Protein AF-A0A920MMM1-F1 (afdb_monomer_lite)

Foldseek 3Di:
DVVVVVVLVVLLLCLQQVCVCVVVLCLLVVLVCLVLVVPDDPLLVLLSVLLSLLSSLLSLLLCLLCVVLCVVPPVSSHSDDSVVSVVVNVVSLVVSVVSLVVSVVVDPDPLSNVLSVVLSVLSNCQNVPQQQDEPSNLLSCLSNNFQSSQLSSQLVSVVVVDVPNVVSNVVSCLSRVLVSLLSSLVVLLVCLVCVVSCVVVNRDYPCNVQNLVRSLVVQLVVLVVQLVVNVVVQVPPPDNPLLSNLLSQLSSLVSNLCSVPSDPDPQLVVLSSVLSVQSSVLVVPPDRDPVSLVVSVVVSCCSNCVRPPVVCPPCVPSVVVSVVSSVVSSVVSVLVVDDVVVNVVVVVVVVVVVVVVVVVVVVVVCVVVVVVVVVVVD

Sequence (378 aa):
MMITTVKENIDKFVISTRISGLPYICVIFIPLCITYWPILDFSDLVYMFLSVIGYLYGMVINNYYDYEIDSKYRPEKIGFSKKNLGKMSIIFGSLYIIINCYLAIISSSIYYLFGGLSTFFIVSIYTPFLKPKPLIKNVSTVLYMSFIPIHIFVQNQLNKVSDDVDVNFINALIVSLPFSFLVLIREILLDITDINEDLAANIVTLPILLEKIETQTILKKCINFFWVLGLYFRVVSAQLYPCQVALISAISAYGLHRIDCIYEDREFMIGVLWFYLLWNFILYIDYITILHALIGLCAIGKIIFNKNPSINQLNPNIWSVFCRKLVHMCVGCLALSINPMTGSIYCCWCQDYITNIITSSIFRHREKNGNKFNKYLE

Secondary structure (DSSP, 8-state):
-HHHHHHHHHHHHHHHHTGGGHHHHHHHHHHHHHHTGGG--HHHHHHHHHHHHHHHHHHHHHHHHHHHHHHHH-GGG--S-HHHHHHHHHHHHHHHHHHHHHHHHH---HHHHHHHHHHHHHHHHIIIIITTSTTHHHHHHHIIIIIHHHHHHHHHHHHTT---HHHHHHHHHHHHHHHHHHHHHHHHHHHHHSHHHHHHTT---HHHHH-HHHHHHHHHHHHHHHHHHHHHHHHHSSS--HHHHHHHHHHHHHHHHHHHH----HHHHHHHHHHHHHHHHHHTSSS--HHHHHHHHHHHHHHHHHH-HHHHHH-HHHHHHHHHHHHHHHHHHHHHHS-HHHHHHHHHHHHHHHHHHHHHHHHHHHHHHHHHHHTT--

Structure (mmCIF, N/CA/C/O backbone):
data_AF-A0A920MMM1-F1
#
_entry.id   AF-A0A920MMM1-F1
#
loop_
_atom_site.group_PDB
_atom_site.id
_atom_site.type_symbol
_atom_site.label_atom_id
_atom_site.label_alt_id
_atom_site.label_comp_id
_atom_site.label_asym_id
_atom_site.label_entity_id
_atom_site.label_seq_id
_atom_site.pdbx_PDB_ins_code
_atom_site.Cartn_x
_atom_site.Cartn_y
_atom_site.Cartn_z
_atom_site.occupancy
_atom_site.B_iso_or_equiv
_atom_site.auth_seq_id
_atom_site.auth_comp_id
_atom_site.auth_asym_id
_atom_site.auth_atom_id
_atom_site.pdbx_PDB_model_num
ATOM 1 N N . MET A 1 1 ? 16.951 4.098 35.621 1.00 72.94 1 MET A N 1
ATOM 2 C CA . MET A 1 1 ? 15.963 5.146 35.282 1.00 72.94 1 MET A CA 1
ATOM 3 C C . MET A 1 1 ? 16.024 5.533 33.805 1.00 72.94 1 MET A C 1
ATOM 5 O O . MET A 1 1 ? 15.028 5.366 33.127 1.00 72.94 1 MET A O 1
ATOM 9 N N . MET A 1 2 ? 17.176 5.949 33.261 1.00 80.38 2 MET A N 1
ATOM 10 C CA . MET A 1 2 ? 17.289 6.320 31.835 1.00 80.38 2 MET A CA 1
ATOM 11 C C . MET A 1 2 ? 16.937 5.175 30.861 1.00 80.38 2 MET A C 1
ATOM 13 O O . MET A 1 2 ? 16.187 5.387 29.916 1.00 80.38 2 MET A O 1
ATOM 17 N N . ILE A 1 3 ? 17.405 3.947 31.123 1.00 81.31 3 ILE A N 1
ATOM 18 C CA . ILE A 1 3 ? 17.114 2.772 30.276 1.00 81.31 3 ILE A CA 1
ATOM 19 C C . ILE A 1 3 ? 15.614 2.429 30.273 1.00 81.31 3 ILE A C 1
ATOM 21 O O . ILE A 1 3 ? 15.058 2.124 29.221 1.00 81.31 3 ILE A O 1
ATOM 25 N N . THR A 1 4 ? 14.945 2.521 31.427 1.00 85.06 4 THR A N 1
ATOM 26 C CA . THR A 1 4 ? 13.501 2.271 31.538 1.00 85.06 4 THR A CA 1
ATOM 27 C C . THR A 1 4 ? 12.692 3.309 30.761 1.00 85.06 4 THR A C 1
ATOM 29 O O . THR A 1 4 ? 11.840 2.932 29.964 1.00 85.06 4 THR A O 1
ATOM 32 N N . THR A 1 5 ? 13.031 4.596 30.876 1.00 87.06 5 THR A N 1
ATOM 33 C CA . THR A 1 5 ? 12.367 5.669 30.115 1.00 87.06 5 THR A CA 1
ATOM 34 C C . THR A 1 5 ? 12.574 5.540 28.602 1.00 87.06 5 THR A C 1
ATOM 36 O O . THR A 1 5 ? 11.652 5.788 27.826 1.00 87.06 5 THR A O 1
ATOM 39 N N . VAL A 1 6 ? 13.770 5.138 28.155 1.00 88.31 6 VAL A N 1
ATOM 40 C CA . VAL A 1 6 ? 14.043 4.900 26.727 1.00 88.31 6 VAL A CA 1
ATOM 41 C C . VAL A 1 6 ? 13.200 3.740 26.203 1.00 88.31 6 VAL A C 1
ATOM 43 O O . VAL A 1 6 ? 12.559 3.888 25.165 1.00 88.31 6 VAL A O 1
ATOM 46 N N . LYS A 1 7 ? 13.144 2.621 26.935 1.00 91.56 7 LYS A N 1
ATOM 47 C CA . LYS A 1 7 ? 12.339 1.457 26.550 1.00 91.56 7 LYS A CA 1
ATOM 48 C C . LYS A 1 7 ? 10.854 1.808 26.430 1.00 91.56 7 LYS A C 1
ATOM 50 O O . LYS A 1 7 ? 10.254 1.530 25.401 1.00 91.56 7 LYS A O 1
ATOM 55 N N . GLU A 1 8 ? 10.296 2.507 27.415 1.00 90.12 8 GLU A N 1
ATOM 56 C CA . GLU A 1 8 ? 8.898 2.953 27.376 1.00 90.12 8 GLU A CA 1
ATOM 57 C C . GLU A 1 8 ? 8.600 3.852 26.169 1.00 90.12 8 GLU A C 1
ATOM 59 O O . GLU A 1 8 ? 7.557 3.722 25.533 1.00 90.12 8 GLU A O 1
ATOM 64 N N . ASN A 1 9 ? 9.508 4.768 25.825 1.00 89.62 9 ASN A N 1
ATOM 65 C CA . ASN A 1 9 ? 9.330 5.633 24.659 1.00 89.62 9 ASN A CA 1
ATOM 66 C C . ASN A 1 9 ? 9.430 4.860 23.338 1.00 89.62 9 ASN A C 1
ATOM 68 O O . ASN A 1 9 ? 8.696 5.177 22.401 1.00 89.62 9 ASN A O 1
ATOM 72 N N . ILE A 1 10 ? 10.296 3.846 23.267 1.00 90.19 10 ILE A N 1
ATOM 73 C CA . ILE A 1 10 ? 10.380 2.937 22.117 1.00 90.19 10 ILE A CA 1
ATOM 74 C C . ILE A 1 10 ? 9.081 2.144 21.981 1.00 90.19 10 ILE A C 1
ATOM 76 O O . ILE A 1 10 ? 8.524 2.096 20.889 1.00 90.19 10 ILE A O 1
ATOM 80 N N . ASP A 1 11 ? 8.547 1.595 23.070 1.00 90.62 11 ASP A N 1
ATOM 81 C CA . ASP A 1 11 ? 7.301 0.825 23.038 1.00 90.62 11 ASP A CA 1
ATOM 82 C C . ASP A 1 11 ? 6.128 1.702 22.567 1.00 90.62 11 ASP A C 1
ATOM 84 O O . ASP A 1 11 ? 5.385 1.333 21.655 1.00 90.62 11 ASP A O 1
ATOM 88 N N . LYS A 1 12 ? 6.021 2.930 23.091 1.00 91.81 12 LYS A N 1
ATOM 89 C CA . LYS A 1 12 ? 5.029 3.921 22.637 1.00 91.81 12 LYS A CA 1
ATOM 90 C C . LYS A 1 12 ? 5.181 4.271 21.160 1.00 91.81 12 LYS A C 1
ATOM 92 O O . LYS A 1 12 ? 4.177 4.433 20.458 1.00 91.81 12 LYS A O 1
ATOM 97 N N . PHE A 1 13 ? 6.419 4.375 20.679 1.00 91.50 13 PHE A N 1
ATOM 98 C CA . PHE A 1 13 ? 6.716 4.600 19.270 1.00 91.50 13 PHE A CA 1
ATOM 99 C C . PHE A 1 13 ? 6.289 3.415 18.407 1.00 91.50 13 PHE A C 1
ATOM 101 O O . PHE A 1 13 ? 5.588 3.619 17.417 1.00 91.50 13 PHE A O 1
ATOM 108 N N . VAL A 1 14 ? 6.634 2.188 18.795 1.00 89.50 14 VAL A N 1
ATOM 109 C CA . VAL A 1 14 ? 6.258 0.956 18.087 1.00 89.50 14 VAL A CA 1
ATOM 110 C C . VAL A 1 14 ? 4.738 0.821 17.992 1.00 89.50 14 VAL A C 1
ATOM 112 O O . VAL A 1 14 ? 4.224 0.544 16.907 1.00 89.50 14 VAL A O 1
ATOM 115 N N . ILE A 1 15 ? 4.017 1.084 19.087 1.00 89.88 15 ILE A N 1
ATOM 116 C CA . ILE A 1 15 ? 2.547 1.067 19.127 1.00 89.88 15 ILE A CA 1
ATOM 117 C C . ILE A 1 15 ? 1.971 2.134 18.188 1.00 89.88 15 ILE A C 1
ATOM 119 O O . ILE A 1 15 ? 1.157 1.827 17.318 1.00 89.88 15 ILE A O 1
ATOM 123 N N . SER A 1 16 ? 2.427 3.384 18.313 1.00 88.31 16 SER A N 1
ATOM 124 C CA . SER A 1 16 ? 1.837 4.518 17.585 1.00 88.31 16 SER A CA 1
ATOM 125 C C . SER A 1 16 ? 2.153 4.510 16.090 1.00 88.31 16 SER A C 1
ATOM 127 O O . SER A 1 16 ? 1.349 4.970 15.289 1.00 88.31 16 SER A O 1
ATOM 129 N N . THR A 1 17 ? 3.318 3.999 15.696 1.00 87.19 17 THR A N 1
ATOM 130 C CA . THR A 1 17 ? 3.716 3.908 14.282 1.00 87.19 17 THR A CA 1
ATOM 131 C C . THR A 1 17 ? 3.304 2.594 13.633 1.00 87.19 17 THR A C 1
ATOM 133 O O . THR A 1 17 ? 3.372 2.468 12.414 1.00 87.19 17 THR A O 1
ATOM 136 N N . ARG A 1 18 ? 2.903 1.598 14.437 1.00 87.25 18 ARG A N 1
ATOM 137 C CA . ARG A 1 18 ? 2.632 0.222 13.999 1.00 87.25 18 ARG A CA 1
ATOM 138 C C . ARG A 1 18 ? 3.740 -0.295 13.075 1.00 87.25 18 ARG A C 1
ATOM 140 O O . ARG A 1 18 ? 3.468 -0.886 12.030 1.00 87.25 18 ARG A O 1
ATOM 147 N N . ILE A 1 19 ? 5.001 -0.066 13.450 1.00 84.56 19 ILE A N 1
ATOM 148 C CA . ILE A 1 19 ? 6.174 -0.402 12.622 1.00 84.56 19 ILE A CA 1
ATOM 149 C C . ILE A 1 19 ? 6.267 -1.901 12.293 1.00 84.56 19 ILE A C 1
ATOM 151 O O . ILE A 1 19 ? 6.890 -2.285 11.310 1.00 84.56 19 ILE A O 1
ATOM 155 N N . SER A 1 20 ? 5.568 -2.758 13.043 1.00 73.75 20 SER A N 1
ATOM 156 C CA . SER A 1 20 ? 5.398 -4.180 12.724 1.00 73.75 20 SER A CA 1
ATOM 157 C C . SER A 1 20 ? 4.681 -4.449 11.393 1.00 73.75 20 SER A C 1
ATOM 159 O O . SER A 1 20 ? 4.714 -5.579 10.916 1.00 73.75 20 SER A O 1
ATOM 161 N N . GLY A 1 21 ? 4.051 -3.441 10.779 1.00 74.19 21 GLY A N 1
ATOM 162 C CA . GLY A 1 21 ? 3.518 -3.513 9.416 1.00 74.19 21 GLY A CA 1
ATOM 163 C C . GLY A 1 21 ? 4.531 -3.176 8.312 1.00 74.19 21 GLY A C 1
ATOM 164 O O . GLY A 1 21 ? 4.271 -3.457 7.147 1.00 74.19 21 GLY A O 1
ATOM 165 N N . LEU A 1 22 ? 5.709 -2.648 8.650 1.00 76.38 22 LEU A N 1
ATOM 166 C CA . LEU A 1 22 ? 6.763 -2.325 7.683 1.00 76.38 22 LEU A CA 1
ATOM 167 C C . LEU A 1 22 ? 7.257 -3.527 6.850 1.00 76.38 22 LEU A C 1
ATOM 169 O O . LEU A 1 22 ? 7.508 -3.338 5.659 1.00 76.38 22 LEU A O 1
ATOM 173 N N . PRO A 1 23 ? 7.325 -4.769 7.382 1.00 72.44 23 PRO A N 1
ATOM 174 C CA . PRO A 1 23 ? 7.634 -5.943 6.570 1.00 72.44 23 PRO A CA 1
ATOM 175 C C . PRO A 1 23 ? 6.729 -6.103 5.341 1.00 72.44 23 PRO A C 1
ATOM 177 O O . PRO A 1 23 ? 7.197 -6.605 4.327 1.00 72.44 23 PRO A O 1
ATOM 180 N N . TYR A 1 24 ? 5.472 -5.639 5.377 1.00 68.06 24 TYR A N 1
ATOM 181 C CA . TYR A 1 24 ? 4.587 -5.691 4.206 1.00 68.06 24 TYR A CA 1
ATOM 182 C C . TYR A 1 24 ? 5.063 -4.786 3.070 1.00 68.06 24 TYR A C 1
ATOM 184 O O . TYR A 1 24 ? 4.987 -5.177 1.909 1.00 68.06 24 TYR A O 1
ATOM 192 N N . ILE A 1 25 ? 5.611 -3.616 3.398 1.00 73.69 25 ILE A N 1
ATOM 193 C CA . ILE A 1 25 ? 6.201 -2.699 2.417 1.00 73.69 25 ILE A CA 1
ATOM 194 C C . ILE A 1 25 ? 7.458 -3.328 1.825 1.00 73.69 25 ILE A C 1
ATOM 196 O O . ILE A 1 25 ? 7.608 -3.383 0.607 1.00 73.69 25 ILE A O 1
ATOM 200 N N . CYS A 1 26 ? 8.338 -3.860 2.678 1.00 70.00 26 CYS A N 1
ATOM 201 C CA . CYS A 1 26 ? 9.559 -4.529 2.231 1.00 70.00 26 CYS A CA 1
ATOM 202 C C . CYS A 1 26 ? 9.249 -5.697 1.298 1.00 70.00 26 CYS A C 1
ATOM 204 O O . CYS A 1 26 ? 9.882 -5.848 0.264 1.00 70.00 26 CYS A O 1
ATOM 206 N N . VAL A 1 27 ? 8.246 -6.502 1.623 1.00 63.78 27 VAL A N 1
ATOM 207 C CA . VAL A 1 27 ? 7.834 -7.609 0.767 1.00 63.78 27 VAL A CA 1
ATOM 208 C C . VAL A 1 27 ? 7.338 -7.143 -0.601 1.00 63.78 27 VAL A C 1
ATOM 210 O O . VAL A 1 27 ? 7.534 -7.858 -1.578 1.00 63.78 27 VAL A O 1
ATOM 213 N N . ILE A 1 28 ? 6.646 -6.008 -0.681 1.00 70.00 28 ILE A N 1
ATOM 214 C CA . ILE A 1 28 ? 6.168 -5.484 -1.962 1.00 70.00 28 ILE A CA 1
ATOM 215 C C . ILE A 1 28 ? 7.363 -5.037 -2.811 1.00 70.00 28 ILE A C 1
ATOM 217 O O . ILE A 1 28 ? 7.453 -5.396 -3.982 1.00 70.00 28 ILE A O 1
ATOM 221 N N . PHE A 1 29 ? 8.300 -4.292 -2.218 1.00 77.62 29 PHE A N 1
ATOM 222 C CA . PHE A 1 29 ? 9.413 -3.697 -2.957 1.00 77.62 29 PHE A CA 1
ATOM 223 C C . PHE A 1 29 ? 10.579 -4.651 -3.225 1.00 77.62 29 PHE A C 1
ATOM 225 O O . PHE A 1 29 ? 11.129 -4.601 -4.316 1.00 77.62 29 PHE A O 1
ATOM 232 N N . ILE A 1 30 ? 10.965 -5.541 -2.303 1.00 76.31 30 ILE A N 1
ATOM 233 C CA . ILE A 1 30 ? 12.165 -6.386 -2.475 1.00 76.31 30 ILE A CA 1
ATOM 234 C C . ILE A 1 30 ? 12.114 -7.230 -3.763 1.00 76.31 30 ILE A C 1
ATOM 236 O O . ILE A 1 30 ? 13.098 -7.225 -4.498 1.00 76.31 30 ILE A O 1
ATOM 240 N N . PRO A 1 31 ? 11.017 -7.928 -4.102 1.00 69.25 31 PRO A N 1
ATOM 241 C CA . PRO A 1 31 ? 10.937 -8.695 -5.345 1.00 69.25 31 PRO A CA 1
ATOM 242 C C . PRO A 1 31 ? 11.013 -7.814 -6.594 1.00 69.25 31 PRO A C 1
ATOM 244 O O . PRO A 1 31 ? 11.624 -8.211 -7.585 1.00 69.25 31 PRO A O 1
ATOM 247 N N . LEU A 1 32 ? 10.448 -6.602 -6.540 1.00 77.69 32 LEU A N 1
ATOM 248 C CA . LEU A 1 32 ? 10.596 -5.618 -7.612 1.00 77.69 32 LEU A CA 1
ATOM 249 C C . LEU A 1 32 ? 12.059 -5.170 -7.725 1.00 77.69 32 LEU A C 1
ATOM 251 O O . LEU A 1 32 ? 12.595 -5.126 -8.826 1.00 77.69 32 LEU A O 1
ATOM 255 N N . CYS A 1 33 ? 12.740 -4.936 -6.604 1.00 81.00 33 CYS A N 1
ATOM 256 C CA . CYS A 1 33 ? 14.161 -4.600 -6.592 1.00 81.00 33 CYS A CA 1
ATOM 257 C C . CYS A 1 33 ? 15.040 -5.720 -7.141 1.00 81.00 33 CYS A C 1
ATOM 259 O O . CYS A 1 33 ? 16.001 -5.433 -7.836 1.00 81.00 33 CYS A O 1
ATOM 261 N N . ILE A 1 34 ? 14.715 -6.984 -6.861 1.00 72.38 34 ILE A N 1
ATOM 262 C CA . ILE A 1 34 ? 15.411 -8.131 -7.459 1.00 72.38 34 ILE A CA 1
ATOM 263 C C . ILE A 1 34 ? 15.180 -8.144 -8.973 1.00 72.38 34 ILE A C 1
ATOM 265 O O . ILE A 1 34 ? 16.129 -8.276 -9.737 1.00 72.38 34 ILE A O 1
ATOM 269 N N . THR A 1 35 ? 13.931 -7.950 -9.406 1.00 74.00 35 THR A N 1
ATOM 270 C CA . THR A 1 35 ? 13.552 -7.947 -10.830 1.00 74.00 35 THR A CA 1
ATOM 271 C C . THR A 1 35 ? 14.284 -6.858 -11.615 1.00 74.00 35 THR A C 1
ATOM 273 O O . THR A 1 35 ? 14.725 -7.097 -12.734 1.00 74.00 35 THR A O 1
ATOM 276 N N . TYR A 1 36 ? 14.433 -5.672 -11.026 1.00 81.25 36 TYR A N 1
ATOM 277 C CA . TYR A 1 36 ? 15.049 -4.511 -11.670 1.00 81.25 36 TYR A CA 1
ATOM 278 C C . TYR A 1 36 ? 16.486 -4.244 -11.207 1.00 81.25 36 TYR A C 1
ATOM 280 O O . TYR A 1 36 ? 17.040 -3.200 -11.539 1.00 81.25 36 TYR A O 1
ATOM 288 N N . TRP A 1 37 ? 17.112 -5.180 -10.483 1.00 83.69 37 TRP A N 1
ATOM 289 C CA . TRP A 1 37 ? 18.428 -5.001 -9.857 1.00 83.69 37 TRP A CA 1
ATOM 290 C C . TRP A 1 37 ? 19.495 -4.392 -10.781 1.00 83.69 37 TRP A C 1
ATOM 292 O O . TRP A 1 37 ? 20.173 -3.463 -10.342 1.00 83.69 37 TRP A O 1
ATOM 302 N N . PRO A 1 38 ? 19.636 -4.827 -12.054 1.00 85.50 38 PRO A N 1
ATOM 303 C CA . PRO A 1 38 ? 20.677 -4.302 -12.940 1.00 85.50 38 PRO A CA 1
ATOM 304 C C . PRO A 1 38 ? 20.526 -2.819 -13.304 1.00 85.50 38 PRO A C 1
ATOM 306 O O . PRO A 1 38 ? 21.490 -2.219 -13.770 1.00 85.50 38 PRO A O 1
ATOM 309 N N . ILE A 1 39 ? 19.331 -2.243 -13.132 1.00 89.50 39 ILE A N 1
ATOM 310 C CA . ILE A 1 39 ? 18.995 -0.871 -13.548 1.00 89.50 39 ILE A CA 1
ATOM 311 C C . ILE A 1 39 ? 18.584 0.039 -12.380 1.00 89.50 39 ILE A C 1
ATOM 313 O O . ILE A 1 39 ? 18.224 1.202 -12.600 1.00 89.50 39 ILE A O 1
ATOM 317 N N . LEU A 1 40 ? 18.638 -0.473 -11.143 1.00 92.44 40 LEU A N 1
ATOM 318 C CA . LEU A 1 40 ? 18.382 0.334 -9.955 1.00 92.44 40 LEU A CA 1
ATOM 319 C C . LEU A 1 40 ? 19.471 1.390 -9.775 1.00 92.44 40 LEU A C 1
ATOM 321 O O . LEU A 1 40 ? 20.663 1.106 -9.884 1.00 92.44 40 LEU A O 1
ATOM 325 N N . ASP A 1 41 ? 19.054 2.597 -9.414 1.00 94.38 41 ASP A N 1
ATOM 326 C CA . ASP A 1 41 ? 19.945 3.689 -9.042 1.00 94.38 41 ASP A CA 1
ATOM 327 C C . ASP A 1 41 ? 19.655 4.210 -7.625 1.00 94.38 41 ASP A C 1
ATOM 329 O O . ASP A 1 41 ? 18.780 3.734 -6.897 1.00 94.38 41 ASP A O 1
ATOM 333 N N . PHE A 1 42 ? 20.426 5.213 -7.205 1.00 95.44 42 PHE A N 1
ATOM 334 C CA . PHE A 1 42 ? 20.277 5.815 -5.884 1.00 95.44 42 PHE A CA 1
ATOM 335 C C . PHE A 1 42 ? 18.905 6.481 -5.675 1.00 95.44 42 PHE A C 1
ATOM 337 O O . PHE A 1 42 ? 18.383 6.460 -4.559 1.00 95.44 42 PHE A O 1
ATOM 344 N N . SER A 1 43 ? 18.292 7.034 -6.726 1.00 96.00 43 SER A N 1
ATOM 345 C CA . SER A 1 43 ? 16.977 7.673 -6.626 1.00 96.00 43 SER A CA 1
ATOM 346 C C . SER A 1 43 ? 15.877 6.658 -6.299 1.00 96.00 43 SER A C 1
ATOM 348 O O . SER A 1 43 ? 14.990 6.948 -5.495 1.00 96.00 43 SER A O 1
ATOM 350 N N . ASP A 1 44 ? 15.998 5.428 -6.803 1.00 94.50 44 ASP A N 1
ATOM 351 C CA . ASP A 1 44 ? 15.082 4.328 -6.491 1.00 94.50 44 ASP A CA 1
ATOM 352 C C . ASP A 1 44 ? 15.146 3.936 -5.004 1.00 94.50 44 ASP A C 1
ATOM 354 O O . ASP A 1 44 ? 14.116 3.713 -4.359 1.00 94.50 44 ASP A O 1
ATOM 358 N N . LEU A 1 45 ? 16.353 3.916 -4.423 1.00 93.81 45 LEU A N 1
ATOM 359 C CA . LEU A 1 45 ? 16.549 3.665 -2.990 1.00 93.81 45 LEU A CA 1
ATOM 360 C C . LEU A 1 45 ? 15.920 4.768 -2.131 1.00 93.81 45 LEU A C 1
ATOM 362 O O . LEU A 1 45 ? 15.260 4.484 -1.127 1.00 93.81 45 LEU A O 1
ATOM 366 N N . VAL A 1 46 ? 16.088 6.027 -2.543 1.00 96.12 46 VAL A N 1
ATOM 367 C CA . VAL A 1 46 ? 15.482 7.182 -1.869 1.00 96.12 46 VAL A CA 1
ATOM 368 C C . VAL A 1 46 ? 13.953 7.129 -1.962 1.00 96.12 46 VAL A C 1
ATOM 370 O O . VAL A 1 46 ? 13.287 7.405 -0.966 1.00 96.12 46 VAL A O 1
ATOM 373 N N . TYR A 1 47 ? 13.378 6.706 -3.093 1.00 95.50 47 TYR A N 1
ATOM 374 C CA . TYR A 1 47 ? 11.928 6.528 -3.240 1.00 95.50 47 TYR A CA 1
ATOM 375 C C . TYR A 1 47 ? 11.363 5.417 -2.338 1.00 95.50 47 TYR A C 1
ATOM 377 O O . TYR A 1 47 ? 10.305 5.575 -1.717 1.00 95.50 47 TYR A O 1
ATOM 385 N N . MET A 1 48 ? 12.079 4.301 -2.193 1.00 92.44 48 MET A N 1
ATOM 386 C CA . MET A 1 48 ? 11.695 3.257 -1.237 1.00 92.44 48 MET A CA 1
ATOM 387 C C . MET A 1 48 ? 11.750 3.758 0.207 1.00 92.44 48 MET A C 1
ATOM 389 O O . MET A 1 48 ? 10.835 3.501 0.994 1.00 92.44 48 MET A O 1
ATOM 393 N N . PHE A 1 49 ? 12.789 4.518 0.559 1.00 93.94 49 PHE A N 1
ATOM 394 C CA . PHE A 1 49 ? 12.885 5.139 1.876 1.00 93.94 49 PHE A CA 1
ATOM 395 C C . PHE A 1 49 ? 11.757 6.155 2.109 1.00 93.94 49 PHE A C 1
ATOM 397 O O . PHE A 1 49 ? 11.130 6.153 3.169 1.00 93.94 49 PHE A O 1
ATOM 404 N N . LEU A 1 50 ? 11.417 6.956 1.096 1.00 95.38 50 LEU A N 1
ATOM 405 C CA . LEU A 1 50 ? 10.269 7.860 1.121 1.00 95.38 50 LEU A CA 1
ATOM 406 C C . LEU A 1 50 ? 8.961 7.099 1.393 1.00 95.38 50 LEU A C 1
ATOM 408 O O . LEU A 1 50 ? 8.155 7.548 2.206 1.00 95.38 50 LEU A O 1
ATOM 412 N N . SER A 1 51 ? 8.770 5.923 0.787 1.00 93.38 51 SER A N 1
ATOM 413 C CA . SER A 1 51 ? 7.596 5.065 1.020 1.00 93.38 51 SER A CA 1
ATOM 414 C C . SER A 1 51 ? 7.501 4.585 2.476 1.00 93.38 51 SER A C 1
ATOM 416 O O . SER A 1 51 ? 6.415 4.573 3.057 1.00 93.38 51 SER A O 1
ATOM 418 N N . VAL A 1 52 ? 8.637 4.269 3.111 1.00 92.38 52 VAL A N 1
ATOM 419 C CA . VAL A 1 52 ? 8.704 3.943 4.547 1.00 92.38 52 VAL A CA 1
ATOM 420 C C . VAL A 1 52 ? 8.304 5.139 5.413 1.00 92.38 52 VAL A C 1
ATOM 422 O O . VAL A 1 52 ? 7.482 4.994 6.320 1.00 92.38 52 VAL A O 1
ATOM 425 N N . ILE A 1 53 ? 8.839 6.330 5.131 1.00 95.06 53 ILE A N 1
ATOM 426 C CA . ILE A 1 53 ? 8.462 7.551 5.858 1.00 95.06 53 ILE A CA 1
ATOM 427 C C . ILE A 1 53 ? 6.974 7.865 5.661 1.00 95.06 53 ILE A C 1
ATOM 429 O O . ILE A 1 53 ? 6.296 8.225 6.622 1.00 95.06 53 ILE A O 1
ATOM 433 N N . GLY A 1 54 ? 6.446 7.664 4.450 1.00 94.19 54 GLY A N 1
ATOM 434 C CA . GLY A 1 54 ? 5.029 7.844 4.127 1.00 94.19 54 GLY A CA 1
ATOM 435 C C . GLY A 1 54 ? 4.120 6.920 4.930 1.00 94.19 54 GLY A C 1
ATOM 436 O O . GLY A 1 54 ? 3.102 7.369 5.455 1.00 94.19 54 GLY A O 1
ATOM 437 N N . TYR A 1 55 ? 4.517 5.659 5.110 1.00 92.25 55 TYR A N 1
ATOM 438 C CA . TYR A 1 55 ? 3.813 4.733 5.994 1.00 92.25 55 TYR A CA 1
ATOM 439 C C . TYR A 1 55 ? 3.802 5.225 7.443 1.00 92.25 55 TYR A C 1
ATOM 441 O O . TYR A 1 55 ? 2.737 5.310 8.050 1.00 92.25 55 TYR A O 1
ATOM 449 N N . LEU A 1 56 ? 4.964 5.597 7.993 1.00 93.44 56 LEU A N 1
ATOM 450 C CA . LEU A 1 56 ? 5.055 6.092 9.372 1.00 93.44 56 LEU A CA 1
ATOM 451 C C . LEU A 1 56 ? 4.193 7.343 9.575 1.00 93.44 56 LEU A C 1
ATOM 453 O O . LEU A 1 56 ? 3.458 7.428 10.559 1.00 93.44 56 LEU A O 1
ATOM 457 N N . TYR A 1 57 ? 4.242 8.278 8.623 1.00 95.56 57 TYR A N 1
ATOM 458 C CA . TYR A 1 57 ? 3.383 9.455 8.601 1.00 95.56 57 TYR A CA 1
ATOM 459 C C . TYR A 1 57 ? 1.902 9.065 8.609 1.00 95.56 57 TYR A C 1
ATOM 461 O O . TYR A 1 57 ? 1.173 9.508 9.495 1.00 95.56 57 TYR A O 1
ATOM 469 N N . GLY A 1 58 ? 1.481 8.184 7.696 1.00 93.62 58 GLY A N 1
ATOM 470 C CA . GLY A 1 58 ? 0.103 7.705 7.584 1.00 93.62 58 GLY A CA 1
ATOM 471 C C . GLY A 1 58 ? -0.426 7.059 8.864 1.00 93.62 58 GLY A C 1
ATOM 472 O O . GLY A 1 58 ? -1.548 7.339 9.283 1.00 93.62 58 GLY A O 1
ATOM 473 N N . MET A 1 59 ? 0.394 6.256 9.545 1.00 92.31 59 MET A N 1
ATOM 474 C CA . MET A 1 59 ? 0.002 5.640 10.816 1.00 92.31 59 MET A CA 1
ATOM 475 C C . MET A 1 59 ? -0.148 6.673 11.938 1.00 92.31 59 MET A C 1
ATOM 477 O O . MET A 1 59 ? -1.118 6.631 12.697 1.00 92.31 59 MET A O 1
ATOM 481 N N . VAL A 1 60 ? 0.783 7.626 12.028 1.00 94.75 60 VAL A N 1
ATOM 482 C CA . VAL A 1 60 ? 0.767 8.667 13.064 1.00 94.75 60 VAL A CA 1
ATOM 483 C C . VAL A 1 60 ? -0.389 9.646 12.863 1.00 94.75 60 VAL A C 1
ATOM 485 O O . VAL A 1 60 ? -1.087 9.953 13.832 1.00 94.75 60 VAL A O 1
ATOM 488 N N . ILE A 1 61 ? -0.618 10.123 11.635 1.00 95.44 61 ILE A N 1
ATOM 489 C CA . ILE A 1 61 ? -1.711 11.061 11.347 1.00 95.44 61 ILE A CA 1
ATOM 490 C C . ILE A 1 61 ? -3.076 10.398 11.531 1.00 95.44 61 ILE A C 1
ATOM 492 O O . ILE A 1 61 ? -3.980 11.019 12.090 1.00 95.44 61 ILE A O 1
ATOM 496 N N . ASN A 1 62 ? -3.211 9.118 11.170 1.00 93.25 62 ASN A N 1
ATOM 497 C CA . ASN A 1 62 ? -4.442 8.381 11.415 1.00 93.25 62 ASN A CA 1
ATOM 498 C C . ASN A 1 62 ? -4.742 8.286 12.918 1.00 93.25 62 ASN A C 1
ATOM 500 O O . ASN A 1 62 ? -5.830 8.657 13.346 1.00 93.25 62 ASN A O 1
ATOM 504 N N . ASN A 1 63 ? -3.760 7.888 13.734 1.00 93.12 63 ASN A N 1
ATOM 505 C CA . ASN A 1 63 ? -3.922 7.836 15.191 1.00 93.12 63 ASN A CA 1
ATOM 506 C C . ASN A 1 63 ? -4.190 9.220 15.814 1.00 93.12 63 ASN A C 1
ATOM 508 O O . ASN A 1 63 ? -4.846 9.312 16.848 1.00 93.12 63 ASN A O 1
ATOM 512 N N . TYR A 1 64 ? -3.673 10.303 15.225 1.00 95.56 64 TYR A N 1
ATOM 513 C CA . TYR A 1 64 ? -3.944 11.664 15.695 1.00 95.56 64 TYR A CA 1
ATOM 514 C C . TYR A 1 64 ? -5.425 12.041 15.542 1.00 95.56 64 TYR A C 1
ATOM 516 O O . TYR A 1 64 ? -6.020 12.561 16.490 1.00 95.56 64 TYR A O 1
ATOM 524 N N . TYR A 1 65 ? -6.012 11.777 14.372 1.00 93.81 65 TYR A N 1
ATOM 525 C CA . TYR A 1 65 ? -7.422 12.070 14.104 1.00 93.81 65 TYR A CA 1
ATOM 526 C C . TYR A 1 65 ? -8.365 11.090 14.811 1.00 93.81 65 TYR A C 1
ATOM 528 O O . TYR A 1 65 ? -9.383 11.516 15.348 1.00 93.81 65 TYR A O 1
ATOM 536 N N . ASP A 1 66 ? -7.994 9.810 14.888 1.00 91.19 66 ASP A N 1
ATOM 537 C CA . ASP A 1 66 ? -8.794 8.769 15.544 1.00 91.19 66 ASP A CA 1
ATOM 538 C C . ASP A 1 66 ? -8.653 8.760 17.077 1.00 91.19 66 ASP A C 1
ATOM 540 O O . ASP A 1 66 ? -9.336 7.989 17.745 1.00 91.19 66 ASP A O 1
ATOM 544 N N . TYR A 1 67 ? -7.807 9.620 17.658 1.00 93.69 67 TYR A N 1
ATOM 545 C CA . TYR A 1 67 ? -7.419 9.573 19.074 1.00 93.69 67 TYR A CA 1
ATOM 546 C C . TYR A 1 67 ? -8.600 9.453 20.049 1.00 93.69 67 TYR A C 1
ATOM 548 O O . TYR A 1 67 ? -8.548 8.676 20.998 1.00 93.69 67 TYR A O 1
ATOM 556 N N . GLU A 1 68 ? -9.669 10.224 19.846 1.00 90.81 68 GLU A N 1
ATOM 557 C CA . GLU A 1 68 ? -10.826 10.229 20.753 1.00 90.81 68 GLU A CA 1
ATOM 558 C C . GLU A 1 68 ? -11.601 8.908 20.696 1.00 90.81 68 GLU A C 1
ATOM 560 O O . GLU A 1 68 ? -11.992 8.378 21.733 1.00 90.81 68 GLU A O 1
ATOM 565 N N . ILE A 1 69 ? -11.746 8.336 19.501 1.00 86.38 69 ILE A N 1
ATOM 566 C CA . ILE A 1 69 ? -12.436 7.063 19.280 1.00 86.38 69 ILE A CA 1
ATOM 567 C C . ILE A 1 69 ? -11.564 5.910 19.785 1.00 86.38 69 ILE A C 1
ATOM 569 O O . ILE A 1 69 ? -12.017 5.100 20.595 1.00 86.38 69 ILE A O 1
ATOM 573 N N . ASP A 1 70 ? -10.295 5.873 19.378 1.00 89.38 70 ASP A N 1
ATOM 574 C CA . ASP A 1 70 ? -9.359 4.820 19.769 1.00 89.38 70 ASP A CA 1
ATOM 575 C C . ASP A 1 70 ? -9.095 4.843 21.282 1.00 89.38 70 ASP A C 1
ATOM 577 O O . ASP A 1 70 ? -8.995 3.790 21.896 1.00 89.38 70 ASP A O 1
ATOM 581 N N . SER A 1 71 ? -9.077 6.007 21.940 1.00 89.81 71 SER A N 1
ATOM 582 C CA . SER A 1 71 ? -8.898 6.059 23.403 1.00 89.81 71 SER A CA 1
ATOM 583 C C . SER A 1 71 ? -10.070 5.447 24.167 1.00 89.81 71 SER A C 1
ATOM 585 O O . SER A 1 71 ? -9.883 4.948 25.275 1.00 89.81 71 SER A O 1
ATOM 587 N N . LYS A 1 72 ? -11.266 5.457 23.567 1.00 88.19 72 LYS A N 1
ATOM 588 C CA . LYS A 1 72 ? -12.476 4.878 24.145 1.00 88.19 72 LYS A CA 1
ATOM 589 C C . LYS A 1 72 ? -12.590 3.379 23.870 1.00 88.19 72 LYS A C 1
ATOM 591 O O . LYS A 1 72 ? -12.958 2.636 24.775 1.00 88.19 72 LYS A O 1
ATOM 596 N N . TYR A 1 73 ? -12.316 2.944 22.640 1.00 83.75 73 TYR A N 1
ATOM 597 C CA . TYR A 1 73 ? -12.589 1.567 22.208 1.00 83.75 73 TYR A CA 1
ATOM 598 C C . TYR A 1 73 ? -11.342 0.683 22.095 1.00 83.75 73 TYR A C 1
ATOM 600 O O . TYR A 1 73 ? -11.467 -0.535 22.171 1.00 83.75 73 TYR A O 1
ATOM 608 N N . ARG A 1 74 ? -10.156 1.268 21.887 1.00 83.50 74 ARG A N 1
ATOM 609 C CA . ARG A 1 74 ? -8.897 0.564 21.575 1.00 83.50 74 ARG A CA 1
ATOM 610 C C . ARG A 1 74 ? -7.676 1.252 22.218 1.00 83.50 74 ARG A C 1
ATOM 612 O O . ARG A 1 74 ? -6.746 1.657 21.507 1.00 83.50 74 ARG A O 1
ATOM 619 N N . PRO A 1 75 ? -7.664 1.444 23.553 1.00 86.50 75 PRO A N 1
ATOM 620 C CA . PRO A 1 75 ? -6.623 2.213 24.235 1.00 86.50 75 PRO A CA 1
ATOM 621 C C . PRO A 1 75 ? -5.217 1.627 24.035 1.00 86.50 75 PRO A C 1
ATOM 623 O O . PRO A 1 75 ? -4.231 2.361 24.062 1.00 86.50 75 PRO A O 1
ATOM 626 N N . GLU A 1 76 ? -5.108 0.326 23.758 1.00 85.81 76 GLU A N 1
ATOM 627 C CA . GLU A 1 76 ? -3.859 -0.362 23.435 1.00 85.81 76 GLU A CA 1
ATOM 628 C C . GLU A 1 76 ? -3.214 0.103 22.118 1.00 85.81 76 GLU A C 1
ATOM 630 O O . GLU A 1 76 ? -2.018 -0.108 21.915 1.00 85.81 76 GLU A O 1
ATOM 635 N N . LYS A 1 77 ? -3.972 0.757 21.223 1.00 82.12 77 LYS A N 1
ATOM 636 C CA . LYS A 1 77 ? -3.462 1.309 19.954 1.00 82.12 77 LYS A CA 1
ATOM 637 C C . LYS A 1 77 ? -2.831 2.695 20.105 1.00 82.12 77 LYS A C 1
ATOM 639 O O . LYS A 1 77 ? -2.214 3.183 19.155 1.00 82.12 77 LYS A O 1
ATOM 644 N N . ILE A 1 78 ? -2.944 3.322 21.278 1.00 86.25 78 ILE A N 1
ATOM 645 C CA . ILE A 1 78 ? -2.462 4.681 21.534 1.00 86.25 78 ILE A CA 1
ATOM 646 C C . ILE A 1 78 ? -1.208 4.634 22.409 1.00 86.25 78 ILE A C 1
ATOM 648 O O . ILE A 1 78 ? -1.274 4.486 23.625 1.00 86.25 78 ILE A O 1
ATOM 652 N N . GLY A 1 79 ? -0.038 4.823 21.794 1.00 87.62 79 GLY A N 1
ATOM 653 C CA . GLY A 1 79 ? 1.220 4.941 22.541 1.00 87.62 79 GLY A CA 1
ATOM 654 C C . GLY A 1 79 ? 1.504 6.363 23.040 1.00 87.62 79 GLY A C 1
ATOM 655 O O . GLY A 1 79 ? 2.161 6.554 24.062 1.00 87.62 79 GLY A O 1
ATOM 656 N N . PHE A 1 80 ? 1.009 7.388 22.345 1.00 92.88 80 PHE A N 1
ATOM 657 C CA . PHE A 1 80 ? 1.294 8.790 22.653 1.00 92.88 80 PHE A CA 1
ATOM 658 C C . PHE A 1 80 ? 0.028 9.622 22.841 1.00 92.88 80 PHE A C 1
ATOM 660 O O . PHE A 1 80 ? -1.016 9.341 22.264 1.00 92.88 80 PHE A O 1
ATOM 667 N N . SER A 1 81 ? 0.144 10.711 23.605 1.00 94.44 81 SER A N 1
ATOM 668 C CA . SER A 1 81 ? -0.924 11.706 23.725 1.00 94.44 81 SER A CA 1
ATOM 669 C C . SER A 1 81 ? -1.212 12.390 22.382 1.00 94.44 81 SER A C 1
ATOM 671 O O . SER A 1 81 ? -0.309 12.556 21.557 1.00 94.44 81 SER A O 1
ATOM 673 N N . LYS A 1 82 ? -2.442 12.891 22.196 1.00 95.19 82 LYS A N 1
ATOM 674 C CA . LYS A 1 82 ? -2.871 13.624 20.985 1.00 95.19 82 LYS A CA 1
ATOM 675 C C . LYS A 1 82 ? -1.893 14.736 20.581 1.00 95.19 82 LYS A C 1
ATOM 677 O O . LYS A 1 82 ? -1.550 14.878 19.411 1.00 95.19 82 LYS A O 1
ATOM 682 N N . LYS A 1 83 ? -1.365 15.488 21.557 1.00 96.19 83 LYS A N 1
ATOM 683 C CA . LYS A 1 83 ? -0.365 16.548 21.325 1.00 96.19 83 LYS A CA 1
ATOM 684 C C . LYS A 1 83 ? 0.948 16.002 20.754 1.00 96.19 83 LYS A C 1
ATOM 686 O O . LYS A 1 83 ? 1.526 16.618 19.862 1.00 96.19 83 LYS A O 1
ATOM 691 N N . ASN A 1 84 ? 1.428 14.870 21.264 1.00 95.50 84 ASN A N 1
ATOM 692 C CA . ASN A 1 84 ? 2.665 14.251 20.789 1.00 95.50 84 ASN A CA 1
ATOM 693 C C . ASN A 1 84 ? 2.480 13.604 19.411 1.00 95.50 84 ASN A C 1
ATOM 695 O O . ASN A 1 84 ? 3.355 13.766 18.565 1.00 95.50 84 ASN A O 1
ATOM 699 N N . LEU A 1 85 ? 1.331 12.973 19.152 1.00 95.50 85 LEU A N 1
ATOM 700 C CA . LEU A 1 85 ? 0.976 12.472 17.820 1.00 95.50 85 LEU A CA 1
ATOM 701 C C . LEU A 1 85 ? 0.947 13.606 16.786 1.00 95.50 85 LEU A C 1
ATOM 703 O O . LEU A 1 85 ? 1.535 13.468 15.720 1.00 95.50 85 LEU A O 1
ATOM 707 N N . GLY A 1 86 ? 0.372 14.764 17.131 1.00 96.44 86 GLY A N 1
ATOM 708 C CA . GLY A 1 86 ? 0.389 15.946 16.262 1.00 96.44 86 GLY A CA 1
ATOM 709 C C . GLY A 1 86 ? 1.808 16.430 15.940 1.00 96.44 86 GLY A C 1
ATOM 710 O O . GLY A 1 86 ? 2.133 16.672 14.780 1.00 96.44 86 GLY A O 1
ATOM 711 N N . LYS A 1 87 ? 2.697 16.496 16.943 1.00 96.81 87 LYS A N 1
ATOM 712 C CA . LYS A 1 87 ? 4.118 16.828 16.721 1.00 96.81 87 LYS A CA 1
ATOM 713 C C . LYS A 1 87 ? 4.810 15.811 15.814 1.00 96.81 87 LYS A C 1
ATOM 715 O O . LYS A 1 87 ? 5.514 16.207 14.894 1.00 96.81 87 LYS A O 1
ATOM 720 N N . MET A 1 88 ? 4.610 14.516 16.056 1.00 95.69 88 MET A N 1
ATOM 721 C CA . MET A 1 88 ? 5.191 13.459 15.226 1.00 95.69 88 MET A CA 1
ATOM 722 C C . MET A 1 88 ? 4.663 13.510 13.790 1.00 95.69 88 MET A C 1
ATOM 724 O O . MET A 1 88 ? 5.444 13.332 12.863 1.00 95.69 88 MET A O 1
ATOM 728 N N . SER A 1 89 ? 3.376 13.808 13.599 1.00 96.50 89 SER A N 1
ATOM 729 C CA . SER A 1 89 ? 2.770 13.988 12.277 1.00 96.50 89 SER A CA 1
ATOM 730 C C . SER A 1 89 ? 3.447 15.127 11.512 1.00 96.50 89 SER A C 1
ATOM 732 O O . SER A 1 89 ? 3.792 14.960 10.347 1.00 96.50 89 SER A O 1
ATOM 734 N N . ILE A 1 90 ? 3.719 16.257 12.176 1.00 97.31 90 ILE A N 1
ATOM 735 C CA . ILE A 1 90 ? 4.473 17.370 11.580 1.00 97.31 90 ILE A CA 1
ATOM 736 C C . ILE A 1 90 ? 5.905 16.938 11.244 1.00 97.31 90 ILE A C 1
ATOM 738 O O . ILE A 1 90 ? 6.377 17.225 10.153 1.00 97.31 90 ILE A O 1
ATOM 742 N N . ILE A 1 91 ? 6.598 16.233 12.145 1.00 97.31 91 ILE A N 1
ATOM 743 C CA . ILE A 1 91 ? 7.980 15.782 11.909 1.00 97.31 91 ILE A CA 1
ATOM 744 C C . ILE A 1 91 ? 8.050 14.839 10.702 1.00 97.31 91 ILE A C 1
ATOM 746 O O . ILE A 1 91 ? 8.834 15.085 9.788 1.00 97.31 91 ILE A O 1
ATOM 750 N N . PHE A 1 92 ? 7.233 13.783 10.674 1.00 97.12 92 PHE A N 1
ATOM 751 C CA . PHE A 1 92 ? 7.239 12.815 9.578 1.00 97.12 92 PHE A CA 1
ATOM 752 C C . PHE A 1 92 ? 6.707 13.407 8.273 1.00 97.12 92 PHE A C 1
ATOM 754 O O . PHE A 1 92 ? 7.262 13.110 7.221 1.00 97.12 92 PHE A O 1
ATOM 761 N N . GLY A 1 93 ? 5.695 14.275 8.330 1.00 97.81 93 GLY A N 1
ATOM 762 C CA . GLY A 1 93 ? 5.183 14.973 7.153 1.00 97.81 93 GLY A CA 1
ATOM 763 C C . GLY A 1 93 ? 6.222 15.918 6.548 1.00 97.81 93 GLY A C 1
ATOM 764 O O . GLY A 1 93 ? 6.483 15.859 5.350 1.00 97.81 93 GLY A O 1
ATOM 765 N N . SER A 1 94 ? 6.896 16.723 7.373 1.00 98.00 94 SER A N 1
ATOM 766 C CA . SER A 1 94 ? 7.995 17.585 6.921 1.00 98.00 94 SER A CA 1
ATOM 767 C C . SER A 1 94 ? 9.158 16.771 6.362 1.00 98.00 94 SER A C 1
ATOM 769 O O . SER A 1 94 ? 9.676 17.103 5.300 1.00 98.00 94 SER A O 1
ATOM 771 N N . LEU A 1 95 ? 9.548 15.680 7.032 1.00 98.00 95 LEU A N 1
ATOM 772 C CA . LEU A 1 95 ? 10.595 14.783 6.545 1.00 98.00 95 LEU A CA 1
ATOM 773 C C . LEU A 1 95 ? 10.221 14.164 5.191 1.00 98.00 95 LEU A C 1
ATOM 775 O O . LEU A 1 95 ? 11.061 14.114 4.298 1.00 98.00 95 LEU A O 1
ATOM 779 N N . TYR A 1 96 ? 8.964 13.748 5.019 1.00 98.12 96 TYR A N 1
ATOM 780 C CA . TYR A 1 96 ? 8.453 13.226 3.754 1.00 98.12 96 TYR A CA 1
ATOM 781 C C . TYR A 1 96 ? 8.590 14.255 2.629 1.00 98.12 96 TYR A C 1
ATOM 783 O O . TYR A 1 96 ? 9.143 13.943 1.579 1.00 98.12 96 TYR A O 1
ATOM 791 N N . ILE A 1 97 ? 8.141 15.495 2.854 1.00 98.19 97 ILE A N 1
ATOM 792 C CA . ILE A 1 97 ? 8.245 16.573 1.861 1.00 98.19 97 ILE A CA 1
ATOM 793 C C . ILE A 1 97 ? 9.707 16.893 1.539 1.00 98.19 97 ILE A C 1
ATOM 795 O O . ILE A 1 97 ? 10.050 17.010 0.367 1.00 98.19 97 ILE A O 1
ATOM 799 N N . ILE A 1 98 ? 10.587 16.972 2.543 1.00 98.00 98 ILE A N 1
ATOM 800 C CA . ILE A 1 98 ? 12.022 17.219 2.331 1.00 98.00 98 ILE A CA 1
ATOM 801 C C . ILE A 1 98 ? 12.641 16.117 1.464 1.00 98.00 98 ILE A C 1
ATOM 803 O O . ILE A 1 98 ? 13.337 16.425 0.499 1.00 98.00 98 ILE A O 1
ATOM 807 N N . ILE A 1 99 ? 12.373 14.844 1.772 1.00 97.94 99 ILE A N 1
ATOM 808 C CA . ILE A 1 99 ? 12.893 13.711 0.993 1.00 97.94 99 ILE A CA 1
ATOM 809 C C . ILE A 1 99 ? 12.295 13.701 -0.416 1.00 97.94 99 ILE A C 1
ATOM 811 O O . ILE A 1 99 ? 13.008 13.399 -1.364 1.00 97.94 99 ILE A O 1
ATOM 815 N N . ASN A 1 100 ? 11.021 14.055 -0.581 1.00 97.50 100 ASN A N 1
ATOM 816 C CA . ASN A 1 100 ? 10.386 14.143 -1.893 1.00 97.50 100 ASN A CA 1
ATOM 817 C C . ASN A 1 100 ? 11.013 15.254 -2.756 1.00 97.50 100 ASN A C 1
ATOM 819 O O . ASN A 1 100 ? 11.389 15.005 -3.898 1.00 97.50 100 ASN A O 1
ATOM 823 N N . CYS A 1 101 ? 11.225 16.445 -2.188 1.00 96.69 101 CYS A N 1
ATOM 824 C CA . CYS A 1 101 ? 11.941 17.529 -2.860 1.00 96.69 101 CYS A CA 1
ATOM 825 C C . CYS A 1 101 ? 13.378 17.124 -3.209 1.00 96.69 101 CYS A C 1
ATOM 827 O O . CYS A 1 101 ? 13.842 17.398 -4.311 1.00 96.69 101 CYS A O 1
ATOM 829 N N . TYR A 1 102 ? 14.075 16.442 -2.296 1.00 97.12 102 TYR A N 1
ATOM 830 C CA . TYR A 1 102 ? 15.405 15.902 -2.568 1.00 97.12 102 TYR A CA 1
ATOM 831 C C . TYR A 1 102 ? 15.376 14.887 -3.716 1.00 97.12 102 TYR A C 1
ATOM 833 O O . TYR A 1 102 ? 16.195 14.974 -4.628 1.00 97.12 102 TYR A O 1
ATOM 841 N N . LEU A 1 103 ? 14.395 13.981 -3.719 1.00 96.38 103 LEU A N 1
ATOM 842 C CA . LEU A 1 103 ? 14.196 12.997 -4.777 1.00 96.38 103 LEU A CA 1
ATOM 843 C C . LEU A 1 103 ? 13.959 13.661 -6.140 1.00 96.38 103 LEU A C 1
ATOM 845 O O . LEU A 1 103 ? 14.518 13.209 -7.131 1.00 96.38 103 LEU A O 1
ATOM 849 N N . ALA A 1 104 ? 13.200 14.756 -6.185 1.00 94.62 104 ALA A N 1
ATOM 850 C CA . ALA A 1 104 ? 12.965 15.531 -7.403 1.00 94.62 104 ALA A CA 1
ATOM 851 C C . ALA A 1 104 ? 14.217 16.255 -7.931 1.00 94.62 104 ALA A C 1
ATOM 853 O O . ALA A 1 104 ? 14.275 16.587 -9.109 1.00 94.62 104 ALA A O 1
ATOM 854 N N . ILE A 1 105 ? 15.215 16.510 -7.076 1.00 95.69 105 ILE A N 1
ATOM 855 C CA . ILE A 1 105 ? 16.504 17.085 -7.490 1.00 95.69 105 ILE A CA 1
ATOM 856 C C . ILE A 1 105 ? 17.414 15.999 -8.073 1.00 95.69 105 ILE A C 1
ATOM 858 O O . ILE A 1 105 ? 18.090 16.238 -9.070 1.00 95.69 105 ILE A O 1
ATOM 862 N N . ILE A 1 106 ? 17.460 14.819 -7.445 1.00 96.31 106 ILE A N 1
ATOM 863 C CA . ILE A 1 106 ? 18.369 13.737 -7.858 1.00 96.31 106 ILE A CA 1
ATOM 864 C C . ILE A 1 106 ? 17.802 12.853 -8.974 1.00 96.31 106 ILE A C 1
ATOM 866 O O . ILE A 1 106 ? 18.563 12.146 -9.629 1.00 96.31 106 ILE A O 1
ATOM 870 N N . SER A 1 107 ? 16.484 12.856 -9.172 1.00 92.81 107 SER A N 1
ATOM 871 C CA . SER A 1 107 ? 15.805 12.076 -10.202 1.00 92.81 107 SER A CA 1
ATOM 872 C C . SER A 1 107 ? 15.286 12.989 -11.303 1.00 92.81 107 SER A C 1
ATOM 874 O O . SER A 1 107 ? 14.598 13.967 -11.034 1.00 92.81 107 SER A O 1
ATOM 876 N N . SER A 1 108 ? 15.536 12.624 -12.559 1.00 85.62 108 SER A N 1
ATOM 877 C CA . SER A 1 108 ? 14.890 13.249 -13.721 1.00 85.62 108 SER A CA 1
ATOM 878 C C . SER A 1 108 ? 13.432 12.802 -13.905 1.00 85.62 108 SER A C 1
ATOM 880 O O . SER A 1 108 ? 12.729 13.311 -14.779 1.00 85.62 108 SER A O 1
ATOM 882 N N . SER A 1 109 ? 12.958 11.851 -13.094 1.00 88.94 109 SER A N 1
ATOM 883 C CA . SER A 1 109 ? 11.631 11.262 -13.218 1.00 88.94 109 SER A CA 1
ATOM 884 C C . SER A 1 109 ? 10.558 12.125 -12.568 1.00 88.94 109 SER A C 1
ATOM 886 O O . SER A 1 109 ? 10.394 12.164 -11.346 1.00 88.94 109 SER A O 1
ATOM 888 N N . ILE A 1 110 ? 9.745 12.761 -13.410 1.00 89.38 110 ILE A N 1
ATOM 889 C CA . ILE A 1 110 ? 8.586 13.540 -12.965 1.00 89.38 110 ILE A CA 1
ATOM 890 C C . ILE A 1 110 ? 7.558 12.682 -12.196 1.00 89.38 110 ILE A C 1
ATOM 892 O O . ILE A 1 110 ? 6.820 13.188 -11.346 1.00 89.38 110 ILE A O 1
ATOM 896 N N . TYR A 1 111 ? 7.552 11.367 -12.442 1.00 89.62 111 TYR A N 1
ATOM 897 C CA . TYR A 1 111 ? 6.675 10.405 -11.779 1.00 89.62 111 TYR A CA 1
ATOM 898 C C . TYR A 1 111 ? 6.977 10.279 -10.283 1.00 89.62 111 TYR A C 1
ATOM 900 O O . TYR A 1 111 ? 6.045 10.183 -9.488 1.00 89.62 111 TYR A O 1
ATOM 908 N N . TYR A 1 112 ? 8.245 10.338 -9.863 1.00 94.12 112 TYR A N 1
ATOM 909 C CA . TYR A 1 112 ? 8.592 10.267 -8.441 1.00 94.12 112 TYR A CA 1
ATOM 910 C C . TYR A 1 112 ? 8.090 11.473 -7.647 1.00 94.12 112 TYR A C 1
ATOM 912 O O . TYR A 1 112 ? 7.498 11.292 -6.576 1.00 94.12 112 TYR A O 1
ATOM 920 N N . LEU A 1 113 ? 8.237 12.679 -8.201 1.00 93.56 113 LEU A N 1
ATOM 921 C CA . LEU A 1 113 ? 7.721 13.906 -7.595 1.00 93.56 113 LEU A CA 1
ATOM 922 C C . LEU A 1 113 ? 6.195 13.843 -7.447 1.00 93.56 113 LEU A C 1
ATOM 924 O O . LEU A 1 113 ? 5.670 13.887 -6.330 1.00 93.56 113 LEU A O 1
ATOM 928 N N . PHE A 1 114 ? 5.470 13.685 -8.561 1.00 93.88 114 PHE A N 1
ATOM 929 C CA . PHE A 1 114 ? 4.006 13.680 -8.527 1.00 93.88 114 PHE A CA 1
ATOM 930 C C . PHE A 1 114 ? 3.436 12.490 -7.767 1.00 93.88 114 PHE A C 1
ATOM 932 O O . PHE A 1 114 ? 2.421 12.628 -7.086 1.00 93.88 114 PHE A O 1
ATOM 939 N N . GLY A 1 115 ? 4.101 11.342 -7.827 1.00 94.06 115 GLY A N 1
ATOM 940 C CA . GLY A 1 115 ? 3.732 10.153 -7.085 1.00 94.06 115 GLY A CA 1
ATOM 941 C C . GLY A 1 115 ? 3.768 10.332 -5.590 1.00 94.06 115 GLY A C 1
ATOM 942 O O . GLY A 1 115 ? 2.792 10.038 -4.893 1.00 94.06 115 GLY A O 1
ATOM 943 N N . GLY A 1 116 ? 4.895 10.830 -5.088 1.00 95.31 116 GLY A N 1
ATOM 944 C CA . GLY A 1 116 ? 5.021 11.056 -3.663 1.00 95.31 116 GLY A CA 1
ATOM 945 C C . GLY A 1 116 ? 4.132 12.211 -3.187 1.00 95.31 116 GLY A C 1
ATOM 946 O O . GLY A 1 116 ? 3.500 12.081 -2.144 1.00 95.31 116 GLY A O 1
ATOM 947 N N . LEU A 1 117 ? 3.967 13.286 -3.970 1.00 96.44 117 LEU A N 1
ATOM 948 C CA . LEU A 1 117 ? 3.014 14.350 -3.625 1.00 96.44 117 LEU A CA 1
ATOM 949 C C . LEU A 1 117 ? 1.575 13.828 -3.575 1.00 96.44 117 LEU A C 1
ATOM 951 O O . LEU A 1 117 ? 0.875 14.065 -2.594 1.00 96.44 117 LEU A O 1
ATOM 955 N N . SER A 1 118 ? 1.143 13.067 -4.582 1.00 95.88 118 SER A N 1
ATOM 956 C CA . SER A 1 118 ? -0.198 12.471 -4.617 1.00 95.88 118 SER A CA 1
ATOM 957 C C . SER A 1 118 ? -0.430 11.553 -3.418 1.00 95.88 118 SER A C 1
ATOM 959 O O . SER A 1 118 ? -1.456 11.658 -2.750 1.00 95.88 118 SER A O 1
ATOM 961 N N . THR A 1 119 ? 0.548 10.703 -3.093 1.00 95.19 119 THR A N 1
ATOM 962 C CA . THR A 1 119 ? 0.501 9.824 -1.913 1.00 95.19 119 THR A CA 1
ATOM 963 C C . THR A 1 119 ? 0.362 10.643 -0.629 1.00 95.19 119 THR A C 1
ATOM 965 O O . THR A 1 119 ? -0.528 10.374 0.176 1.00 95.19 119 THR A O 1
ATOM 968 N N . PHE A 1 120 ? 1.191 11.676 -0.455 1.00 96.62 120 PHE A N 1
ATOM 969 C CA . PHE A 1 120 ? 1.145 12.563 0.706 1.00 96.62 120 PHE A CA 1
ATOM 970 C C . PHE A 1 120 ? -0.210 13.255 0.854 1.00 96.62 120 PHE A C 1
ATOM 972 O O . PHE A 1 120 ? -0.793 13.236 1.940 1.00 96.62 120 PHE A O 1
ATOM 979 N N . PHE A 1 121 ? -0.739 13.829 -0.228 1.00 96.44 121 PHE A N 1
ATOM 980 C CA . PHE A 1 121 ? -2.043 14.482 -0.211 1.00 96.44 121 PHE A CA 1
ATOM 981 C C . PHE A 1 121 ? -3.157 13.508 0.153 1.00 96.44 121 PHE A C 1
ATOM 983 O O . PHE A 1 121 ? -3.918 13.807 1.071 1.00 96.44 121 PHE A O 1
ATOM 990 N N . ILE A 1 122 ? -3.226 12.339 -0.497 1.00 96.19 122 ILE A N 1
ATOM 991 C CA . ILE A 1 122 ? -4.256 11.330 -0.211 1.00 96.19 122 ILE A CA 1
ATOM 992 C C . ILE A 1 122 ? -4.185 10.901 1.259 1.00 96.19 122 ILE A C 1
ATOM 994 O O . ILE A 1 122 ? -5.215 10.903 1.927 1.00 96.19 122 ILE A O 1
ATOM 998 N N . VAL A 1 123 ? -2.995 10.597 1.790 1.00 94.81 123 VAL A N 1
ATOM 999 C CA . VAL A 1 123 ? -2.816 10.223 3.207 1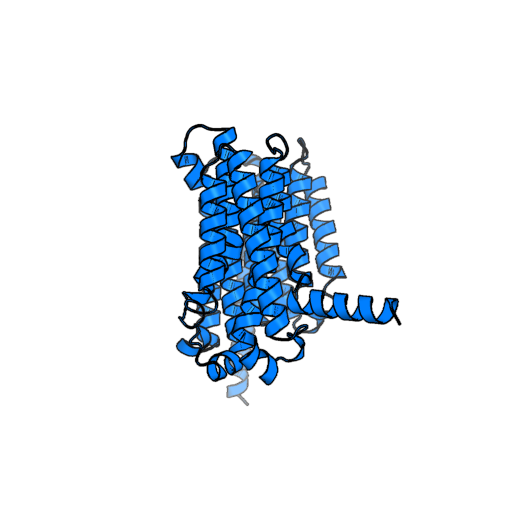.00 94.81 123 VAL A CA 1
ATOM 1000 C C . VAL A 1 123 ? -3.269 11.342 4.147 1.00 94.81 123 VAL A C 1
ATOM 1002 O O . VAL A 1 123 ? -3.922 11.078 5.154 1.00 94.81 123 VAL A O 1
ATOM 1005 N N . SER A 1 124 ? -2.959 12.594 3.808 1.00 95.62 124 SER A N 1
ATOM 1006 C CA . SER A 1 124 ? -3.275 13.757 4.644 1.00 95.62 124 SER A CA 1
ATOM 1007 C C . SER A 1 124 ? -4.779 14.027 4.726 1.00 95.62 124 SER A C 1
ATOM 1009 O O . SER A 1 124 ? -5.289 14.402 5.781 1.00 95.62 124 SER A O 1
ATOM 1011 N N . ILE A 1 125 ? -5.502 13.832 3.618 1.00 95.56 125 ILE A N 1
ATOM 1012 C CA . ILE A 1 125 ? -6.958 14.037 3.556 1.00 95.56 125 ILE A CA 1
ATOM 1013 C C . ILE A 1 125 ? -7.752 12.775 3.920 1.00 95.56 125 ILE A C 1
ATOM 1015 O O . ILE A 1 125 ? -8.962 12.863 4.138 1.00 95.56 125 ILE A O 1
ATOM 1019 N N . TYR A 1 126 ? -7.096 11.610 3.982 1.00 94.06 126 TYR A N 1
ATOM 1020 C CA . TYR A 1 126 ? -7.7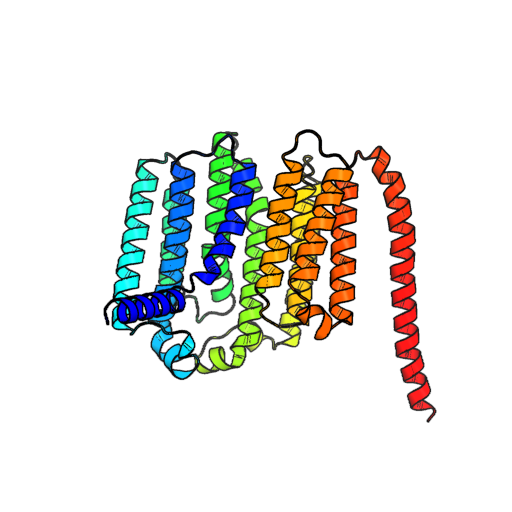43 10.311 4.148 1.00 94.06 126 TYR A CA 1
ATOM 1021 C C . TYR A 1 126 ? -8.612 10.258 5.405 1.00 94.06 126 TYR A C 1
ATOM 1023 O O . TYR A 1 126 ? -9.833 10.163 5.293 1.00 94.06 126 TYR A O 1
ATOM 1031 N N . THR A 1 127 ? -8.011 10.352 6.593 1.00 87.62 127 THR A N 1
ATOM 1032 C CA . THR A 1 127 ? -8.741 10.220 7.859 1.00 87.62 127 THR A CA 1
ATOM 1033 C C . THR A 1 127 ? -9.805 11.308 8.057 1.00 87.62 127 THR A C 1
ATOM 1035 O O . THR A 1 127 ? -10.930 10.947 8.399 1.00 87.62 127 THR A O 1
ATOM 1038 N N . PRO A 1 128 ? -9.537 12.608 7.804 1.00 89.88 128 PRO A N 1
ATOM 1039 C CA . PRO A 1 128 ? -10.546 13.643 8.034 1.00 89.88 128 PRO A CA 1
ATOM 1040 C C . PRO A 1 128 ? -11.701 13.656 7.017 1.00 89.88 128 PRO A C 1
ATOM 1042 O O . PRO A 1 128 ? -12.800 14.065 7.383 1.00 89.88 128 PRO A O 1
ATOM 1045 N N . PHE A 1 129 ? -11.494 13.234 5.759 1.00 91.69 129 PHE A N 1
ATOM 1046 C CA . PHE A 1 129 ? -12.494 13.446 4.694 1.00 91.69 129 PHE A CA 1
ATOM 1047 C C . PHE A 1 129 ? -12.921 12.193 3.929 1.00 91.69 129 PHE A C 1
ATOM 1049 O O . PHE A 1 129 ? -14.074 12.101 3.499 1.00 91.69 129 PHE A O 1
ATOM 1056 N N . LEU A 1 130 ? -12.005 11.252 3.695 1.00 92.50 130 LEU A N 1
ATOM 1057 C CA . LEU A 1 130 ? -12.261 10.089 2.836 1.00 92.50 130 LEU A CA 1
ATOM 1058 C C . LEU A 1 130 ? -12.728 8.875 3.641 1.00 92.50 130 LEU A C 1
ATOM 1060 O O . LEU A 1 130 ? -13.583 8.129 3.171 1.00 92.50 130 LEU A O 1
ATOM 1064 N N . LYS A 1 131 ? -12.214 8.715 4.865 1.00 89.38 131 LYS A N 1
ATOM 1065 C CA . LYS A 1 131 ? -12.526 7.607 5.772 1.00 89.38 131 LYS A CA 1
ATOM 1066 C C . LYS A 1 131 ? -14.024 7.457 6.088 1.00 89.38 131 LYS A C 1
ATOM 1068 O O . LYS A 1 131 ? -14.475 6.316 6.100 1.00 89.38 131 LYS A O 1
ATOM 1073 N N . PRO A 1 132 ? -14.820 8.529 6.283 1.00 88.31 132 PRO A N 1
ATOM 1074 C CA . PRO A 1 132 ? -16.254 8.384 6.558 1.00 88.31 132 PRO A CA 1
ATOM 1075 C C . PRO A 1 132 ? -17.078 7.857 5.373 1.00 88.31 132 PRO A C 1
ATOM 1077 O O . PRO A 1 132 ? -18.234 7.480 5.553 1.00 88.31 132 PRO A O 1
ATOM 1080 N N . LYS A 1 133 ? -16.523 7.877 4.152 1.00 89.12 133 LYS A N 1
ATOM 1081 C CA . LYS A 1 133 ? -17.258 7.540 2.933 1.00 89.12 133 LYS A CA 1
ATOM 1082 C C . LYS A 1 133 ? -17.059 6.058 2.564 1.00 89.12 133 LYS A C 1
ATOM 1084 O O . LYS A 1 133 ? -15.908 5.626 2.412 1.00 89.12 133 LYS A O 1
ATOM 1089 N N . PRO A 1 134 ? -18.145 5.293 2.334 1.00 84.88 134 PRO A N 1
ATOM 1090 C CA . PRO A 1 134 ? -18.062 3.875 1.990 1.00 84.88 134 PRO A CA 1
ATOM 1091 C C . PRO A 1 134 ? -17.329 3.684 0.667 1.00 84.88 134 PRO A C 1
ATOM 1093 O O . PRO A 1 134 ? -17.478 4.500 -0.244 1.00 84.88 134 PRO A O 1
ATOM 1096 N N . LEU A 1 135 ? -16.553 2.600 0.560 1.00 85.44 135 LEU A N 1
ATOM 1097 C CA . LEU A 1 135 ? -15.669 2.251 -0.566 1.00 85.44 135 LEU A CA 1
ATOM 1098 C C . LEU A 1 135 ? -14.535 3.251 -0.830 1.00 85.44 135 LEU A C 1
ATOM 1100 O O . LEU A 1 135 ? -13.415 2.825 -1.098 1.00 85.44 135 LEU A O 1
ATOM 1104 N N . ILE A 1 136 ? -14.780 4.558 -0.719 1.00 91.56 136 ILE A N 1
ATOM 1105 C CA . ILE A 1 136 ? -13.775 5.611 -0.879 1.00 91.56 136 ILE A CA 1
ATOM 1106 C C . ILE A 1 136 ? -12.679 5.442 0.168 1.00 91.56 136 ILE A C 1
ATOM 1108 O O . ILE A 1 136 ? -11.512 5.556 -0.196 1.00 91.56 136 ILE A O 1
ATOM 1112 N N . LYS A 1 137 ? -13.019 5.096 1.419 1.00 90.25 137 LYS A N 1
ATOM 1113 C CA . LYS A 1 137 ? -12.054 4.681 2.450 1.00 90.25 137 LYS A CA 1
ATOM 1114 C C . LYS A 1 137 ? -11.102 3.612 1.904 1.00 90.25 137 LYS A C 1
ATOM 1116 O O . LYS A 1 137 ? -9.902 3.849 1.811 1.00 90.25 137 LYS A O 1
ATOM 1121 N N . ASN A 1 138 ? -11.638 2.469 1.472 1.00 91.81 138 ASN A N 1
ATOM 1122 C CA . ASN A 1 138 ? -10.826 1.328 1.047 1.00 91.81 138 ASN A CA 1
ATOM 1123 C C . ASN A 1 138 ? -10.027 1.626 -0.232 1.00 91.81 138 ASN A C 1
ATOM 1125 O O . ASN A 1 138 ? -8.845 1.304 -0.300 1.00 91.81 138 ASN A O 1
ATOM 1129 N N . VAL A 1 139 ? -10.640 2.277 -1.227 1.00 93.31 139 VAL A N 1
ATOM 1130 C CA . VAL A 1 139 ? -9.970 2.675 -2.477 1.00 93.31 139 VAL A CA 1
ATOM 1131 C C . VAL A 1 139 ? -8.834 3.648 -2.189 1.00 93.31 139 VAL A C 1
ATOM 1133 O O . VAL A 1 139 ? -7.744 3.493 -2.728 1.00 93.31 139 VAL A O 1
ATOM 1136 N N . SER A 1 140 ? -9.051 4.616 -1.300 1.00 94.12 140 SER A N 1
ATOM 1137 C CA . SER A 1 140 ? -8.028 5.590 -0.925 1.00 94.12 140 SER A CA 1
ATOM 1138 C C . SER A 1 140 ? -6.861 4.903 -0.222 1.00 94.12 140 SER A C 1
ATOM 1140 O O . SER A 1 140 ? -5.720 5.113 -0.628 1.00 94.12 140 SER A O 1
ATOM 1142 N N . THR A 1 141 ? -7.133 4.007 0.738 1.00 91.62 141 THR A N 1
ATOM 1143 C CA . THR A 1 141 ? -6.102 3.172 1.377 1.00 91.62 141 THR A CA 1
ATOM 1144 C C . THR A 1 141 ? -5.292 2.388 0.354 1.00 91.62 141 THR A C 1
ATOM 1146 O O . THR A 1 141 ? -4.065 2.392 0.398 1.00 91.62 141 THR A O 1
ATOM 1149 N N . VAL A 1 142 ? -5.955 1.763 -0.615 1.00 91.75 142 VAL A N 1
ATOM 1150 C CA . VAL A 1 142 ? -5.298 1.012 -1.690 1.00 91.75 142 VAL A CA 1
ATOM 1151 C C . VAL A 1 142 ? -4.402 1.902 -2.544 1.00 91.75 142 VAL A C 1
ATOM 1153 O O . VAL A 1 142 ? -3.269 1.506 -2.843 1.00 91.75 142 VAL A O 1
ATOM 1156 N N . LEU A 1 143 ? -4.890 3.093 -2.906 1.00 94.06 143 LEU A N 1
ATOM 1157 C CA . LEU A 1 143 ? -4.167 4.046 -3.741 1.00 94.06 143 LEU A CA 1
ATOM 1158 C C . LEU A 1 143 ? -2.830 4.431 -3.112 1.00 94.06 143 LEU A C 1
ATOM 1160 O O . LEU A 1 143 ? -1.792 4.251 -3.748 1.00 94.06 143 LEU A O 1
ATOM 1164 N N . TYR A 1 144 ? -2.843 4.904 -1.863 1.00 92.44 144 TYR A N 1
ATOM 1165 C CA . TYR A 1 144 ? -1.625 5.402 -1.223 1.00 92.44 144 TYR A CA 1
ATOM 1166 C C . TYR A 1 144 ? -0.738 4.292 -0.637 1.00 92.44 144 TYR A C 1
ATOM 1168 O O . TYR A 1 144 ? 0.474 4.471 -0.576 1.00 92.44 144 TYR A O 1
ATOM 1176 N N . MET A 1 145 ? -1.297 3.149 -0.212 1.00 87.56 145 MET A N 1
ATOM 1177 C CA . MET A 1 145 ? -0.496 2.062 0.382 1.00 87.56 145 MET A CA 1
ATOM 1178 C C . MET A 1 145 ? 0.196 1.179 -0.652 1.00 87.56 145 MET A C 1
ATOM 1180 O O . MET A 1 145 ? 1.205 0.555 -0.333 1.00 87.56 145 MET A O 1
ATOM 1184 N N . SER A 1 146 ? -0.373 1.041 -1.853 1.00 88.94 146 SER A N 1
ATOM 1185 C CA . SER A 1 146 ? 0.097 0.030 -2.807 1.00 88.94 146 SER A CA 1
ATOM 1186 C C . SER A 1 146 ? 0.093 0.491 -4.253 1.00 88.94 146 SER A C 1
ATOM 1188 O O . SER A 1 146 ? 1.123 0.376 -4.906 1.00 88.94 146 SER A O 1
ATOM 1190 N N . PHE A 1 147 ? -1.016 1.033 -4.761 1.00 92.44 147 PHE A N 1
ATOM 1191 C CA . PHE A 1 147 ? -1.141 1.299 -6.191 1.00 92.44 147 PHE A CA 1
ATOM 1192 C C . PHE A 1 147 ? -0.119 2.328 -6.662 1.00 92.44 147 PHE A C 1
ATOM 1194 O O . PHE A 1 147 ? 0.693 2.016 -7.526 1.00 92.44 147 PHE A O 1
ATOM 1201 N N . ILE A 1 148 ? -0.131 3.524 -6.066 1.00 94.50 148 ILE A N 1
ATOM 1202 C CA . ILE A 1 148 ? 0.752 4.624 -6.461 1.00 94.50 148 ILE A CA 1
ATOM 1203 C C . ILE A 1 148 ? 2.226 4.242 -6.239 1.00 94.50 148 ILE A C 1
ATOM 1205 O O . ILE A 1 148 ? 2.984 4.342 -7.205 1.00 94.50 148 ILE A O 1
ATOM 1209 N N . PRO A 1 149 ? 2.643 3.734 -5.055 1.00 92.12 149 PRO A N 1
ATOM 1210 C CA . PRO A 1 149 ? 4.038 3.357 -4.828 1.00 92.12 149 PRO A CA 1
ATOM 1211 C C . PRO A 1 149 ? 4.568 2.297 -5.802 1.00 92.12 149 PRO A C 1
ATOM 1213 O O . PRO A 1 149 ? 5.674 2.433 -6.318 1.00 92.12 149 PRO A O 1
ATOM 1216 N N . ILE A 1 150 ? 3.780 1.253 -6.089 1.00 90.44 150 ILE A N 1
ATOM 1217 C CA . ILE A 1 150 ? 4.201 0.173 -6.994 1.00 90.44 150 ILE A CA 1
ATOM 1218 C C . ILE A 1 150 ? 4.203 0.654 -8.441 1.00 90.44 150 ILE A C 1
ATOM 1220 O O . ILE A 1 150 ? 5.178 0.443 -9.157 1.00 90.44 150 ILE A O 1
ATOM 1224 N N . HIS A 1 151 ? 3.114 1.288 -8.878 1.00 93.00 151 HIS A N 1
ATOM 1225 C CA . HIS A 1 151 ? 2.944 1.710 -10.264 1.00 93.00 151 HIS A CA 1
ATOM 1226 C C . HIS A 1 151 ? 4.060 2.662 -10.689 1.00 93.00 151 HIS A C 1
ATOM 1228 O O . HIS A 1 151 ? 4.677 2.461 -11.729 1.00 93.00 151 HIS A O 1
ATOM 1234 N N . ILE A 1 152 ? 4.373 3.645 -9.848 1.00 94.81 152 ILE A N 1
ATOM 1235 C CA . ILE A 1 152 ? 5.377 4.661 -10.159 1.00 94.81 152 ILE A CA 1
ATOM 1236 C C . ILE A 1 152 ? 6.785 4.088 -10.133 1.00 94.81 152 ILE A C 1
ATOM 1238 O O . ILE A 1 152 ? 7.575 4.397 -11.022 1.00 94.81 152 ILE A O 1
ATOM 1242 N N . PHE A 1 153 ? 7.088 3.218 -9.167 1.00 92.88 153 PHE A N 1
ATOM 1243 C CA . PHE A 1 153 ? 8.362 2.512 -9.147 1.00 92.88 153 PHE A CA 1
ATOM 1244 C C . PHE A 1 153 ? 8.565 1.701 -10.430 1.00 92.88 153 PHE A C 1
ATOM 1246 O O . PHE A 1 153 ? 9.578 1.859 -11.106 1.00 92.88 153 PHE A O 1
ATOM 1253 N N . VAL A 1 154 ? 7.583 0.875 -10.799 1.00 90.75 154 VAL A N 1
ATOM 1254 C CA . VAL A 1 154 ? 7.659 0.005 -11.981 1.00 90.75 154 VAL A CA 1
ATOM 1255 C C . VAL A 1 154 ? 7.722 0.822 -13.267 1.00 90.75 154 VAL A C 1
ATOM 1257 O O . VAL A 1 154 ? 8.572 0.554 -14.110 1.00 90.75 154 VAL A O 1
ATOM 1260 N N . GLN A 1 155 ? 6.870 1.837 -13.417 1.00 91.94 155 GLN A N 1
ATOM 1261 C CA . GLN A 1 155 ? 6.874 2.688 -14.603 1.00 91.94 155 GLN A CA 1
ATOM 1262 C C . GLN A 1 155 ? 8.206 3.423 -14.762 1.00 91.94 155 GLN A C 1
ATOM 1264 O O . GLN A 1 155 ? 8.721 3.504 -15.874 1.00 91.94 155 GLN A O 1
ATOM 1269 N N . ASN A 1 156 ? 8.804 3.895 -13.663 1.00 93.06 156 ASN A N 1
ATOM 1270 C CA . ASN A 1 156 ? 10.130 4.499 -13.703 1.00 93.06 156 ASN A CA 1
ATOM 1271 C C . ASN A 1 156 ? 11.189 3.522 -14.228 1.00 93.06 156 ASN A C 1
ATOM 1273 O O . ASN A 1 156 ? 11.970 3.892 -15.098 1.00 93.06 156 ASN A O 1
ATOM 1277 N N . GLN A 1 157 ? 11.188 2.273 -13.751 1.00 90.31 157 GLN A N 1
ATOM 1278 C CA . GLN A 1 157 ? 12.138 1.263 -14.226 1.00 90.31 157 GLN A CA 1
ATOM 1279 C C . GLN A 1 157 ? 11.940 0.929 -15.706 1.00 90.31 157 GLN A C 1
ATOM 1281 O O . GLN A 1 157 ? 12.909 0.814 -16.449 1.00 90.31 157 GLN A O 1
ATOM 1286 N N . LEU A 1 158 ? 10.690 0.807 -16.154 1.00 89.69 158 LEU A N 1
ATOM 1287 C CA . LEU A 1 158 ? 10.386 0.517 -17.554 1.00 89.69 158 LEU A CA 1
ATOM 1288 C C . LEU A 1 158 ? 10.814 1.662 -18.483 1.00 89.69 158 LEU A C 1
ATOM 1290 O O . LEU A 1 158 ? 11.418 1.402 -19.520 1.00 89.69 158 LEU A O 1
ATOM 1294 N N . ASN A 1 159 ? 10.624 2.916 -18.063 1.00 91.50 159 ASN A N 1
ATOM 1295 C CA . ASN A 1 159 ? 11.067 4.097 -18.812 1.00 91.50 159 ASN A CA 1
ATOM 1296 C C . ASN A 1 159 ? 12.596 4.219 -18.931 1.00 91.50 159 ASN A C 1
ATOM 1298 O O . ASN A 1 159 ? 13.077 4.946 -19.791 1.00 91.50 159 ASN A O 1
ATOM 1302 N N . LYS A 1 160 ? 13.379 3.528 -18.089 1.00 90.06 160 LYS A N 1
ATOM 1303 C CA . LYS A 1 160 ? 14.844 3.454 -18.250 1.00 90.06 160 LYS A CA 1
ATOM 1304 C C . LYS A 1 160 ? 15.270 2.506 -19.374 1.00 90.06 160 LYS A C 1
ATOM 1306 O O . LYS A 1 160 ? 16.402 2.590 -19.838 1.00 90.06 160 LYS A O 1
ATOM 1311 N N . VAL A 1 161 ? 14.402 1.566 -19.753 1.00 87.94 161 VAL A N 1
ATOM 1312 C CA . VAL A 1 161 ? 14.716 0.469 -20.686 1.00 87.94 161 VAL A CA 1
ATOM 1313 C C . VAL A 1 161 ? 14.005 0.642 -22.028 1.00 87.94 161 VAL A C 1
ATOM 1315 O O . VAL A 1 161 ? 14.506 0.177 -23.049 1.00 87.94 161 VAL A O 1
ATOM 1318 N N . SER A 1 162 ? 12.844 1.295 -22.040 1.00 89.25 162 SER A N 1
ATOM 1319 C CA . SER A 1 162 ? 12.027 1.501 -23.231 1.00 89.25 162 SER A CA 1
ATOM 1320 C C . SER A 1 162 ? 11.469 2.919 -23.274 1.00 89.25 162 SER A C 1
ATOM 1322 O O . SER A 1 162 ? 10.955 3.407 -22.269 1.00 89.25 162 SER A O 1
ATOM 1324 N N . ASP A 1 163 ? 11.502 3.534 -24.456 1.00 91.25 163 ASP A N 1
ATOM 1325 C CA . ASP A 1 163 ? 10.902 4.849 -24.716 1.00 91.25 163 ASP A CA 1
ATOM 1326 C C . ASP A 1 163 ? 9.387 4.776 -25.002 1.00 91.25 163 ASP A C 1
ATOM 1328 O O . ASP A 1 163 ? 8.733 5.810 -25.151 1.00 91.25 163 ASP A O 1
ATOM 1332 N N . ASP A 1 164 ? 8.802 3.573 -25.085 1.00 92.06 164 ASP A N 1
ATOM 1333 C CA . ASP A 1 164 ? 7.368 3.393 -25.340 1.00 92.06 164 ASP A CA 1
ATOM 1334 C C . ASP A 1 164 ? 6.553 3.642 -24.062 1.00 92.06 164 ASP A C 1
ATOM 1336 O O . ASP A 1 164 ? 6.287 2.748 -23.252 1.00 92.06 164 ASP A O 1
ATOM 1340 N N . VAL A 1 165 ? 6.174 4.906 -23.874 1.00 88.75 165 VAL A N 1
ATOM 1341 C CA . VAL A 1 165 ? 5.471 5.387 -22.680 1.00 88.75 165 VAL A CA 1
ATOM 1342 C C . VAL A 1 165 ? 4.139 4.661 -22.459 1.00 88.75 165 VAL A C 1
ATOM 1344 O O . VAL A 1 165 ? 3.809 4.343 -21.312 1.00 88.75 165 VAL A O 1
ATOM 1347 N N . ASP A 1 166 ? 3.392 4.368 -23.525 1.00 89.38 166 ASP A N 1
ATOM 1348 C CA . ASP A 1 166 ? 2.070 3.741 -23.428 1.00 89.38 166 ASP A CA 1
ATOM 1349 C C . ASP A 1 166 ? 2.193 2.274 -23.008 1.00 89.38 166 ASP A C 1
ATOM 1351 O O . ASP A 1 166 ? 1.505 1.816 -22.086 1.00 89.38 166 ASP A O 1
ATOM 1355 N N . VAL A 1 167 ? 3.128 1.541 -23.619 1.00 87.62 167 VAL A N 1
ATOM 1356 C CA . VAL A 1 167 ? 3.416 0.153 -23.240 1.00 87.62 167 VAL A CA 1
ATOM 1357 C C . VAL A 1 167 ? 3.952 0.081 -21.811 1.00 87.62 167 VAL A C 1
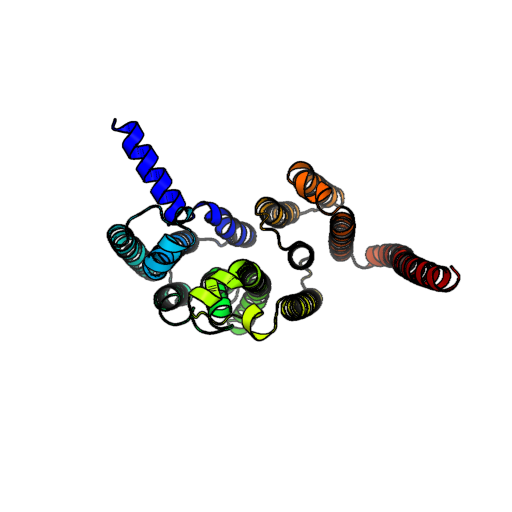ATOM 1359 O O . VAL A 1 167 ? 3.521 -0.778 -21.034 1.00 87.62 167 VAL A O 1
ATOM 1362 N N . ASN A 1 168 ? 4.832 1.002 -21.415 1.00 88.75 168 ASN A N 1
ATOM 1363 C CA . ASN A 1 168 ? 5.371 1.059 -20.057 1.00 88.75 168 ASN A CA 1
ATOM 1364 C C . ASN A 1 168 ? 4.285 1.333 -19.013 1.00 88.75 168 ASN A C 1
ATOM 1366 O O . ASN A 1 168 ? 4.256 0.679 -17.967 1.00 88.75 168 ASN A O 1
ATOM 1370 N N . PHE A 1 169 ? 3.363 2.255 -19.300 1.00 89.19 169 PHE A N 1
ATOM 1371 C CA . PHE A 1 169 ? 2.227 2.547 -18.430 1.00 89.19 169 PHE A CA 1
ATOM 1372 C C . PHE A 1 169 ? 1.323 1.320 -18.253 1.00 89.19 169 PHE A C 1
ATOM 1374 O O . PHE A 1 169 ? 0.997 0.945 -17.122 1.00 89.19 169 PHE A O 1
ATOM 1381 N N . ILE A 1 170 ? 0.968 0.644 -19.352 1.00 86.88 170 ILE A N 1
ATOM 1382 C CA . ILE A 1 170 ? 0.157 -0.581 -19.314 1.00 86.88 170 ILE A CA 1
ATOM 1383 C C . ILE A 1 170 ? 0.871 -1.669 -18.506 1.00 86.88 170 ILE A C 1
ATOM 1385 O O . ILE A 1 170 ? 0.275 -2.265 -17.608 1.00 86.88 170 ILE A O 1
ATOM 1389 N N . ASN A 1 171 ? 2.158 -1.901 -18.753 1.00 82.19 171 ASN A N 1
ATOM 1390 C CA . ASN A 1 171 ? 2.939 -2.894 -18.018 1.00 82.19 171 ASN A CA 1
ATOM 1391 C C . ASN A 1 171 ? 3.004 -2.582 -16.517 1.00 82.19 171 ASN A C 1
ATOM 1393 O O . ASN A 1 171 ? 2.842 -3.485 -15.689 1.00 82.19 171 ASN A O 1
ATOM 1397 N N . ALA A 1 172 ? 3.159 -1.309 -16.150 1.00 87.81 172 ALA A N 1
ATOM 1398 C CA . ALA A 1 172 ? 3.113 -0.876 -14.761 1.00 87.81 172 ALA A CA 1
ATOM 1399 C C . ALA A 1 172 ? 1.736 -1.112 -14.116 1.00 87.81 172 ALA A C 1
ATOM 1401 O O . ALA A 1 172 ? 1.680 -1.529 -12.959 1.00 87.81 172 ALA A O 1
ATOM 1402 N N . LEU A 1 173 ? 0.627 -0.914 -14.843 1.00 86.81 173 LEU A N 1
ATOM 1403 C CA . LEU A 1 173 ? -0.722 -1.262 -14.367 1.00 86.81 173 LEU A CA 1
ATOM 1404 C C . LEU A 1 173 ? -0.885 -2.767 -14.133 1.00 86.81 173 LEU A C 1
ATOM 1406 O O . LEU A 1 173 ? -1.427 -3.177 -13.105 1.00 86.81 173 LEU A O 1
ATOM 1410 N N . ILE A 1 174 ? -0.399 -3.600 -15.057 1.00 79.88 174 ILE A N 1
ATOM 1411 C CA . ILE A 1 174 ? -0.485 -5.064 -14.937 1.00 79.88 174 ILE A CA 1
ATOM 1412 C C . ILE A 1 174 ? 0.287 -5.548 -13.695 1.00 79.88 174 ILE A C 1
ATOM 1414 O O . ILE A 1 174 ? -0.091 -6.547 -13.077 1.00 79.88 174 ILE A O 1
ATOM 1418 N N . VAL A 1 175 ? 1.360 -4.853 -13.299 1.00 78.81 175 VAL A N 1
ATOM 1419 C CA . VAL A 1 175 ? 2.094 -5.161 -12.063 1.00 78.81 175 VAL A CA 1
ATOM 1420 C C . VAL A 1 175 ? 1.387 -4.615 -10.821 1.00 78.81 175 VAL A C 1
ATOM 1422 O O . VAL A 1 175 ? 1.270 -5.353 -9.848 1.00 78.81 175 VAL A O 1
ATOM 1425 N N . SER A 1 176 ? 0.902 -3.370 -10.817 1.00 84.88 176 SER A N 1
ATOM 1426 C CA . SER A 1 176 ? 0.356 -2.739 -9.604 1.00 84.88 176 SER A CA 1
ATOM 1427 C C . SER A 1 176 ? -1.039 -3.240 -9.213 1.00 84.88 176 SER A C 1
ATOM 1429 O O . SER A 1 176 ? -1.296 -3.467 -8.028 1.00 84.88 176 SER A O 1
ATOM 1431 N N . LEU A 1 177 ? -1.932 -3.474 -10.183 1.00 83.38 177 LEU A N 1
ATOM 1432 C CA . LEU A 1 177 ? -3.338 -3.817 -9.928 1.00 83.38 177 LEU A CA 1
ATOM 1433 C C . LEU A 1 177 ? -3.537 -5.075 -9.062 1.00 83.38 177 LEU A C 1
ATOM 1435 O O . LEU A 1 177 ? -4.345 -5.008 -8.131 1.00 83.38 177 LEU A O 1
ATOM 1439 N N . PRO A 1 178 ? -2.826 -6.202 -9.285 1.00 74.62 178 PRO A N 1
ATOM 1440 C CA . PRO A 1 178 ? -2.984 -7.386 -8.446 1.00 74.62 178 PRO A CA 1
ATOM 1441 C C . PRO A 1 178 ? -2.666 -7.122 -6.973 1.00 74.62 178 PRO A C 1
ATOM 1443 O O . PRO A 1 178 ? -3.443 -7.522 -6.112 1.00 74.62 178 PRO A O 1
ATOM 1446 N N . PHE A 1 179 ? -1.572 -6.415 -6.663 1.00 76.38 179 PHE A N 1
ATOM 1447 C CA . PHE A 1 179 ? -1.223 -6.082 -5.276 1.00 76.38 179 PHE A CA 1
ATOM 1448 C C . PHE A 1 179 ? -2.249 -5.134 -4.653 1.00 76.38 179 PHE A C 1
ATOM 1450 O O . PHE A 1 179 ? -2.686 -5.345 -3.521 1.00 76.38 179 PHE A O 1
ATOM 1457 N N . SER A 1 180 ? -2.686 -4.128 -5.411 1.00 86.00 180 SER A N 1
ATOM 1458 C CA . SER A 1 180 ? -3.706 -3.174 -4.976 1.00 86.00 180 SER A CA 1
ATOM 1459 C C . SER A 1 180 ? -5.034 -3.834 -4.645 1.00 86.00 180 SER A C 1
ATOM 1461 O O . SER A 1 180 ? -5.654 -3.527 -3.626 1.00 86.00 180 SER A O 1
ATOM 1463 N N . PHE A 1 181 ? -5.443 -4.809 -5.448 1.00 81.19 181 PHE A N 1
ATOM 1464 C CA . PHE A 1 181 ? -6.670 -5.544 -5.203 1.00 81.19 181 PHE A CA 1
ATOM 1465 C C . PHE A 1 181 ? -6.632 -6.359 -3.894 1.00 81.19 181 PHE A C 1
ATOM 1467 O O . PHE A 1 181 ? -7.649 -6.528 -3.224 1.00 81.19 181 PHE A O 1
ATOM 1474 N N . LEU A 1 182 ? -5.457 -6.799 -3.449 1.00 75.38 182 LEU A N 1
ATOM 1475 C CA . LEU A 1 182 ? -5.321 -7.500 -2.167 1.00 75.38 182 LEU A CA 1
ATOM 1476 C C . LEU A 1 182 ? -5.395 -6.595 -0.976 1.00 75.38 182 LEU A C 1
ATOM 1478 O O . LEU A 1 182 ? -6.003 -6.964 0.028 1.00 75.38 182 LEU A O 1
ATOM 1482 N N . VAL A 1 183 ? -4.779 -5.423 -1.090 1.00 82.38 183 VAL A N 1
ATOM 1483 C CA . VAL A 1 183 ? -4.945 -4.394 -0.078 1.00 82.38 183 VAL A CA 1
ATOM 1484 C C . VAL A 1 183 ? -6.430 -4.055 0.025 1.00 82.38 183 VAL A C 1
ATOM 1486 O O . VAL A 1 183 ? -6.942 -3.994 1.136 1.00 82.38 183 VAL A O 1
ATOM 1489 N N . LEU A 1 184 ? -7.158 -3.991 -1.098 1.00 86.88 184 LEU A N 1
ATOM 1490 C CA . LEU A 1 184 ? -8.600 -3.737 -1.097 1.00 86.88 184 LEU A CA 1
ATOM 1491 C C . LEU A 1 184 ? -9.374 -4.817 -0.332 1.00 86.88 184 LEU A C 1
ATOM 1493 O O . LEU A 1 184 ? -10.158 -4.496 0.557 1.00 86.88 184 LEU A O 1
ATOM 1497 N N . ILE A 1 185 ? -9.131 -6.095 -0.640 1.00 82.69 185 ILE A N 1
ATOM 1498 C CA . ILE A 1 185 ? -9.763 -7.216 0.073 1.00 82.69 185 ILE A CA 1
ATOM 1499 C C . ILE A 1 185 ? -9.440 -7.157 1.561 1.00 82.69 185 ILE A C 1
ATOM 1501 O O . ILE A 1 185 ? -10.334 -7.316 2.388 1.00 82.69 185 ILE A O 1
ATOM 1505 N N . ARG A 1 186 ? -8.168 -6.939 1.908 1.00 81.31 186 ARG A N 1
ATOM 1506 C CA . ARG A 1 186 ? -7.723 -6.865 3.298 1.00 81.31 186 ARG A CA 1
ATOM 1507 C C . ARG A 1 186 ? -8.444 -5.746 4.044 1.00 81.31 186 ARG A C 1
ATOM 1509 O O . ARG A 1 186 ? -8.894 -5.985 5.157 1.00 81.31 186 ARG A O 1
ATOM 1516 N N . GLU A 1 187 ? -8.572 -4.567 3.446 1.00 86.94 187 GLU A N 1
ATOM 1517 C CA . GLU A 1 187 ? -9.260 -3.434 4.068 1.00 86.94 187 GLU A CA 1
ATOM 1518 C C . GLU A 1 187 ? -10.757 -3.713 4.261 1.00 86.94 187 GLU A C 1
ATOM 1520 O O . GLU A 1 187 ? -11.281 -3.452 5.336 1.00 86.94 187 GLU A O 1
ATOM 1525 N N . ILE A 1 188 ? -11.438 -4.339 3.294 1.00 88.56 188 ILE A N 1
ATOM 1526 C CA . ILE A 1 188 ? -12.856 -4.712 3.465 1.00 88.56 188 ILE A CA 1
ATOM 1527 C C . ILE A 1 188 ? -13.017 -5.813 4.532 1.00 88.56 188 ILE A C 1
ATOM 1529 O O . ILE A 1 188 ? -13.990 -5.826 5.282 1.00 88.56 188 ILE A O 1
ATOM 1533 N N . LEU A 1 189 ? -12.061 -6.741 4.646 1.00 83.44 189 LEU A N 1
ATOM 1534 C CA . LEU A 1 189 ? -12.058 -7.746 5.716 1.00 83.44 189 LEU A CA 1
ATOM 1535 C C . LEU A 1 189 ? -11.838 -7.130 7.106 1.00 83.44 189 LEU A C 1
ATOM 1537 O O . LEU A 1 189 ? -12.400 -7.629 8.083 1.00 83.44 189 LEU A O 1
ATOM 1541 N N . LEU A 1 190 ? -11.031 -6.070 7.203 1.00 84.00 190 LEU A N 1
ATOM 1542 C CA . LEU A 1 190 ? -10.890 -5.303 8.441 1.00 84.00 190 LEU A CA 1
ATOM 1543 C C . LEU A 1 190 ? -12.208 -4.613 8.794 1.00 84.00 190 LEU A C 1
ATOM 1545 O O . LEU A 1 190 ? -12.651 -4.744 9.928 1.00 84.00 190 LEU A O 1
ATOM 1549 N N . ASP A 1 191 ? -12.895 -4.018 7.818 1.00 88.50 191 ASP A N 1
ATOM 1550 C CA . ASP A 1 191 ? -14.219 -3.423 8.040 1.00 88.50 191 ASP A CA 1
ATOM 1551 C C . ASP A 1 191 ? -15.252 -4.458 8.536 1.00 88.50 191 ASP A C 1
ATOM 1553 O O . ASP A 1 191 ? -16.119 -4.127 9.335 1.00 88.50 191 ASP A O 1
ATOM 1557 N N . ILE A 1 192 ? -15.167 -5.730 8.110 1.00 87.19 192 ILE A N 1
ATOM 1558 C CA . ILE A 1 192 ? -16.039 -6.809 8.632 1.00 87.19 192 ILE A CA 1
ATOM 1559 C C . ILE A 1 192 ? -15.765 -7.082 10.116 1.00 87.19 192 ILE A C 1
ATOM 1561 O O . ILE A 1 192 ? -16.669 -7.478 10.855 1.00 87.19 192 ILE A O 1
ATOM 1565 N N . THR A 1 193 ? -14.511 -6.937 10.537 1.00 82.75 193 THR A N 1
ATOM 1566 C CA . THR A 1 193 ? -14.102 -7.155 11.930 1.00 82.75 193 THR A CA 1
ATOM 1567 C C . THR A 1 193 ? -14.499 -5.965 12.801 1.00 82.75 193 THR A C 1
ATOM 1569 O O . THR A 1 193 ? -14.885 -6.161 13.949 1.00 82.75 193 THR A O 1
ATOM 1572 N N . ASP A 1 194 ? -14.483 -4.766 12.215 1.00 85.81 194 ASP A N 1
ATOM 1573 C CA . ASP A 1 194 ? -14.630 -3.483 12.903 1.00 85.81 194 ASP A CA 1
ATOM 1574 C C . ASP A 1 194 ? -16.056 -2.893 12.798 1.00 85.81 194 ASP A C 1
ATOM 1576 O O . ASP A 1 194 ? -16.256 -1.706 13.046 1.00 85.81 194 ASP A O 1
ATOM 1580 N N . ILE A 1 195 ? -17.071 -3.702 12.445 1.00 87.19 195 ILE A N 1
ATOM 1581 C CA . ILE A 1 195 ? -18.460 -3.235 12.218 1.00 87.19 195 ILE A CA 1
ATOM 1582 C C . ILE A 1 195 ? -18.995 -2.426 13.406 1.00 87.19 195 ILE A C 1
ATOM 1584 O O . ILE A 1 195 ? -19.602 -1.372 13.219 1.00 87.19 195 ILE A O 1
ATOM 1588 N N . ASN A 1 196 ? -18.791 -2.914 14.632 1.00 83.62 196 ASN A N 1
ATOM 1589 C CA . ASN A 1 196 ? -19.334 -2.271 15.829 1.00 83.62 196 ASN A CA 1
ATOM 1590 C C . ASN A 1 196 ? -18.634 -0.937 16.119 1.00 83.62 196 ASN A C 1
ATOM 1592 O O . ASN A 1 196 ? -19.288 0.035 16.500 1.00 83.62 196 ASN A O 1
ATOM 1596 N N . GLU A 1 197 ? -17.314 -0.879 15.935 1.00 83.38 197 GLU A N 1
ATOM 1597 C CA . GLU A 1 197 ? -16.536 0.345 16.109 1.00 83.38 197 GLU A CA 1
ATOM 1598 C C . GLU A 1 197 ? -16.850 1.384 15.028 1.00 83.38 197 GLU A C 1
ATOM 1600 O O . GLU A 1 197 ? -17.029 2.560 15.351 1.00 83.38 197 GLU A O 1
ATOM 1605 N N . ASP A 1 198 ? -16.973 0.960 13.768 1.00 87.62 198 ASP A N 1
ATOM 1606 C CA . ASP A 1 198 ? -17.309 1.841 12.649 1.00 87.62 198 ASP A CA 1
ATOM 1607 C C . ASP A 1 198 ? -18.714 2.446 12.826 1.00 87.62 198 ASP A C 1
ATOM 1609 O O . ASP A 1 198 ? -18.887 3.656 12.654 1.00 87.62 198 ASP A O 1
ATOM 1613 N N . LEU A 1 199 ? -19.697 1.658 13.286 1.00 86.88 199 LEU A N 1
ATOM 1614 C CA . LEU A 1 199 ? -21.028 2.164 13.650 1.00 86.88 199 LEU A CA 1
ATOM 1615 C C . LEU A 1 199 ? -20.959 3.214 14.766 1.00 86.88 199 LEU A C 1
ATOM 1617 O O . LEU A 1 199 ? -21.584 4.269 14.663 1.00 86.88 199 LEU A O 1
ATOM 1621 N N . ALA A 1 200 ? -20.170 2.964 15.814 1.00 84.38 200 ALA A N 1
ATOM 1622 C CA . ALA A 1 200 ? -20.000 3.906 16.918 1.00 84.38 200 ALA A CA 1
ATOM 1623 C C . ALA A 1 200 ? -19.283 5.207 16.507 1.00 84.38 200 ALA A C 1
ATOM 1625 O O . ALA A 1 200 ? -19.435 6.233 17.174 1.00 84.38 200 ALA A O 1
ATOM 1626 N N . ALA A 1 201 ? -18.507 5.162 15.423 1.00 83.19 201 ALA A N 1
ATOM 1627 C CA . ALA A 1 201 ? -17.795 6.291 14.836 1.00 83.19 201 ALA A CA 1
ATOM 1628 C C . ALA A 1 201 ? -18.584 7.017 13.728 1.00 83.19 201 ALA A C 1
ATOM 1630 O O . ALA A 1 201 ? -18.058 7.961 13.138 1.00 83.19 201 ALA A O 1
ATOM 1631 N N . ASN A 1 202 ? -19.827 6.606 13.436 1.00 87.25 202 ASN A N 1
ATOM 1632 C CA . ASN A 1 202 ? -20.616 7.077 12.288 1.00 87.25 202 ASN A CA 1
ATOM 1633 C C . ASN A 1 202 ? -19.889 6.903 10.938 1.00 87.25 202 ASN A C 1
ATOM 1635 O O . ASN A 1 202 ? -20.024 7.727 10.031 1.00 87.25 202 ASN A O 1
ATOM 1639 N N . ILE A 1 203 ? -19.102 5.835 10.806 1.00 87.06 203 ILE A N 1
ATOM 1640 C CA . ILE A 1 203 ? -18.413 5.467 9.571 1.00 87.06 203 ILE A CA 1
ATOM 1641 C C . ILE A 1 203 ? -19.266 4.429 8.851 1.00 87.06 203 ILE A C 1
ATOM 1643 O O . ILE A 1 203 ? -19.573 3.370 9.392 1.00 87.06 203 ILE A O 1
ATOM 1647 N N . VAL A 1 204 ? -19.636 4.719 7.605 1.00 88.25 204 VAL A N 1
ATOM 1648 C CA . VAL A 1 204 ? -20.405 3.784 6.781 1.00 88.25 204 VAL A CA 1
ATOM 1649 C C . VAL A 1 204 ? -19.435 2.958 5.940 1.00 88.25 204 VAL A C 1
ATOM 1651 O O . VAL A 1 204 ? -18.760 3.495 5.062 1.00 88.25 204 VAL A O 1
ATOM 1654 N N . THR A 1 205 ? -19.369 1.651 6.192 1.00 89.94 205 THR A N 1
ATOM 1655 C CA . THR A 1 205 ? -18.538 0.696 5.439 1.00 89.94 205 THR A CA 1
ATOM 1656 C C . THR A 1 205 ? -19.385 -0.291 4.638 1.00 89.94 205 THR A C 1
ATOM 1658 O O . THR A 1 205 ? -20.595 -0.411 4.832 1.00 89.94 205 THR A O 1
ATOM 1661 N N . LEU A 1 206 ? -18.759 -1.007 3.697 1.00 89.25 206 LEU A N 1
ATOM 1662 C CA . LEU A 1 206 ? -19.458 -1.993 2.863 1.00 89.25 206 LEU A CA 1
ATOM 1663 C C . LEU A 1 206 ? -20.172 -3.087 3.691 1.00 89.25 206 LEU A C 1
ATOM 1665 O O . LEU A 1 206 ? -21.335 -3.362 3.396 1.00 89.25 206 LEU A O 1
ATOM 1669 N N . PRO A 1 207 ? -19.558 -3.653 4.753 1.00 88.88 207 PRO A N 1
ATOM 1670 C CA . PRO A 1 207 ? -20.222 -4.628 5.621 1.00 88.88 207 PRO A CA 1
ATOM 1671 C C . PRO A 1 207 ? -21.417 -4.072 6.396 1.00 88.88 207 PRO A C 1
ATOM 1673 O O . PRO A 1 207 ? -22.318 -4.835 6.727 1.00 88.88 207 PRO A O 1
ATOM 1676 N N . ILE A 1 208 ? -21.442 -2.764 6.674 1.00 89.19 208 ILE A N 1
ATOM 1677 C CA . ILE A 1 208 ? -22.591 -2.092 7.298 1.00 89.19 208 ILE A CA 1
ATOM 1678 C C . ILE A 1 208 ? -23.739 -1.941 6.289 1.00 89.19 208 ILE A C 1
ATOM 1680 O O . ILE A 1 208 ? -24.898 -2.091 6.655 1.00 89.19 208 ILE A O 1
ATOM 1684 N N . LEU A 1 209 ? -23.426 -1.666 5.017 1.00 91.00 209 LEU A N 1
ATOM 1685 C CA . LEU A 1 209 ? -24.429 -1.465 3.964 1.00 91.00 209 LEU A CA 1
ATOM 1686 C C . LEU A 1 209 ? -25.061 -2.761 3.453 1.00 91.00 209 LEU A C 1
ATOM 1688 O O . LEU A 1 209 ? -26.246 -2.771 3.132 1.00 91.00 209 LEU A O 1
ATOM 1692 N N . LEU A 1 210 ? -24.259 -3.815 3.293 1.00 89.06 210 LEU A N 1
ATOM 1693 C CA . LEU A 1 210 ? -24.676 -5.054 2.631 1.00 89.06 210 LEU A CA 1
ATOM 1694 C C . LEU A 1 21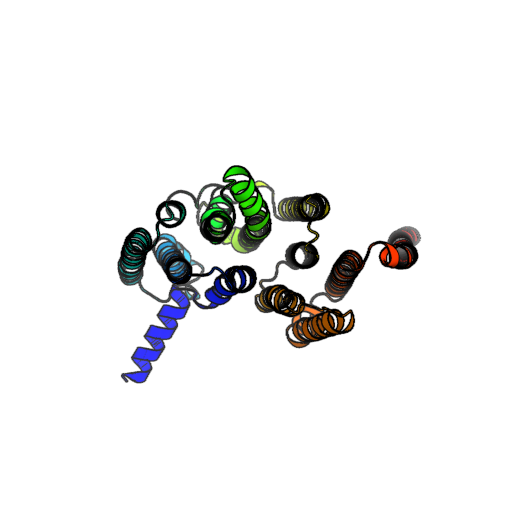0 ? -24.825 -6.235 3.584 1.00 89.06 210 LEU A C 1
ATOM 1696 O O . LEU A 1 210 ? -25.226 -7.292 3.129 1.00 89.06 210 LEU A O 1
ATOM 1700 N N . GLU A 1 211 ? -24.497 -6.067 4.864 1.00 87.44 211 GLU A N 1
ATOM 1701 C CA . GLU A 1 211 ? -24.284 -7.154 5.819 1.00 87.44 211 GLU A CA 1
ATOM 1702 C C . GLU A 1 211 ? -23.039 -8.009 5.506 1.00 87.44 211 GLU A C 1
ATOM 1704 O O . GLU A 1 211 ? -22.371 -7.930 4.463 1.00 87.44 211 GLU A O 1
ATOM 1709 N N . LYS A 1 212 ? -22.648 -8.810 6.499 1.00 87.75 212 LYS A N 1
ATOM 1710 C CA . LYS A 1 212 ? -21.383 -9.548 6.506 1.00 87.75 212 LYS A CA 1
ATOM 1711 C C . LYS A 1 212 ? -21.329 -10.637 5.431 1.00 87.75 212 LYS A C 1
ATOM 1713 O O . LYS A 1 212 ? -20.309 -10.765 4.752 1.00 87.75 212 LYS A O 1
ATOM 1718 N N . ILE A 1 213 ? -22.388 -11.434 5.288 1.00 87.25 213 ILE A N 1
ATOM 1719 C CA . ILE A 1 213 ? -22.395 -12.647 4.450 1.00 87.25 213 ILE A CA 1
ATOM 1720 C C . ILE A 1 213 ? -22.352 -12.276 2.962 1.00 87.25 213 ILE A C 1
ATOM 1722 O O . ILE A 1 213 ? -21.612 -12.866 2.165 1.00 87.25 213 ILE A O 1
ATOM 1726 N N . GLU A 1 214 ? -23.102 -11.254 2.588 1.00 90.31 214 GLU A N 1
ATOM 1727 C CA . GLU A 1 214 ? -23.188 -10.688 1.252 1.00 90.31 214 GLU A CA 1
ATOM 1728 C C . GLU A 1 214 ? -21.849 -10.053 0.882 1.00 90.31 214 GLU A C 1
ATOM 1730 O O . GLU A 1 214 ? -21.313 -10.337 -0.192 1.00 90.31 214 GLU A O 1
ATOM 1735 N N . THR A 1 215 ? -21.246 -9.286 1.800 1.00 89.44 215 THR A N 1
ATOM 1736 C CA . THR A 1 215 ? -19.914 -8.702 1.592 1.00 89.44 215 THR A CA 1
ATOM 1737 C C . THR A 1 215 ? -18.861 -9.786 1.359 1.00 89.44 215 THR A C 1
ATOM 1739 O O . THR A 1 215 ? -18.101 -9.715 0.391 1.00 89.44 215 THR A O 1
ATOM 1742 N N . GLN A 1 216 ? -18.845 -10.846 2.177 1.00 87.06 216 GLN A N 1
ATOM 1743 C CA . GLN A 1 216 ? -17.955 -11.996 1.970 1.00 87.06 216 GLN A CA 1
ATOM 1744 C C . GLN A 1 216 ? -18.187 -12.664 0.606 1.00 87.06 216 GLN A C 1
ATOM 1746 O O . GLN A 1 216 ? -17.234 -13.055 -0.073 1.00 87.06 216 GLN A O 1
ATOM 1751 N N . THR A 1 217 ? -19.444 -12.794 0.183 1.00 88.06 217 THR A N 1
ATOM 1752 C CA . THR A 1 217 ? -19.810 -13.404 -1.101 1.00 88.06 217 THR A CA 1
ATOM 1753 C C . THR A 1 217 ? -19.327 -12.567 -2.284 1.00 88.06 217 THR A C 1
ATOM 1755 O O . THR A 1 217 ? -18.769 -13.117 -3.238 1.00 88.06 217 THR A O 1
ATOM 1758 N N . ILE A 1 218 ? -19.486 -11.244 -2.219 1.00 89.12 218 ILE A N 1
ATOM 1759 C CA . ILE A 1 218 ? -18.982 -10.313 -3.234 1.00 89.12 218 ILE A CA 1
ATOM 1760 C C . ILE A 1 218 ? -17.458 -10.385 -3.298 1.00 89.12 218 ILE A C 1
ATOM 1762 O O . ILE A 1 218 ? -16.909 -10.579 -4.380 1.00 89.12 218 ILE A O 1
ATOM 1766 N N . LEU A 1 219 ? -16.770 -10.341 -2.153 1.00 87.56 219 LEU A N 1
ATOM 1767 C CA . LEU A 1 219 ? -15.311 -10.453 -2.107 1.00 87.56 219 LEU A CA 1
ATOM 1768 C C . LEU A 1 219 ? -14.800 -11.753 -2.744 1.00 87.56 219 LEU A C 1
ATOM 1770 O O . LEU A 1 219 ? -13.846 -11.715 -3.520 1.00 87.56 219 LEU A O 1
ATOM 1774 N N . LYS A 1 220 ? -15.451 -12.896 -2.482 1.00 85.62 220 LYS A N 1
ATOM 1775 C CA . LYS A 1 220 ? -15.099 -14.182 -3.116 1.00 85.62 220 LYS A CA 1
ATOM 1776 C C . LYS A 1 220 ? -15.231 -14.124 -4.635 1.00 85.62 220 LYS A C 1
ATOM 1778 O O . LYS A 1 220 ? -14.353 -14.618 -5.343 1.00 85.62 220 LYS A O 1
ATOM 1783 N N . LYS A 1 221 ? -16.317 -13.528 -5.141 1.00 86.81 221 LYS A N 1
ATOM 1784 C CA . LYS A 1 221 ? -16.530 -13.344 -6.584 1.00 86.81 221 LYS A CA 1
ATOM 1785 C C . LYS A 1 221 ? -15.457 -12.442 -7.185 1.00 86.81 221 LYS A C 1
ATOM 1787 O O . LYS A 1 221 ? -14.891 -12.806 -8.212 1.00 86.81 221 LYS A O 1
ATOM 1792 N N . CYS A 1 222 ? -15.126 -11.335 -6.522 1.00 84.75 222 CYS A N 1
ATOM 1793 C CA . CYS A 1 222 ? -14.067 -10.442 -6.969 1.00 84.75 222 CYS A CA 1
ATOM 1794 C C . CYS A 1 222 ? -12.714 -11.171 -7.002 1.00 84.75 222 CYS A C 1
ATOM 1796 O O . CYS A 1 222 ? -12.061 -11.146 -8.035 1.00 84.75 222 CYS A O 1
ATOM 1798 N N . ILE A 1 223 ? -12.323 -11.914 -5.958 1.00 82.88 223 ILE A N 1
ATOM 1799 C CA . ILE A 1 223 ? -11.069 -12.697 -5.978 1.00 82.88 223 ILE A CA 1
ATOM 1800 C C . ILE A 1 223 ? -11.006 -13.652 -7.161 1.00 82.88 223 ILE A C 1
ATOM 1802 O O . ILE A 1 223 ? -10.004 -13.671 -7.870 1.00 82.88 223 ILE A O 1
ATOM 1806 N N . ASN A 1 224 ? -12.068 -14.418 -7.403 1.00 79.88 224 ASN A N 1
ATOM 1807 C CA . ASN A 1 224 ? -12.088 -15.342 -8.533 1.00 79.88 224 ASN A CA 1
ATOM 1808 C C . ASN A 1 224 ? -11.978 -14.601 -9.872 1.00 79.88 224 ASN A C 1
ATOM 1810 O O . ASN A 1 224 ? -11.241 -15.042 -10.749 1.00 79.88 224 ASN A O 1
ATOM 1814 N N . PHE A 1 225 ? -12.671 -13.468 -10.019 1.00 82.25 225 PHE A N 1
ATOM 1815 C CA . PHE A 1 225 ? -12.589 -12.633 -11.215 1.00 82.25 225 PHE A CA 1
ATOM 1816 C C . PHE A 1 225 ? -11.167 -12.106 -11.448 1.00 82.25 225 PHE A C 1
ATOM 1818 O O . PHE A 1 225 ? -10.624 -12.278 -12.535 1.00 82.25 225 PHE A O 1
ATOM 1825 N N . PHE A 1 226 ? -10.531 -11.535 -10.422 1.00 76.50 226 PHE A N 1
ATOM 1826 C CA . PHE A 1 226 ? -9.166 -11.014 -10.520 1.00 76.50 226 PHE A CA 1
ATOM 1827 C C . PHE A 1 226 ? -8.127 -12.108 -10.746 1.00 76.50 226 PHE A C 1
ATOM 1829 O O . PHE A 1 226 ? -7.162 -11.885 -11.471 1.00 76.50 226 PHE A O 1
ATOM 1836 N N . TRP A 1 227 ? -8.332 -13.295 -10.177 1.00 77.06 227 TRP A N 1
ATOM 1837 C CA . TRP A 1 227 ? -7.489 -14.449 -10.453 1.00 77.06 227 TRP A CA 1
ATOM 1838 C C . TRP A 1 227 ? -7.546 -14.825 -11.938 1.00 77.06 227 TRP A C 1
ATOM 1840 O O . TRP A 1 227 ? -6.509 -14.863 -12.593 1.00 77.06 227 TRP A O 1
ATOM 1850 N N . VAL A 1 228 ? -8.748 -15.011 -12.498 1.00 74.94 228 VAL A N 1
ATOM 1851 C CA . VAL A 1 228 ? -8.934 -15.338 -13.925 1.00 74.94 228 VAL A CA 1
ATOM 1852 C C . VAL A 1 228 ? -8.372 -14.238 -14.827 1.00 74.94 228 VAL A C 1
ATOM 1854 O O . VAL A 1 228 ? -7.662 -14.531 -15.788 1.00 74.94 228 VAL A O 1
ATOM 1857 N N . LEU A 1 229 ? -8.639 -12.973 -14.500 1.00 73.31 229 LEU A N 1
ATOM 1858 C CA . LEU A 1 229 ? -8.152 -11.827 -15.262 1.00 73.31 229 LEU A CA 1
ATOM 1859 C C . LEU A 1 229 ? -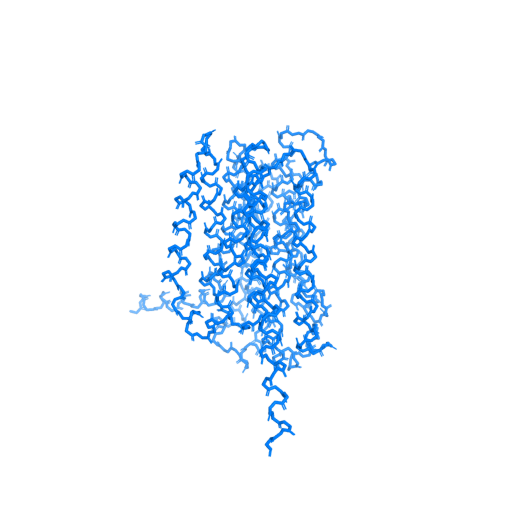6.618 -11.723 -15.226 1.00 73.31 229 LEU A C 1
ATOM 1861 O O . LEU A 1 229 ? -5.983 -11.493 -16.253 1.00 73.31 229 LEU A O 1
ATOM 1865 N N . GLY A 1 230 ? -6.014 -11.942 -14.055 1.00 69.62 230 GLY A N 1
ATOM 1866 C CA . GLY A 1 230 ? -4.564 -11.954 -13.880 1.00 69.62 230 GLY A CA 1
ATOM 1867 C C . GLY A 1 230 ? -3.883 -13.082 -14.656 1.00 69.62 230 GLY A C 1
ATOM 1868 O O . GLY A 1 230 ? -2.820 -12.865 -15.237 1.00 69.62 230 GLY A O 1
ATOM 1869 N N . LEU A 1 231 ? -4.514 -14.260 -14.730 1.00 68.94 231 LEU A N 1
ATOM 1870 C CA . LEU A 1 231 ? -4.060 -15.353 -15.593 1.00 68.94 231 LEU A CA 1
ATOM 1871 C C . LEU A 1 231 ? -4.151 -14.968 -17.075 1.00 68.94 231 LEU A C 1
ATOM 1873 O O . LEU A 1 231 ? -3.182 -15.153 -17.806 1.00 68.94 231 LEU A O 1
ATOM 1877 N N . TYR A 1 232 ? -5.275 -14.391 -17.510 1.00 67.44 232 TYR A N 1
ATOM 1878 C CA . TYR A 1 232 ? -5.487 -13.986 -18.902 1.00 67.44 232 TYR A CA 1
ATOM 1879 C C . TYR A 1 232 ? -4.415 -13.002 -19.392 1.00 67.44 232 TYR A C 1
ATOM 1881 O O . TYR A 1 232 ? -3.742 -13.274 -20.386 1.00 67.44 232 TYR A O 1
ATOM 1889 N N . PHE A 1 233 ? -4.183 -11.903 -18.665 1.00 63.22 233 PHE A N 1
ATOM 1890 C CA . PHE A 1 233 ? -3.203 -10.891 -19.081 1.00 63.22 233 PHE A CA 1
ATOM 1891 C C . PHE A 1 233 ? -1.774 -11.435 -19.182 1.00 63.22 233 PHE A C 1
ATOM 1893 O O . PHE A 1 233 ? -1.019 -11.007 -20.051 1.00 63.22 233 PHE A O 1
ATOM 1900 N N . ARG A 1 234 ? -1.401 -12.390 -18.323 1.00 62.25 234 ARG A N 1
ATOM 1901 C CA . ARG A 1 234 ? -0.041 -12.950 -18.279 1.00 62.25 234 ARG A CA 1
ATOM 1902 C C . ARG A 1 234 ? 0.183 -14.120 -19.234 1.00 62.25 234 ARG A C 1
ATOM 1904 O O . ARG A 1 234 ? 1.328 -14.420 -19.549 1.00 62.25 234 ARG A O 1
ATOM 1911 N N . VAL A 1 235 ? -0.881 -14.773 -19.697 1.00 53.38 235 VAL A N 1
ATOM 1912 C CA . VAL A 1 235 ? -0.797 -15.808 -20.739 1.00 53.38 235 VAL A CA 1
ATOM 1913 C C . VAL A 1 235 ? -0.738 -15.177 -22.134 1.00 53.38 235 VAL A C 1
ATOM 1915 O O . VAL A 1 235 ? -0.052 -15.696 -23.008 1.00 53.38 235 VAL A O 1
ATOM 1918 N N . VAL A 1 236 ? -1.416 -14.044 -22.347 1.00 42.38 236 VAL A N 1
ATOM 1919 C CA . VAL A 1 236 ? -1.540 -13.421 -23.676 1.00 42.38 236 VAL A CA 1
ATOM 1920 C C . VAL A 1 236 ? -0.322 -12.568 -24.063 1.00 42.38 236 VAL A C 1
ATOM 1922 O O . VAL A 1 236 ? -0.006 -12.484 -25.246 1.00 42.38 236 VAL A O 1
ATOM 1925 N N . SER A 1 237 ? 0.414 -11.975 -23.114 1.00 47.72 237 SER A N 1
ATOM 1926 C CA . SER A 1 237 ? 1.498 -11.015 -23.410 1.00 47.72 237 SER A CA 1
ATOM 1927 C C . SER A 1 237 ? 2.816 -11.621 -23.939 1.00 47.72 237 SER A C 1
ATOM 1929 O O . SER A 1 237 ? 3.854 -10.977 -23.836 1.00 47.72 237 SER A O 1
ATOM 1931 N N . ALA A 1 238 ? 2.806 -12.845 -24.486 1.00 38.50 238 ALA A N 1
ATOM 1932 C CA . ALA A 1 238 ? 3.934 -13.573 -25.106 1.00 38.50 238 ALA A CA 1
ATOM 1933 C C . ALA A 1 238 ? 5.200 -13.822 -24.246 1.00 38.50 238 ALA A C 1
ATOM 1935 O O . ALA A 1 238 ? 6.036 -14.645 -24.612 1.00 38.50 238 ALA A O 1
ATOM 1936 N N . GLN A 1 239 ? 5.327 -13.194 -23.078 1.00 47.72 239 GLN A N 1
ATOM 1937 C CA . GLN A 1 239 ? 6.318 -13.496 -22.048 1.00 47.72 239 GLN A CA 1
ATOM 1938 C C . GLN A 1 239 ? 5.588 -14.105 -20.857 1.00 47.72 239 GLN A C 1
ATOM 1940 O O . GLN A 1 239 ? 5.011 -13.406 -20.021 1.00 47.72 239 GLN A O 1
ATOM 1945 N N . LEU A 1 240 ? 5.581 -15.437 -20.803 1.00 46.09 240 LEU A N 1
ATOM 1946 C CA . LEU A 1 240 ? 5.095 -16.137 -19.630 1.00 46.09 240 LEU A CA 1
ATOM 1947 C C . LEU A 1 240 ? 6.046 -15.803 -18.478 1.00 46.09 240 LEU A C 1
ATOM 1949 O O . LEU A 1 240 ? 7.219 -16.170 -18.505 1.00 46.09 240 LEU A O 1
ATOM 1953 N N . TYR A 1 241 ? 5.523 -15.156 -17.443 1.00 54.44 241 TYR A N 1
ATOM 1954 C CA . TYR A 1 241 ? 6.173 -15.087 -16.139 1.00 54.44 241 TYR A CA 1
ATOM 1955 C C . TYR A 1 241 ? 5.439 -16.054 -15.200 1.00 54.44 241 TYR A C 1
ATOM 1957 O O . TYR A 1 241 ? 4.578 -15.615 -14.429 1.00 54.44 241 TYR A O 1
ATOM 1965 N N . PRO A 1 242 ? 5.746 -17.370 -15.227 1.00 53.72 242 PRO A N 1
ATOM 1966 C CA . PRO A 1 242 ? 5.141 -18.371 -14.339 1.00 53.72 242 PRO A CA 1
ATOM 1967 C C . PRO A 1 242 ? 5.167 -17.947 -12.870 1.00 53.72 242 PRO A C 1
ATOM 1969 O O . PRO A 1 242 ? 4.274 -18.258 -12.089 1.00 53.72 242 PRO A O 1
ATOM 1972 N N . CYS A 1 243 ? 6.188 -17.168 -12.524 1.00 54.22 243 CYS A N 1
ATOM 1973 C CA . CYS A 1 243 ? 6.366 -16.454 -11.276 1.00 54.22 243 CYS A CA 1
ATOM 1974 C C . CYS A 1 243 ? 5.160 -15.624 -10.827 1.00 54.22 243 CYS A C 1
ATOM 1976 O O . CYS A 1 243 ? 4.665 -15.760 -9.709 1.00 54.22 243 CYS A O 1
ATOM 1978 N N . GLN A 1 244 ? 4.676 -14.768 -11.720 1.00 59.06 244 GLN A N 1
ATOM 1979 C CA . GLN A 1 244 ? 3.604 -13.822 -11.446 1.00 59.06 244 GLN A CA 1
ATOM 1980 C C . GLN A 1 244 ? 2.250 -14.532 -11.448 1.00 59.06 244 GLN A C 1
ATOM 1982 O O . GLN A 1 244 ? 1.394 -14.223 -10.626 1.00 59.06 244 GLN A O 1
ATOM 1987 N N . VAL A 1 245 ? 2.086 -15.546 -12.301 1.00 64.56 245 VAL A N 1
ATOM 1988 C CA . VAL A 1 245 ? 0.917 -16.439 -12.307 1.00 64.56 245 VAL A CA 1
ATOM 1989 C C . VAL A 1 245 ? 0.820 -17.200 -10.978 1.00 64.56 245 VAL A C 1
ATOM 1991 O O . VAL A 1 245 ? -0.249 -17.213 -10.360 1.00 64.56 245 VAL A O 1
ATOM 1994 N N . ALA A 1 246 ? 1.933 -17.759 -10.487 1.00 62.66 246 ALA A N 1
ATOM 1995 C CA . ALA A 1 246 ? 2.003 -18.458 -9.200 1.00 62.66 246 ALA A CA 1
ATOM 1996 C C . ALA A 1 246 ? 1.709 -17.522 -8.040 1.00 62.66 246 ALA A C 1
ATOM 1998 O O . ALA A 1 246 ? 0.962 -17.879 -7.131 1.00 62.66 246 ALA A O 1
ATOM 1999 N N . LEU A 1 247 ? 2.251 -16.307 -8.106 1.00 66.31 247 LEU A N 1
ATOM 2000 C CA . LEU A 1 247 ? 1.998 -15.278 -7.120 1.00 66.31 247 LEU A CA 1
ATOM 2001 C C . LEU A 1 247 ? 0.511 -14.940 -7.041 1.00 66.31 247 LEU A C 1
ATOM 2003 O O . LEU A 1 247 ? -0.074 -15.118 -5.979 1.00 66.31 247 LEU A O 1
ATOM 2007 N N . ILE A 1 248 ? -0.095 -14.495 -8.149 1.00 68.75 248 ILE A N 1
ATOM 2008 C CA . ILE A 1 248 ? -1.515 -14.105 -8.230 1.00 68.75 248 ILE A CA 1
ATOM 2009 C C . ILE A 1 248 ? -2.403 -15.235 -7.708 1.00 68.75 248 ILE A C 1
ATOM 2011 O O . ILE A 1 248 ? -3.375 -15.010 -6.988 1.00 68.75 248 ILE A O 1
ATOM 2015 N N . SER A 1 249 ? -2.027 -16.465 -8.030 1.00 71.69 249 SER A N 1
ATOM 2016 C CA . SER A 1 249 ? -2.700 -17.679 -7.605 1.00 71.69 249 SER A CA 1
ATOM 2017 C C . SER A 1 249 ? -2.585 -17.932 -6.090 1.00 71.69 249 SER A C 1
ATOM 2019 O O . SER A 1 249 ? -3.605 -18.041 -5.405 1.00 71.69 249 SER A O 1
ATOM 2021 N N . ALA A 1 250 ? -1.375 -17.943 -5.524 1.00 69.00 250 ALA A N 1
ATOM 2022 C CA . ALA A 1 250 ? -1.148 -18.116 -4.084 1.00 69.00 250 ALA A CA 1
ATOM 2023 C C . ALA A 1 250 ? -1.840 -17.021 -3.258 1.00 69.00 250 ALA A C 1
ATOM 2025 O O . ALA A 1 250 ? -2.486 -17.280 -2.241 1.00 69.00 250 ALA A O 1
ATOM 2026 N N . ILE A 1 251 ? -1.761 -15.797 -3.758 1.00 69.69 251 ILE A N 1
ATOM 2027 C CA . ILE A 1 251 ? -2.419 -14.616 -3.229 1.00 69.69 251 ILE A CA 1
ATOM 2028 C C . ILE A 1 251 ? -3.952 -14.764 -3.225 1.00 69.69 251 ILE A C 1
ATOM 2030 O O . ILE A 1 251 ? -4.608 -14.483 -2.221 1.00 69.69 251 ILE A O 1
ATOM 2034 N N . SER A 1 252 ? -4.535 -15.238 -4.328 1.00 73.44 252 SER A N 1
ATOM 2035 C CA . SER A 1 252 ? -5.984 -15.439 -4.444 1.00 73.44 252 SER A CA 1
ATOM 2036 C C . SER A 1 252 ? -6.459 -16.550 -3.507 1.00 73.44 252 SER A C 1
ATOM 2038 O O . SER A 1 252 ? -7.491 -16.422 -2.846 1.00 73.44 252 SER A O 1
ATOM 2040 N N . ALA A 1 253 ? -5.668 -17.619 -3.373 1.00 71.94 253 ALA A N 1
ATOM 2041 C CA . ALA A 1 253 ? -5.913 -18.686 -2.407 1.00 71.94 253 ALA A CA 1
ATOM 2042 C C . ALA A 1 253 ? -5.922 -18.157 -0.963 1.00 71.94 253 ALA A C 1
ATOM 2044 O O . ALA A 1 253 ? -6.824 -18.494 -0.193 1.00 71.94 253 ALA A O 1
ATOM 2045 N N . TYR A 1 254 ? -4.951 -17.305 -0.617 1.00 73.44 254 TYR A N 1
ATOM 2046 C CA . TYR A 1 254 ? -4.872 -16.638 0.682 1.00 73.44 254 TYR A CA 1
ATOM 2047 C C . TYR A 1 254 ? -6.104 -15.768 0.940 1.00 73.44 254 TYR A C 1
ATOM 2049 O O . TYR A 1 254 ? -6.738 -15.900 1.987 1.00 73.44 254 TYR A O 1
ATOM 2057 N N . GLY A 1 255 ? -6.488 -14.925 -0.024 1.00 71.31 255 GLY A N 1
ATOM 2058 C CA . GLY A 1 255 ? -7.660 -14.060 0.097 1.00 71.31 255 GLY A CA 1
ATOM 2059 C C . GLY A 1 255 ? -8.947 -14.853 0.346 1.00 71.31 255 GLY A C 1
ATOM 2060 O O . GLY A 1 255 ? -9.707 -14.521 1.253 1.00 71.31 255 GLY A O 1
ATOM 2061 N N . LEU A 1 256 ? -9.166 -15.949 -0.391 1.00 74.81 256 LEU A N 1
ATOM 2062 C CA . LEU A 1 256 ? -10.330 -16.820 -0.186 1.00 74.81 256 LEU A CA 1
ATOM 2063 C C . LEU A 1 256 ? -10.327 -17.461 1.206 1.00 74.81 256 LEU A C 1
ATOM 2065 O O . LEU A 1 256 ? -11.342 -17.416 1.898 1.00 74.81 256 LEU A O 1
ATOM 2069 N N . HIS A 1 257 ? -9.182 -18.001 1.636 1.00 72.88 257 HIS A N 1
ATOM 2070 C CA . HIS A 1 257 ? -9.026 -18.572 2.976 1.00 72.88 257 HIS A CA 1
ATOM 2071 C C . HIS A 1 257 ? -9.335 -17.539 4.071 1.00 72.88 257 HIS A C 1
ATOM 2073 O O . HIS A 1 257 ? -10.019 -17.830 5.050 1.00 72.88 257 HIS A O 1
ATOM 2079 N N . ARG A 1 258 ? -8.865 -16.301 3.893 1.00 71.44 258 ARG A N 1
ATOM 2080 C CA . ARG A 1 258 ? -9.102 -15.200 4.830 1.00 71.44 258 ARG A CA 1
ATOM 2081 C C . ARG A 1 258 ? -10.567 -14.811 4.950 1.00 71.44 258 ARG A C 1
ATOM 2083 O O . ARG A 1 258 ? -11.002 -14.515 6.061 1.00 71.44 258 ARG A O 1
ATOM 2090 N N . ILE A 1 259 ? -11.311 -14.822 3.846 1.00 74.44 259 ILE A N 1
ATOM 2091 C CA . ILE A 1 259 ? -12.749 -14.542 3.875 1.00 74.44 259 ILE A CA 1
ATOM 2092 C C . ILE A 1 259 ? -13.489 -15.605 4.690 1.00 74.44 259 ILE A C 1
ATOM 2094 O O . ILE A 1 259 ? -14.399 -15.252 5.435 1.00 74.44 259 ILE A O 1
ATOM 2098 N N . ASP A 1 260 ? -13.102 -16.877 4.572 1.00 70.88 260 ASP A N 1
ATOM 2099 C CA . ASP A 1 260 ? -13.780 -17.982 5.259 1.00 70.88 260 ASP A CA 1
ATOM 2100 C C . ASP A 1 260 ? -13.461 -18.051 6.760 1.00 70.88 260 ASP A C 1
ATOM 2102 O O . ASP A 1 260 ? -14.338 -18.389 7.553 1.00 70.88 260 ASP A O 1
ATOM 2106 N N . CYS A 1 261 ? -12.234 -17.709 7.163 1.00 65.81 261 CYS A N 1
ATOM 2107 C CA . CYS A 1 261 ? -11.793 -17.847 8.554 1.00 65.81 261 CYS A CA 1
ATOM 2108 C C . CYS A 1 261 ? -11.907 -16.564 9.398 1.00 65.81 261 CYS A C 1
ATOM 2110 O O . CYS A 1 261 ? -11.828 -16.676 10.615 1.00 65.81 261 CYS A O 1
ATOM 2112 N N . ILE A 1 262 ? -12.050 -15.375 8.784 1.00 61.59 262 ILE A N 1
ATOM 2113 C CA . ILE A 1 262 ? -12.058 -14.035 9.428 1.00 61.59 262 ILE A CA 1
ATOM 2114 C C . ILE A 1 262 ? -11.170 -13.975 10.685 1.00 61.59 262 ILE A C 1
ATOM 2116 O O . ILE A 1 262 ? -11.617 -13.655 11.783 1.00 61.59 262 ILE A O 1
ATOM 2120 N N . TYR A 1 263 ? -9.896 -14.318 10.529 1.00 57.88 263 TYR A N 1
ATOM 2121 C CA . TYR A 1 263 ? -8.922 -14.249 11.613 1.00 57.88 263 TYR A CA 1
ATOM 2122 C C . TYR A 1 263 ? -7.663 -13.545 11.124 1.00 57.88 263 TYR A C 1
ATOM 2124 O O . TYR A 1 263 ? -7.159 -13.894 10.054 1.00 57.88 263 TYR A O 1
ATOM 2132 N N . GLU A 1 264 ? -7.167 -12.548 11.872 1.00 54.41 264 GLU A N 1
ATOM 2133 C CA . GLU A 1 264 ? -5.965 -11.787 11.515 1.00 54.41 264 GLU A CA 1
ATOM 2134 C C . GLU A 1 264 ? -4.674 -12.570 11.788 1.00 54.41 264 GLU A C 1
ATOM 2136 O O . GLU A 1 264 ? -3.938 -12.262 12.715 1.00 54.41 264 GLU A O 1
ATOM 2141 N N . ASP A 1 265 ? -4.355 -13.546 10.934 1.00 60.66 265 ASP A N 1
ATOM 2142 C CA . ASP A 1 265 ? -3.034 -14.180 10.960 1.00 60.66 265 ASP A CA 1
ATOM 2143 C C . ASP A 1 265 ? -2.042 -13.463 10.028 1.00 60.66 265 ASP A C 1
ATOM 2145 O O . ASP A 1 265 ? -2.102 -13.574 8.793 1.00 60.66 265 ASP A O 1
ATOM 2149 N N . ARG A 1 266 ? -1.151 -12.675 10.640 1.00 59.16 266 ARG A N 1
ATOM 2150 C CA . ARG A 1 266 ? -0.065 -11.953 9.962 1.00 59.16 266 ARG A CA 1
ATOM 2151 C C . ARG A 1 266 ? 1.050 -12.890 9.504 1.00 59.16 266 ARG A C 1
ATOM 2153 O O . ARG A 1 266 ? 1.668 -12.627 8.474 1.00 59.16 266 ARG A O 1
ATOM 2160 N N . GLU A 1 267 ? 1.289 -13.985 10.221 1.00 58.00 267 GLU A N 1
ATOM 2161 C CA . GLU A 1 267 ? 2.374 -14.920 9.921 1.00 58.00 267 GLU A CA 1
ATOM 2162 C C . GLU A 1 267 ? 2.107 -15.680 8.625 1.00 58.00 267 GLU A C 1
ATOM 2164 O O . GLU A 1 267 ? 3.006 -15.865 7.804 1.00 58.00 267 GLU A O 1
ATOM 2169 N N . PHE A 1 268 ? 0.849 -16.041 8.386 1.00 58.47 268 PHE A N 1
ATOM 2170 C CA . PHE A 1 268 ? 0.437 -16.683 7.144 1.00 58.47 268 PHE A CA 1
ATOM 2171 C C . PHE A 1 268 ? 0.578 -15.769 5.918 1.00 58.47 268 PHE A C 1
ATOM 2173 O O . PHE A 1 268 ? 1.061 -16.216 4.875 1.00 58.47 268 PHE A O 1
ATOM 2180 N N . MET A 1 269 ? 0.232 -14.479 6.044 1.00 61.06 269 MET A N 1
ATOM 2181 C CA . MET A 1 269 ? 0.469 -13.501 4.974 1.00 61.06 269 MET A CA 1
ATOM 2182 C C . MET A 1 269 ? 1.963 -13.390 4.692 1.00 61.06 269 MET A C 1
ATOM 2184 O O . MET A 1 269 ? 2.384 -13.542 3.552 1.00 61.06 269 MET A O 1
ATOM 2188 N N . ILE A 1 270 ? 2.773 -13.230 5.740 1.00 60.41 270 ILE A N 1
ATOM 2189 C CA . ILE A 1 270 ? 4.234 -13.221 5.640 1.00 60.41 270 ILE A CA 1
ATOM 2190 C C . ILE A 1 270 ? 4.746 -14.497 4.945 1.00 60.41 270 ILE A C 1
ATOM 2192 O O . ILE A 1 270 ? 5.634 -14.402 4.109 1.00 60.41 270 ILE A O 1
ATOM 2196 N N . GLY A 1 271 ? 4.159 -15.672 5.190 1.00 62.12 271 GLY A N 1
ATOM 2197 C CA . GLY A 1 271 ? 4.496 -16.921 4.492 1.00 62.12 271 GLY A CA 1
ATOM 2198 C C . GLY A 1 271 ? 4.231 -16.899 2.979 1.00 62.12 271 GLY A C 1
ATOM 2199 O O . GLY A 1 271 ? 5.107 -17.272 2.200 1.00 62.12 271 GLY A O 1
ATOM 2200 N N . VAL A 1 272 ? 3.061 -16.418 2.543 1.00 61.53 272 VAL A N 1
ATOM 2201 C CA . VAL A 1 272 ? 2.718 -16.232 1.109 1.00 61.53 272 VAL A CA 1
ATOM 2202 C C . VAL A 1 272 ? 3.640 -15.208 0.440 1.00 61.53 272 VAL A C 1
ATOM 2204 O O . VAL A 1 272 ? 3.982 -15.300 -0.737 1.00 61.53 272 VAL A O 1
ATOM 2207 N N . LEU A 1 273 ? 4.074 -14.227 1.212 1.00 62.19 273 LEU A N 1
ATOM 2208 C CA . LEU A 1 273 ? 4.965 -13.168 0.778 1.00 62.19 273 LEU A CA 1
ATOM 2209 C C . LEU A 1 273 ? 6.431 -13.638 0.681 1.00 62.19 273 LEU A C 1
ATOM 2211 O O . LEU A 1 273 ? 7.113 -13.337 -0.297 1.00 62.19 273 LEU A O 1
ATOM 2215 N N . TRP A 1 274 ? 6.900 -14.463 1.622 1.00 62.38 274 TRP A N 1
ATOM 2216 C CA . TRP A 1 274 ? 8.179 -15.174 1.509 1.00 62.38 274 TRP A CA 1
ATOM 2217 C C . TRP A 1 274 ? 8.182 -16.156 0.343 1.00 62.38 274 TRP A C 1
ATOM 2219 O O . TRP A 1 274 ? 9.212 -16.295 -0.311 1.00 62.38 274 TRP A O 1
ATOM 2229 N N . PHE A 1 275 ? 7.045 -16.800 0.053 1.00 63.94 275 PHE A N 1
ATOM 2230 C CA . PHE A 1 275 ? 6.882 -17.612 -1.153 1.00 63.94 275 PHE A CA 1
ATOM 2231 C C . PHE A 1 275 ? 7.204 -16.803 -2.401 1.00 63.94 275 PHE A C 1
ATOM 2233 O O . PHE A 1 275 ? 8.047 -17.225 -3.184 1.00 63.94 275 PHE A O 1
ATOM 2240 N N . TYR A 1 276 ? 6.604 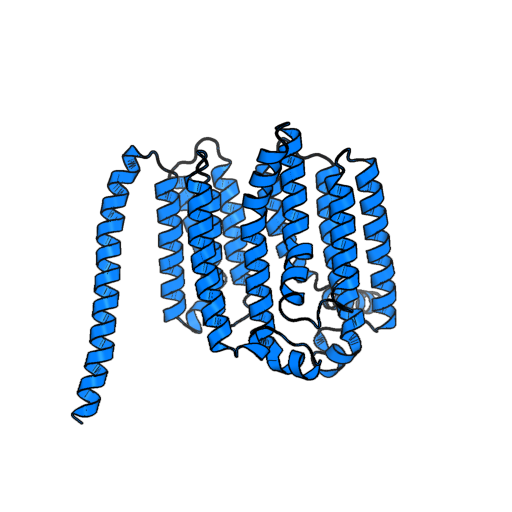-15.622 -2.551 1.00 61.12 276 TYR A N 1
ATOM 2241 C CA . TYR A 1 276 ? 6.891 -14.749 -3.684 1.00 61.12 276 TYR A CA 1
ATOM 2242 C C . TYR A 1 276 ? 8.381 -14.409 -3.787 1.00 61.12 276 TYR A C 1
ATOM 2244 O O . TYR A 1 276 ? 8.977 -14.543 -4.853 1.00 61.12 276 TYR A O 1
ATOM 2252 N N . LEU A 1 277 ? 8.999 -14.014 -2.673 1.00 60.88 277 LEU A N 1
ATOM 2253 C CA . LEU A 1 277 ? 10.402 -13.614 -2.639 1.00 60.88 277 LEU A CA 1
ATOM 2254 C C . LEU A 1 277 ? 11.355 -14.768 -2.995 1.00 60.88 277 LEU A C 1
ATOM 2256 O O . LEU A 1 277 ? 12.208 -14.612 -3.867 1.00 60.88 277 LEU A O 1
ATOM 2260 N N . LEU A 1 278 ? 11.175 -15.938 -2.374 1.00 63.03 278 LEU A N 1
ATOM 2261 C CA . LEU A 1 278 ? 11.957 -17.145 -2.664 1.00 63.03 278 LEU A CA 1
ATOM 2262 C C . LEU A 1 278 ? 11.761 -17.609 -4.108 1.00 63.03 278 LEU A C 1
ATOM 2264 O O . LEU A 1 278 ? 12.717 -18.019 -4.759 1.00 63.03 278 LEU A O 1
ATOM 2268 N N . TRP A 1 279 ? 10.533 -17.526 -4.618 1.00 62.50 279 TRP A N 1
ATOM 2269 C CA . TRP A 1 279 ? 10.206 -17.951 -5.973 1.00 62.50 279 TRP A CA 1
ATOM 2270 C C . TRP A 1 279 ? 10.865 -17.055 -7.033 1.00 62.50 279 TRP A C 1
ATOM 2272 O O . TRP A 1 279 ? 11.408 -17.582 -7.997 1.00 62.50 279 TRP A O 1
ATOM 2282 N N . ASN A 1 280 ? 10.921 -15.730 -6.833 1.00 57.47 280 ASN A N 1
ATOM 2283 C CA . ASN A 1 280 ? 11.689 -14.839 -7.721 1.00 57.47 280 ASN A CA 1
ATOM 2284 C C . ASN A 1 280 ? 13.190 -15.132 -7.669 1.00 57.47 280 ASN A C 1
ATOM 2286 O O . ASN A 1 280 ? 13.838 -15.144 -8.708 1.00 57.47 280 ASN A O 1
ATOM 2290 N N . PHE A 1 281 ? 13.739 -15.408 -6.481 1.00 61.41 281 PHE A N 1
ATOM 2291 C CA . PHE A 1 281 ? 15.158 -15.741 -6.341 1.00 61.41 281 PHE A CA 1
ATOM 2292 C C . PHE A 1 281 ? 15.517 -17.030 -7.088 1.00 61.41 281 PHE A C 1
ATOM 2294 O O . PHE A 1 281 ? 16.519 -17.090 -7.793 1.00 61.41 281 PHE A O 1
ATOM 2301 N N . ILE A 1 282 ? 14.662 -18.050 -6.979 1.00 57.84 282 ILE A N 1
ATOM 2302 C CA . ILE A 1 282 ? 14.825 -19.320 -7.693 1.00 57.84 282 ILE A CA 1
ATOM 2303 C C . ILE A 1 282 ? 14.779 -19.115 -9.203 1.00 57.84 282 ILE A C 1
ATOM 2305 O O . ILE A 1 282 ? 15.503 -19.805 -9.916 1.00 57.84 282 ILE A O 1
ATOM 2309 N N . LEU A 1 283 ? 13.955 -18.181 -9.689 1.00 51.75 283 LEU A N 1
ATOM 2310 C CA . LEU A 1 283 ? 13.817 -17.954 -11.122 1.00 51.75 283 LEU A CA 1
ATOM 2311 C C . LEU A 1 283 ? 14.820 -16.967 -11.726 1.00 51.75 283 LEU A C 1
ATOM 2313 O O . LEU A 1 283 ? 14.919 -16.889 -12.945 1.00 51.75 283 LEU A O 1
ATOM 2317 N N . TYR A 1 284 ? 15.578 -16.248 -10.901 1.00 53.28 284 TYR A N 1
ATOM 2318 C CA . TYR A 1 284 ? 16.699 -15.426 -11.363 1.00 53.28 284 TYR A CA 1
ATOM 2319 C C . TYR A 1 284 ? 17.944 -16.272 -11.699 1.00 53.28 284 TYR A C 1
ATOM 2321 O O . TYR A 1 284 ? 18.958 -15.757 -12.155 1.00 53.28 284 TYR A O 1
ATOM 2329 N N . ILE A 1 285 ? 17.890 -17.584 -11.457 1.00 56.75 285 ILE A N 1
ATOM 2330 C CA . ILE A 1 285 ? 18.929 -18.524 -11.869 1.00 56.75 285 ILE A CA 1
ATOM 2331 C C . ILE A 1 285 ? 18.727 -18.806 -13.361 1.00 56.75 285 ILE A C 1
ATOM 2333 O O . ILE A 1 285 ? 17.710 -19.382 -13.730 1.00 56.75 285 ILE A O 1
ATOM 2337 N N . ASP A 1 286 ? 19.704 -18.466 -14.207 1.00 45.28 286 ASP A N 1
ATOM 2338 C CA . ASP A 1 286 ? 19.627 -18.591 -15.679 1.00 45.28 286 ASP A CA 1
ATOM 2339 C C . ASP A 1 286 ? 19.247 -20.002 -16.190 1.00 45.28 286 ASP A C 1
ATOM 2341 O O . ASP A 1 286 ? 18.788 -20.164 -17.319 1.00 45.28 286 ASP A O 1
ATOM 2345 N N . TYR A 1 287 ? 19.396 -21.034 -15.350 1.00 53.53 287 TYR A N 1
ATOM 2346 C CA . TYR A 1 287 ? 19.054 -22.428 -15.645 1.00 53.53 287 TYR A CA 1
ATOM 2347 C C . TYR A 1 287 ? 18.251 -23.064 -14.509 1.00 53.53 287 TYR A C 1
ATOM 2349 O O . TYR A 1 287 ? 18.749 -23.861 -13.708 1.00 53.53 287 TYR A O 1
ATOM 2357 N N . ILE A 1 288 ? 16.971 -22.723 -14.441 1.00 54.16 288 ILE A N 1
ATOM 2358 C CA . ILE A 1 288 ? 16.057 -23.287 -13.451 1.00 54.16 288 ILE A CA 1
ATOM 2359 C C . ILE A 1 288 ? 15.702 -24.704 -13.870 1.00 54.16 288 ILE A C 1
ATOM 2361 O O . ILE A 1 288 ? 14.930 -24.943 -14.798 1.00 54.16 288 ILE A O 1
ATOM 2365 N N . THR A 1 289 ? 16.245 -25.671 -13.150 1.00 57.53 289 THR A N 1
ATOM 2366 C CA . THR A 1 289 ? 15.790 -27.054 -13.284 1.00 57.53 289 THR A CA 1
ATOM 2367 C C . THR A 1 289 ? 14.536 -27.284 -12.439 1.00 57.53 289 THR A C 1
ATOM 2369 O O . THR A 1 289 ? 14.302 -26.604 -11.437 1.00 57.53 289 THR A O 1
ATOM 2372 N N . ILE A 1 290 ? 13.752 -28.308 -12.789 1.00 54.78 290 ILE A N 1
ATOM 2373 C CA . ILE A 1 290 ? 12.597 -28.780 -12.000 1.00 54.78 290 ILE A CA 1
ATOM 2374 C C . ILE A 1 290 ? 12.972 -28.982 -10.520 1.00 54.78 290 ILE A C 1
ATOM 2376 O O . ILE A 1 290 ? 12.171 -28.707 -9.629 1.00 54.78 290 ILE A O 1
ATOM 2380 N N . LEU A 1 291 ? 14.212 -29.401 -10.250 1.00 59.75 291 LEU A N 1
ATOM 2381 C CA . LEU A 1 291 ? 14.737 -29.577 -8.899 1.00 59.75 291 LEU A CA 1
ATOM 2382 C C . LEU A 1 291 ? 14.740 -28.267 -8.095 1.00 59.75 291 LEU A C 1
ATOM 2384 O O . LEU A 1 291 ? 14.342 -28.279 -6.935 1.00 59.75 291 LEU A O 1
ATOM 2388 N N . HIS A 1 292 ? 15.125 -27.139 -8.694 1.00 59.62 292 HIS A N 1
ATOM 2389 C CA . HIS A 1 292 ? 15.138 -25.842 -8.009 1.00 59.62 292 HIS A CA 1
ATOM 2390 C C . HIS A 1 292 ? 13.724 -25.386 -7.643 1.00 59.62 292 HIS A C 1
ATOM 2392 O O . HIS A 1 292 ? 13.480 -24.943 -6.521 1.00 59.62 292 HIS A O 1
ATOM 2398 N N . ALA A 1 293 ? 12.771 -25.570 -8.556 1.00 56.59 293 ALA A N 1
ATOM 2399 C CA . ALA A 1 293 ? 11.373 -25.261 -8.294 1.00 56.59 293 ALA A CA 1
ATOM 2400 C C . ALA A 1 293 ? 10.772 -26.171 -7.206 1.00 56.59 293 ALA A C 1
ATOM 2402 O O . ALA A 1 293 ? 10.048 -25.682 -6.338 1.00 56.59 293 ALA A O 1
ATOM 2403 N N . LEU A 1 294 ? 11.120 -27.466 -7.193 1.00 60.16 294 LEU A N 1
ATOM 2404 C CA . LEU A 1 294 ? 10.734 -28.404 -6.131 1.00 60.16 294 LEU A CA 1
ATOM 2405 C C . LEU A 1 294 ? 11.357 -28.036 -4.780 1.00 60.16 294 LEU A C 1
ATOM 2407 O O . LEU A 1 294 ? 10.660 -28.071 -3.771 1.00 60.16 294 LEU A O 1
ATOM 2411 N N . ILE A 1 295 ? 12.633 -27.639 -4.744 1.00 63.50 295 ILE A N 1
ATOM 2412 C CA . ILE A 1 295 ? 13.296 -27.157 -3.522 1.00 63.50 295 ILE A CA 1
ATOM 2413 C C . ILE A 1 295 ? 12.588 -25.909 -2.993 1.00 63.50 295 ILE A C 1
ATOM 2415 O O . ILE A 1 295 ? 12.297 -25.844 -1.799 1.00 63.50 295 ILE A O 1
ATOM 2419 N N . GLY A 1 296 ? 12.242 -24.963 -3.872 1.00 62.62 296 GLY A N 1
ATOM 2420 C CA . GLY A 1 296 ? 11.424 -23.803 -3.527 1.00 62.62 296 GLY A CA 1
ATOM 2421 C C . GLY A 1 296 ? 10.101 -24.204 -2.902 1.00 62.62 296 GLY A C 1
ATOM 2422 O O . GLY A 1 296 ? 9.819 -23.842 -1.764 1.00 62.62 296 GLY A O 1
ATOM 2423 N N . LEU A 1 297 ? 9.319 -25.015 -3.614 1.00 61.25 297 LEU A N 1
ATOM 2424 C CA . LEU A 1 297 ? 8.036 -25.545 -3.153 1.00 61.25 297 LEU A CA 1
ATOM 2425 C C . LEU A 1 297 ? 8.136 -26.251 -1.796 1.00 61.25 297 LEU A C 1
ATOM 2427 O O . LEU A 1 297 ? 7.301 -26.017 -0.926 1.00 61.25 297 LEU A O 1
ATOM 2431 N N . CYS A 1 298 ? 9.163 -27.075 -1.587 1.00 63.75 298 CYS A N 1
ATOM 2432 C CA . CYS A 1 298 ? 9.399 -27.782 -0.331 1.00 63.75 298 CYS A CA 1
ATOM 2433 C C . CYS A 1 298 ? 9.807 -26.833 0.804 1.00 63.75 298 CYS A C 1
ATOM 2435 O O . CYS A 1 298 ? 9.303 -26.970 1.919 1.00 63.75 298 CYS A O 1
ATOM 2437 N N . ALA A 1 299 ? 10.678 -25.855 0.544 1.00 61.88 299 ALA A N 1
ATOM 2438 C CA . ALA A 1 299 ? 11.070 -24.841 1.522 1.00 61.88 299 ALA A CA 1
ATOM 2439 C C . ALA A 1 299 ? 9.873 -23.970 1.928 1.00 61.88 299 ALA A C 1
ATOM 2441 O O . ALA A 1 299 ? 9.647 -23.720 3.110 1.00 61.88 299 ALA A O 1
ATOM 2442 N N . ILE A 1 300 ? 9.059 -23.586 0.949 1.00 58.59 300 ILE A N 1
ATOM 2443 C CA . ILE A 1 300 ? 7.813 -22.840 1.122 1.00 58.59 300 ILE A CA 1
ATOM 2444 C C . ILE A 1 300 ? 6.813 -23.652 1.931 1.00 58.59 300 ILE A C 1
ATOM 2446 O O . ILE A 1 300 ? 6.278 -23.151 2.918 1.00 58.59 300 ILE A O 1
ATOM 2450 N N . GLY A 1 301 ? 6.575 -24.904 1.533 1.00 63.91 301 GLY A N 1
ATOM 2451 C CA . GLY A 1 301 ? 5.711 -25.822 2.258 1.00 63.91 301 GLY A CA 1
ATOM 2452 C C . GLY A 1 301 ? 6.160 -25.898 3.709 1.00 63.91 301 GLY A C 1
ATOM 2453 O O . GLY A 1 301 ? 5.372 -25.643 4.610 1.00 63.91 301 GLY A O 1
ATOM 2454 N N . LYS A 1 302 ? 7.455 -26.114 3.946 1.00 65.06 302 LYS A N 1
ATOM 2455 C CA . LYS A 1 302 ? 8.030 -26.157 5.292 1.00 65.06 302 LYS A CA 1
ATOM 2456 C C . LYS A 1 302 ? 7.813 -24.860 6.079 1.00 65.06 302 LYS A C 1
ATOM 2458 O O . LYS A 1 302 ? 7.478 -24.946 7.254 1.00 65.06 302 LYS A O 1
ATOM 2463 N N . ILE A 1 303 ? 7.958 -23.677 5.474 1.00 59.12 303 ILE A N 1
ATOM 2464 C CA . ILE A 1 303 ? 7.688 -22.390 6.145 1.00 59.12 303 ILE A CA 1
ATOM 2465 C C . ILE A 1 303 ? 6.206 -22.280 6.516 1.00 59.12 303 ILE A C 1
ATOM 2467 O O . ILE A 1 303 ? 5.891 -21.987 7.668 1.00 59.12 303 ILE A O 1
ATOM 2471 N N . ILE A 1 304 ? 5.304 -22.558 5.572 1.00 59.03 304 ILE A N 1
ATOM 2472 C CA . ILE A 1 304 ? 3.854 -22.491 5.786 1.00 59.03 304 ILE A CA 1
ATOM 2473 C C . ILE A 1 304 ? 3.423 -23.488 6.874 1.00 59.03 304 ILE A C 1
ATOM 2475 O O . ILE A 1 304 ? 2.681 -23.108 7.780 1.00 59.03 304 ILE A O 1
ATOM 2479 N N . PHE A 1 305 ? 3.918 -24.729 6.817 1.00 62.66 305 PHE A N 1
ATOM 2480 C CA . PHE A 1 305 ? 3.573 -25.807 7.748 1.00 62.66 305 PHE A CA 1
ATOM 2481 C C . PHE A 1 305 ? 4.194 -25.625 9.140 1.00 62.66 305 PHE A C 1
ATOM 2483 O O . PHE A 1 305 ? 3.527 -25.918 10.128 1.00 62.66 305 PHE A O 1
ATOM 2490 N N . ASN A 1 306 ? 5.424 -25.110 9.249 1.00 61.94 306 ASN A N 1
ATOM 2491 C CA . ASN A 1 306 ? 6.083 -24.929 10.548 1.00 61.94 306 ASN A CA 1
ATOM 2492 C C . ASN A 1 306 ? 5.619 -23.674 11.295 1.00 61.94 306 ASN A C 1
ATOM 2494 O O . ASN A 1 306 ? 5.672 -23.655 12.521 1.00 61.94 306 ASN A O 1
ATOM 2498 N N . LYS A 1 307 ? 5.204 -22.620 10.582 1.00 55.44 307 LYS A N 1
ATOM 2499 C CA . LYS A 1 307 ? 4.776 -21.354 11.201 1.00 55.44 307 LYS A CA 1
ATOM 2500 C C . LYS A 1 307 ? 3.297 -21.325 11.584 1.00 55.44 307 LYS A C 1
ATOM 2502 O O . LYS A 1 307 ? 2.938 -20.541 12.444 1.00 55.44 307 LYS A O 1
ATOM 2507 N N . ASN A 1 308 ? 2.450 -22.187 11.011 1.00 55.97 308 ASN A N 1
ATOM 2508 C CA . ASN A 1 308 ? 0.997 -22.143 11.241 1.00 55.97 308 ASN A CA 1
ATOM 2509 C C . ASN A 1 308 ? 0.387 -23.433 11.836 1.00 55.97 308 ASN A C 1
ATOM 2511 O O . ASN A 1 308 ? -0.617 -23.928 11.312 1.00 55.97 308 ASN A O 1
ATOM 2515 N N . PRO A 1 309 ? 0.920 -24.003 12.936 1.00 51.28 309 PRO A N 1
ATOM 2516 C CA . PRO A 1 309 ? 0.271 -25.139 13.594 1.00 51.28 309 PRO A CA 1
ATOM 2517 C C . PRO A 1 309 ? -1.126 -24.780 14.142 1.00 51.28 309 PRO A C 1
ATOM 2519 O O . PRO A 1 309 ? -2.007 -25.637 14.171 1.00 51.28 309 PRO A O 1
ATOM 2522 N N . SER A 1 310 ? -1.358 -23.511 14.499 1.00 47.22 310 SER A N 1
ATOM 2523 C CA . SER A 1 310 ? -2.642 -22.978 14.984 1.00 47.22 310 SER A CA 1
ATOM 2524 C C . SER A 1 310 ? -3.748 -22.988 13.918 1.00 47.22 310 SER A C 1
ATOM 2526 O O . SER A 1 310 ? -4.885 -23.355 14.217 1.00 47.22 310 SER A O 1
ATOM 2528 N N . ILE A 1 311 ? -3.430 -22.657 12.659 1.00 51.12 311 ILE A N 1
ATOM 2529 C CA . ILE A 1 311 ? -4.405 -22.653 11.550 1.00 51.12 311 ILE A CA 1
ATOM 2530 C C . ILE A 1 311 ? -4.919 -24.072 11.267 1.00 51.12 311 ILE A C 1
ATOM 2532 O O . ILE A 1 311 ? -6.114 -24.268 11.041 1.00 51.12 311 ILE A O 1
ATOM 2536 N N . ASN A 1 312 ? -4.034 -25.073 11.335 1.00 52.97 312 ASN A N 1
ATOM 2537 C CA . ASN A 1 312 ? -4.395 -26.479 11.136 1.00 52.97 312 ASN A CA 1
ATOM 2538 C C . ASN A 1 312 ? -5.386 -26.986 12.207 1.00 52.97 312 ASN A C 1
ATOM 2540 O O . ASN A 1 312 ? -6.235 -27.827 11.920 1.00 52.97 312 ASN A O 1
ATOM 2544 N N . GLN A 1 313 ? -5.311 -26.451 13.431 1.00 53.38 313 GLN A N 1
ATOM 2545 C CA . GLN A 1 313 ? -6.160 -26.870 14.551 1.00 53.38 313 GLN A CA 1
ATOM 2546 C C . GLN A 1 313 ? -7.543 -26.206 14.550 1.00 53.38 313 GLN A C 1
ATOM 2548 O O . GLN A 1 313 ? -8.522 -26.848 14.922 1.00 53.38 313 GLN A O 1
ATOM 2553 N N . LEU A 1 314 ? -7.648 -24.945 14.117 1.00 54.28 314 LEU A N 1
ATOM 2554 C CA . LEU A 1 314 ? -8.902 -24.186 14.191 1.00 54.28 314 LEU A CA 1
ATOM 2555 C C . LEU A 1 314 ? -9.909 -24.559 13.093 1.00 54.28 314 LEU A C 1
ATOM 2557 O O . LEU A 1 314 ? -11.115 -24.452 13.316 1.00 54.28 314 LEU A O 1
ATOM 2561 N N . ASN A 1 315 ? -9.454 -24.982 11.904 1.00 60.16 315 ASN A N 1
ATOM 2562 C CA . ASN A 1 315 ? -10.367 -25.372 10.824 1.00 60.16 315 ASN A CA 1
ATOM 2563 C C . ASN A 1 315 ? -9.720 -26.326 9.786 1.00 60.16 315 ASN A C 1
ATOM 2565 O O . ASN A 1 315 ? -9.418 -25.922 8.655 1.00 60.16 315 ASN A O 1
ATOM 2569 N N . PRO A 1 316 ? -9.525 -27.618 10.122 1.00 62.62 316 PRO A N 1
ATOM 2570 C CA . PRO A 1 316 ? -8.745 -28.564 9.309 1.00 62.62 316 PRO A CA 1
ATOM 2571 C C . PRO A 1 316 ? -9.330 -28.788 7.905 1.00 62.62 316 PRO A C 1
ATOM 2573 O O . PRO A 1 316 ? -8.604 -28.994 6.930 1.00 62.62 316 PRO A O 1
ATOM 2576 N N . ASN A 1 317 ? -10.655 -28.682 7.766 1.00 55.19 317 ASN A N 1
ATOM 2577 C CA . ASN A 1 317 ? -11.327 -28.802 6.475 1.00 55.19 317 ASN A CA 1
ATOM 2578 C C . ASN A 1 317 ? -10.952 -27.660 5.525 1.00 55.19 317 ASN A C 1
ATOM 2580 O O . ASN A 1 317 ? -10.643 -27.921 4.359 1.00 55.19 317 ASN A O 1
ATOM 2584 N N . ILE A 1 318 ? -10.946 -26.420 6.020 1.00 56.41 318 ILE A N 1
ATOM 2585 C CA . ILE A 1 318 ? -10.605 -25.226 5.236 1.00 56.41 318 ILE A CA 1
ATOM 2586 C C . ILE A 1 318 ? -9.115 -25.244 4.887 1.00 56.41 318 ILE A C 1
ATOM 2588 O O . ILE A 1 318 ? -8.752 -25.021 3.730 1.00 56.41 318 ILE A O 1
ATOM 2592 N N . TRP A 1 319 ? -8.265 -25.629 5.842 1.00 60.00 319 TRP A N 1
ATOM 2593 C CA . TRP A 1 319 ? -6.834 -25.811 5.613 1.00 60.00 319 TRP A CA 1
ATOM 2594 C C . TRP A 1 319 ? -6.547 -26.837 4.508 1.00 60.00 319 TRP A C 1
ATOM 2596 O O . TRP A 1 319 ? -5.792 -26.556 3.579 1.00 60.00 319 TRP A O 1
ATOM 2606 N N . SER A 1 320 ? -7.239 -27.985 4.510 1.00 58.81 320 SER A N 1
ATOM 2607 C CA . SER A 1 320 ? -7.095 -28.992 3.446 1.00 58.81 320 SER A CA 1
ATOM 2608 C C . SER A 1 320 ? -7.464 -28.455 2.058 1.00 58.81 320 SER A C 1
ATOM 2610 O O . SER A 1 320 ? -6.900 -28.880 1.048 1.00 58.81 320 SER A O 1
ATOM 2612 N N . VAL A 1 321 ? -8.450 -27.554 1.975 1.00 59.00 321 VAL A N 1
ATOM 2613 C CA . VAL A 1 321 ? -8.876 -26.935 0.714 1.00 59.00 321 VAL A CA 1
ATOM 2614 C C . VAL A 1 321 ? -7.834 -25.916 0.268 1.00 59.00 321 VAL A C 1
ATOM 2616 O O . VAL A 1 321 ? -7.485 -25.905 -0.910 1.00 59.00 321 VAL A O 1
ATOM 2619 N N . PHE A 1 322 ? -7.296 -25.118 1.194 1.00 61.22 322 PHE A N 1
ATOM 2620 C CA . PHE A 1 322 ? -6.209 -24.184 0.918 1.00 61.22 322 PHE A CA 1
ATOM 2621 C C . PHE A 1 322 ? -4.955 -24.905 0.412 1.00 61.22 322 PHE A C 1
ATOM 2623 O O . PHE A 1 322 ? -4.475 -24.576 -0.670 1.00 61.22 322 PHE A O 1
ATOM 2630 N N . CYS A 1 323 ? -4.468 -25.930 1.121 1.00 62.28 323 CYS A N 1
ATOM 2631 C CA . CYS A 1 323 ? -3.286 -26.690 0.708 1.00 62.28 323 CYS A CA 1
ATOM 2632 C C . CYS A 1 323 ? -3.475 -27.327 -0.671 1.00 62.28 323 CYS A C 1
ATOM 2634 O O . CYS A 1 323 ? -2.592 -27.214 -1.516 1.00 62.28 323 CYS A O 1
ATOM 2636 N N . ARG A 1 324 ? -4.645 -27.928 -0.940 1.00 62.12 324 ARG A N 1
ATOM 2637 C CA . ARG A 1 324 ? -4.961 -28.465 -2.274 1.00 62.12 324 ARG A CA 1
ATOM 2638 C C . ARG A 1 324 ? -4.912 -27.374 -3.337 1.00 62.12 324 ARG A C 1
ATOM 2640 O O . ARG A 1 324 ? -4.246 -27.544 -4.349 1.00 62.12 324 ARG A O 1
ATOM 2647 N N . LYS A 1 325 ? -5.571 -26.238 -3.098 1.00 60.06 325 LYS A N 1
ATOM 2648 C CA . LYS A 1 325 ? -5.585 -25.097 -4.021 1.00 60.06 325 LYS A CA 1
ATOM 2649 C C . LYS A 1 325 ? -4.182 -24.541 -4.282 1.00 60.06 325 LYS A C 1
ATOM 2651 O O . LYS A 1 325 ? -3.851 -24.295 -5.436 1.00 60.06 325 LYS A O 1
ATOM 2656 N N . LEU A 1 326 ? -3.358 -24.392 -3.246 1.00 59.41 326 LEU A N 1
ATOM 2657 C CA . LEU A 1 326 ? -1.977 -23.929 -3.367 1.00 59.41 326 LEU A CA 1
ATOM 2658 C C . LEU A 1 326 ? -1.131 -24.915 -4.184 1.00 59.41 326 LEU A C 1
ATOM 2660 O O . LEU A 1 326 ? -0.449 -24.497 -5.110 1.00 59.41 326 LEU A O 1
ATOM 2664 N N . VAL A 1 327 ? -1.234 -26.220 -3.910 1.00 60.78 327 VAL A N 1
ATOM 2665 C CA . VAL A 1 327 ? -0.546 -27.261 -4.693 1.00 60.78 327 VAL A CA 1
ATOM 2666 C C . VAL A 1 327 ? -0.986 -27.223 -6.155 1.00 60.78 327 VAL A C 1
ATOM 2668 O O . VAL A 1 327 ? -0.132 -27.188 -7.032 1.00 60.78 327 VAL A O 1
ATOM 2671 N N . HIS A 1 328 ? -2.289 -27.150 -6.437 1.00 57.75 328 HIS A N 1
ATOM 2672 C CA . HIS A 1 328 ? -2.802 -27.033 -7.806 1.00 57.75 328 HIS A CA 1
ATOM 2673 C C . HIS A 1 328 ? -2.249 -25.824 -8.541 1.00 57.75 328 HIS A C 1
ATOM 2675 O O . HIS A 1 328 ? -1.857 -25.924 -9.700 1.00 57.75 328 HIS A O 1
ATOM 2681 N N . MET A 1 329 ? -2.216 -24.688 -7.858 1.00 58.06 329 MET A N 1
ATOM 2682 C CA . MET A 1 329 ? -1.744 -23.441 -8.427 1.00 58.06 329 MET A CA 1
ATOM 2683 C C . MET A 1 329 ? -0.238 -23.477 -8.681 1.00 58.06 329 MET A C 1
ATOM 2685 O O . MET A 1 329 ? 0.194 -23.124 -9.774 1.00 58.06 329 MET A O 1
ATOM 2689 N N . CYS A 1 330 ? 0.557 -23.994 -7.746 1.00 55.03 330 CYS A N 1
ATOM 2690 C CA . CYS A 1 330 ? 1.995 -24.153 -7.935 1.00 55.03 330 CYS A CA 1
ATOM 2691 C C . CYS A 1 330 ? 2.333 -25.178 -9.025 1.00 55.03 330 CYS A C 1
ATOM 2693 O O . CYS A 1 330 ? 3.205 -24.912 -9.845 1.00 55.03 330 CYS A O 1
ATOM 2695 N N . VAL A 1 331 ? 1.628 -26.314 -9.082 1.00 59.31 331 VAL A N 1
ATOM 2696 C CA . VAL A 1 331 ? 1.800 -27.328 -10.138 1.00 59.31 331 VAL A CA 1
ATOM 2697 C C . VAL A 1 331 ? 1.383 -26.774 -11.498 1.00 59.31 331 VAL A C 1
ATOM 2699 O O . VAL A 1 331 ? 2.096 -26.980 -12.472 1.00 59.31 331 VAL A O 1
ATOM 2702 N N . GLY A 1 332 ? 0.284 -26.020 -11.571 1.00 57.12 332 GLY A N 1
ATOM 2703 C CA . GLY A 1 332 ? -0.140 -25.345 -12.798 1.00 57.12 332 GLY A CA 1
ATOM 2704 C C . GLY A 1 332 ? 0.891 -24.326 -13.282 1.00 57.12 332 GLY A C 1
ATOM 2705 O O . GLY A 1 332 ? 1.216 -24.290 -14.462 1.00 57.12 332 GLY A O 1
ATOM 2706 N N . CYS A 1 333 ? 1.481 -23.548 -12.373 1.00 53.47 333 CYS A N 1
ATOM 2707 C CA . CYS A 1 333 ? 2.533 -22.595 -12.728 1.00 53.47 333 CYS A CA 1
ATOM 2708 C C . CYS A 1 333 ? 3.836 -23.288 -13.131 1.00 53.47 333 CYS A C 1
ATOM 2710 O O . CYS A 1 333 ? 4.504 -22.834 -14.055 1.00 53.47 333 CYS A O 1
ATOM 2712 N N . LEU A 1 334 ? 4.167 -24.413 -12.495 1.00 55.00 334 LEU A N 1
ATOM 2713 C CA . LEU A 1 334 ? 5.278 -25.264 -12.906 1.00 55.00 334 LEU A CA 1
ATOM 2714 C C . LEU A 1 334 ? 5.046 -25.815 -14.320 1.00 55.00 334 LEU A C 1
ATOM 2716 O O . LEU A 1 334 ? 5.928 -25.721 -15.165 1.00 55.00 334 LEU A O 1
ATOM 2720 N N . ALA A 1 335 ? 3.845 -26.319 -14.606 1.00 55.69 335 ALA A N 1
ATOM 2721 C CA . ALA A 1 335 ? 3.479 -26.831 -15.923 1.00 55.69 335 ALA A CA 1
ATOM 2722 C C . ALA A 1 335 ? 3.551 -25.740 -17.004 1.00 55.69 335 ALA A C 1
ATOM 2724 O O . ALA A 1 335 ? 4.037 -26.001 -18.098 1.00 55.69 335 ALA A O 1
ATOM 2725 N N . LEU A 1 336 ? 3.144 -24.510 -16.671 1.00 50.97 336 LEU A N 1
ATOM 2726 C CA . LEU A 1 336 ? 3.269 -23.334 -17.537 1.00 50.97 336 LEU A CA 1
ATOM 2727 C C . LEU A 1 336 ? 4.731 -22.892 -17.744 1.00 50.97 336 LEU A C 1
ATOM 2729 O O . LEU A 1 336 ? 5.054 -22.324 -18.779 1.00 50.97 336 LEU A O 1
ATOM 2733 N N . SER A 1 337 ? 5.626 -23.154 -16.786 1.00 50.50 337 SER A N 1
ATOM 2734 C CA . SER A 1 337 ? 7.059 -22.830 -16.898 1.00 50.50 337 SER A CA 1
ATOM 2735 C C . SER A 1 337 ? 7.879 -23.820 -17.732 1.00 50.50 337 SER A C 1
ATOM 2737 O O . SER A 1 337 ? 9.032 -23.541 -18.052 1.00 50.50 337 SER A O 1
ATOM 2739 N N . ILE A 1 338 ? 7.308 -24.976 -18.075 1.00 52.16 338 ILE A N 1
ATOM 2740 C CA . ILE A 1 338 ? 7.979 -26.027 -18.842 1.00 52.16 338 ILE A CA 1
ATOM 2741 C C . ILE A 1 338 ? 7.590 -25.886 -20.324 1.00 52.16 338 ILE A C 1
ATOM 2743 O O . ILE A 1 338 ? 6.470 -25.495 -20.643 1.00 52.16 338 ILE A O 1
ATOM 2747 N N . ASN A 1 339 ? 8.519 -26.200 -21.237 1.00 52.59 339 ASN A N 1
ATOM 2748 C CA . ASN A 1 339 ? 8.301 -26.156 -22.688 1.00 52.59 339 ASN A CA 1
ATOM 2749 C C . ASN A 1 339 ? 6.943 -26.799 -23.081 1.00 52.59 339 ASN A C 1
ATOM 2751 O O . ASN A 1 339 ? 6.635 -27.894 -22.598 1.00 52.59 339 ASN A O 1
ATOM 2755 N N . PRO A 1 340 ? 6.139 -26.164 -23.959 1.00 51.31 340 PRO A N 1
ATOM 2756 C CA . PRO A 1 340 ? 4.791 -26.615 -24.318 1.00 51.31 340 PRO A CA 1
ATOM 2757 C C . PRO A 1 340 ? 4.698 -28.075 -24.793 1.00 51.31 340 PRO A C 1
ATOM 2759 O O . PRO A 1 340 ? 3.665 -28.708 -24.573 1.00 51.31 340 PRO A O 1
ATOM 2762 N N . MET A 1 341 ? 5.764 -28.657 -25.363 1.00 44.75 341 MET A N 1
ATOM 2763 C CA . MET A 1 341 ? 5.777 -30.089 -25.706 1.00 44.75 341 MET A CA 1
ATOM 2764 C C . MET A 1 341 ? 5.638 -31.000 -24.476 1.00 44.75 341 MET A C 1
ATOM 2766 O O . MET A 1 341 ? 4.909 -31.991 -24.526 1.00 44.75 341 MET A O 1
ATOM 2770 N N . THR A 1 342 ? 6.260 -30.653 -23.350 1.00 49.34 342 THR A N 1
ATOM 2771 C CA . THR A 1 342 ? 6.193 -31.419 -22.096 1.00 49.34 342 THR A CA 1
ATOM 2772 C C . THR A 1 342 ? 4.902 -31.149 -21.311 1.00 49.34 342 THR A C 1
ATOM 2774 O O . THR A 1 342 ? 4.488 -31.974 -20.496 1.00 49.34 342 THR A O 1
ATOM 2777 N N . GLY A 1 343 ? 4.227 -30.023 -21.579 1.00 45.31 343 GLY A N 1
ATOM 2778 C CA . GLY A 1 343 ? 2.942 -29.656 -20.969 1.00 45.31 343 GLY A CA 1
ATOM 2779 C C . GLY A 1 343 ? 1.781 -30.589 -21.346 1.00 45.31 343 GLY A C 1
ATOM 2780 O O . GLY A 1 343 ? 0.866 -30.788 -20.550 1.00 45.31 343 GLY A O 1
ATOM 2781 N N . SER A 1 344 ? 1.846 -31.238 -22.513 1.00 44.97 344 SER A N 1
ATOM 2782 C CA . SER A 1 344 ? 0.832 -32.198 -22.985 1.00 44.97 344 SER A CA 1
ATOM 2783 C C . SER A 1 344 ? 0.686 -33.435 -22.079 1.00 44.97 344 SER A C 1
ATOM 2785 O O . SER A 1 344 ? -0.429 -33.901 -21.829 1.00 44.97 344 SER A O 1
ATOM 2787 N N . ILE A 1 345 ? 1.793 -33.907 -21.497 1.00 48.06 345 ILE A N 1
ATOM 2788 C CA . ILE A 1 345 ? 1.822 -35.021 -20.534 1.00 48.06 345 ILE A CA 1
ATOM 2789 C C . ILE A 1 345 ? 1.175 -34.597 -19.203 1.00 48.06 345 ILE A C 1
ATOM 2791 O O . ILE A 1 345 ? 0.459 -35.377 -18.573 1.00 48.06 345 ILE A O 1
ATOM 2795 N N . TYR A 1 346 ? 1.345 -33.332 -18.804 1.00 47.25 346 TYR A N 1
ATOM 2796 C CA . TYR A 1 346 ? 0.727 -32.776 -17.598 1.00 47.25 346 TYR A CA 1
ATOM 2797 C C . TYR A 1 346 ? -0.766 -32.486 -17.757 1.00 47.25 346 TYR A C 1
ATOM 2799 O O . TYR A 1 346 ? -1.506 -32.672 -16.794 1.00 47.25 346 TYR A O 1
ATOM 2807 N N . CYS A 1 347 ? -1.242 -32.105 -18.948 1.00 45.88 347 CYS A N 1
ATOM 2808 C CA . CYS A 1 347 ? -2.681 -32.000 -19.213 1.00 45.88 347 CYS A CA 1
ATOM 2809 C C . CYS A 1 347 ? -3.399 -33.333 -18.959 1.00 45.88 347 CYS A C 1
ATOM 2811 O O . CYS A 1 347 ? -4.474 -33.324 -18.366 1.00 45.88 347 CYS A O 1
ATOM 2813 N N . CYS A 1 348 ? -2.774 -34.470 -19.287 1.00 41.59 348 CYS A N 1
ATOM 2814 C CA . CYS A 1 348 ? -3.324 -35.793 -18.974 1.00 41.59 348 CYS A CA 1
ATOM 2815 C C . CYS A 1 348 ? -3.391 -36.055 -17.455 1.00 41.59 348 CYS A C 1
ATOM 2817 O O . CYS A 1 348 ? -4.409 -36.525 -16.955 1.00 41.59 348 CYS A O 1
ATOM 2819 N N . TRP A 1 349 ? -2.365 -35.663 -16.690 1.00 40.97 349 TRP A N 1
ATOM 2820 C CA . TRP A 1 349 ? -2.369 -35.780 -15.220 1.00 40.97 349 TRP A CA 1
ATOM 2821 C C . TRP A 1 349 ? -3.354 -34.824 -14.531 1.00 40.97 349 TRP A C 1
ATOM 2823 O O . TRP A 1 349 ? -4.020 -35.191 -13.560 1.00 40.97 349 TRP A O 1
ATOM 2833 N N . CYS A 1 350 ? -3.485 -33.594 -15.033 1.00 43.31 350 CYS A N 1
ATOM 2834 C CA . CYS A 1 350 ? -4.492 -32.647 -14.566 1.00 43.31 350 CYS A CA 1
ATOM 2835 C C . CYS A 1 350 ? -5.906 -33.140 -14.879 1.00 43.31 350 CYS A C 1
ATOM 2837 O O . CYS A 1 350 ? -6.796 -32.928 -14.063 1.00 43.31 350 CYS A O 1
ATOM 2839 N N . GLN A 1 351 ? -6.119 -33.829 -16.001 1.00 41.75 351 GLN A N 1
ATOM 2840 C CA . GLN A 1 351 ? -7.417 -34.378 -16.377 1.00 41.75 351 GLN A CA 1
ATOM 2841 C C . GLN A 1 351 ? -7.829 -35.542 -15.464 1.00 41.75 351 GLN A C 1
ATOM 2843 O O . GLN A 1 351 ? -8.941 -35.512 -14.933 1.00 41.75 351 GLN A O 1
ATOM 2848 N N . ASP A 1 352 ? -6.930 -36.478 -15.149 1.00 38.75 352 ASP A N 1
ATOM 2849 C CA . ASP A 1 352 ? -7.205 -37.545 -14.169 1.00 38.75 352 ASP A CA 1
ATOM 2850 C C . ASP A 1 352 ? -7.496 -36.986 -12.766 1.00 38.75 352 ASP A C 1
ATOM 2852 O O . ASP A 1 352 ? -8.375 -37.466 -12.044 1.00 38.75 352 ASP A O 1
ATOM 2856 N N . TYR A 1 353 ? -6.824 -35.903 -12.374 1.00 42.59 353 TYR A N 1
ATOM 2857 C CA . TYR A 1 353 ? -7.035 -35.299 -11.060 1.00 42.59 353 TYR A CA 1
ATOM 2858 C C . TYR A 1 353 ? -8.280 -34.391 -10.994 1.00 42.59 353 TYR A C 1
ATOM 2860 O O . TYR A 1 353 ? -8.998 -34.407 -9.994 1.00 42.59 353 TYR A O 1
ATOM 2868 N N . ILE A 1 354 ? -8.598 -33.637 -12.054 1.00 38.59 354 ILE A N 1
ATOM 2869 C CA . ILE A 1 354 ? -9.862 -32.887 -12.190 1.00 38.59 354 ILE A CA 1
ATOM 2870 C C . ILE A 1 354 ? -11.044 -33.858 -12.155 1.00 38.59 354 ILE A C 1
ATOM 2872 O O . ILE A 1 354 ? -12.037 -33.590 -11.475 1.00 38.59 354 ILE A O 1
ATOM 2876 N N . THR A 1 355 ? -10.903 -35.021 -12.793 1.00 39.69 355 THR A N 1
ATOM 2877 C CA . THR A 1 355 ? -11.900 -36.095 -12.734 1.00 39.69 355 THR A CA 1
ATOM 2878 C C . THR A 1 355 ? -12.098 -36.576 -11.295 1.00 39.69 355 THR A C 1
ATOM 2880 O O . THR A 1 355 ? -13.242 -36.716 -10.872 1.00 39.69 355 THR A O 1
ATOM 2883 N N . ASN A 1 356 ? -11.025 -36.703 -10.500 1.00 38.56 356 ASN A N 1
ATOM 2884 C CA . ASN A 1 356 ? -11.082 -37.044 -9.068 1.00 38.56 356 ASN A CA 1
ATOM 2885 C C . ASN A 1 356 ? -11.684 -35.941 -8.167 1.00 38.56 356 ASN A C 1
ATOM 2887 O O . ASN A 1 356 ? -12.296 -36.222 -7.131 1.00 38.56 356 ASN A O 1
ATOM 2891 N N . ILE A 1 357 ? -11.558 -34.665 -8.537 1.00 38.12 357 ILE A N 1
ATOM 2892 C CA . ILE A 1 357 ? -12.191 -33.542 -7.822 1.00 38.12 357 ILE A CA 1
ATOM 2893 C C . ILE A 1 357 ? -13.692 -33.480 -8.118 1.00 38.12 357 ILE A C 1
ATOM 2895 O O . ILE A 1 357 ? -14.504 -33.283 -7.208 1.00 38.12 357 ILE A O 1
ATOM 2899 N N . ILE A 1 358 ? -14.076 -33.669 -9.380 1.00 38.69 358 ILE A N 1
ATOM 2900 C CA . ILE A 1 358 ? -15.480 -33.697 -9.788 1.00 38.69 358 ILE A CA 1
ATOM 2901 C C . ILE A 1 358 ? -16.169 -34.905 -9.146 1.00 38.69 358 ILE A C 1
ATOM 2903 O O . ILE A 1 358 ? -17.199 -34.737 -8.499 1.00 38.69 358 ILE A O 1
ATOM 2907 N N . THR A 1 359 ? -15.567 -36.096 -9.182 1.00 36.78 359 THR A N 1
ATOM 2908 C CA . THR A 1 359 ? -16.136 -37.261 -8.488 1.00 36.78 359 THR A CA 1
ATOM 2909 C C . THR A 1 359 ? -16.170 -37.076 -6.973 1.00 36.78 359 THR A C 1
ATOM 2911 O O . THR A 1 359 ? -17.220 -37.305 -6.382 1.00 36.78 359 THR A O 1
ATOM 2914 N N . SER A 1 360 ? -15.114 -36.586 -6.313 1.00 36.00 360 SER A N 1
ATOM 2915 C CA . SER A 1 360 ? -15.136 -36.412 -4.845 1.00 36.00 360 SER A CA 1
ATOM 2916 C C . SER A 1 360 ? -16.113 -35.331 -4.355 1.00 36.00 360 SER A C 1
ATOM 2918 O O . SER A 1 360 ? -16.692 -35.468 -3.274 1.00 36.00 360 SER A O 1
ATOM 2920 N N . SER A 1 361 ? -16.349 -34.275 -5.138 1.00 36.84 361 SER A N 1
ATOM 2921 C CA . SER A 1 361 ? -17.365 -33.256 -4.834 1.00 36.84 361 SER A CA 1
ATOM 2922 C C . SER A 1 361 ? -18.791 -33.756 -5.092 1.00 36.84 361 SER A C 1
ATOM 2924 O O . SER A 1 361 ? -19.670 -33.514 -4.261 1.00 36.84 361 SER A O 1
ATOM 2926 N N . ILE A 1 362 ? -19.010 -34.539 -6.156 1.00 37.56 362 ILE A N 1
ATOM 2927 C CA . ILE A 1 362 ? -20.281 -35.230 -6.427 1.00 37.56 362 ILE A CA 1
ATOM 2928 C C . ILE A 1 362 ? -20.589 -36.261 -5.330 1.00 37.56 362 ILE A C 1
ATOM 2930 O O . ILE A 1 362 ? -21.721 -36.317 -4.844 1.00 37.56 362 ILE A O 1
ATOM 2934 N N . PHE A 1 363 ? -19.591 -37.027 -4.876 1.00 35.81 363 PHE A N 1
ATOM 2935 C CA . PHE A 1 363 ? -19.753 -38.004 -3.796 1.00 35.81 363 PHE A CA 1
ATOM 2936 C C . PHE A 1 363 ? -20.106 -37.334 -2.462 1.00 35.81 363 PHE A C 1
ATOM 2938 O O . PHE A 1 363 ? -21.077 -37.740 -1.829 1.00 35.81 363 PHE A O 1
ATOM 2945 N N . ARG A 1 364 ? -19.431 -36.240 -2.076 1.00 42.19 364 ARG A N 1
ATOM 2946 C CA . ARG A 1 364 ? -19.783 -35.482 -0.853 1.00 42.19 364 ARG A CA 1
ATOM 2947 C C . ARG A 1 364 ? -21.153 -34.812 -0.928 1.00 42.19 364 ARG A C 1
ATOM 2949 O O . ARG A 1 364 ? -21.810 -34.647 0.100 1.00 42.19 364 ARG A O 1
ATOM 2956 N N . HIS A 1 365 ? -21.589 -34.394 -2.118 1.00 42.00 365 HIS A N 1
ATOM 2957 C CA . HIS A 1 365 ? -22.926 -33.830 -2.293 1.00 42.00 365 HIS A CA 1
ATOM 2958 C C . HIS A 1 365 ? -24.010 -34.912 -2.169 1.00 42.00 365 HIS A C 1
ATOM 2960 O O . HIS A 1 365 ? -25.027 -34.678 -1.515 1.00 42.00 365 HIS A O 1
ATOM 2966 N N . ARG A 1 366 ? -23.759 -36.125 -2.688 1.00 42.16 366 ARG A N 1
ATOM 2967 C CA . ARG A 1 366 ? -24.619 -37.299 -2.458 1.00 42.16 366 ARG A CA 1
ATOM 2968 C C . ARG A 1 366 ? -24.664 -37.720 -0.990 1.00 42.16 366 ARG A C 1
ATOM 2970 O O . ARG A 1 366 ? -25.747 -37.996 -0.500 1.00 42.16 366 ARG A O 1
ATOM 2977 N N . GLU A 1 367 ? -23.546 -37.693 -0.272 1.00 43.22 367 GLU A N 1
ATOM 2978 C CA . GLU A 1 367 ? -23.485 -38.041 1.159 1.00 43.22 367 GLU A CA 1
ATOM 2979 C C . GLU A 1 367 ? -24.270 -37.050 2.037 1.00 43.22 367 GLU A C 1
ATOM 2981 O O . GLU A 1 367 ? -25.070 -37.443 2.886 1.00 43.22 367 GLU A O 1
ATOM 2986 N N . LYS A 1 368 ? -24.121 -35.740 1.779 1.00 46.03 368 LYS A N 1
ATOM 2987 C CA . LYS A 1 368 ? -24.895 -34.695 2.474 1.00 46.03 368 LYS A CA 1
ATOM 2988 C C . LYS A 1 368 ? -26.395 -34.765 2.184 1.00 46.03 368 LYS A C 1
ATOM 2990 O O . LYS A 1 368 ? -27.189 -34.452 3.069 1.00 46.03 368 LYS A O 1
ATOM 2995 N N . ASN A 1 369 ? -26.783 -35.157 0.971 1.00 45.50 369 ASN A N 1
ATOM 2996 C CA . ASN A 1 369 ? -28.191 -35.281 0.597 1.00 45.50 369 ASN A CA 1
ATOM 2997 C C . ASN A 1 369 ? -28.796 -36.627 1.039 1.00 45.50 369 ASN A C 1
ATOM 2999 O O . ASN A 1 369 ? -29.957 -36.654 1.434 1.00 45.50 369 ASN A O 1
ATOM 3003 N N . GLY A 1 370 ? -28.010 -37.707 1.082 1.00 40.78 370 GLY A N 1
ATOM 3004 C CA . GLY A 1 370 ? -28.412 -39.001 1.646 1.00 40.78 370 GLY A CA 1
ATOM 3005 C C . GLY A 1 370 ? -28.681 -38.924 3.151 1.00 40.78 370 GLY A C 1
ATOM 3006 O O . GLY A 1 370 ? -29.715 -39.393 3.618 1.00 40.78 370 GLY A O 1
ATOM 3007 N N . ASN A 1 371 ? -27.839 -38.202 3.899 1.00 43.25 371 ASN A N 1
ATOM 3008 C CA . ASN A 1 371 ? -28.066 -37.954 5.329 1.00 43.25 371 ASN A CA 1
ATOM 3009 C C . ASN A 1 371 ? -29.259 -37.025 5.611 1.00 43.25 371 ASN A C 1
ATOM 3011 O O . ASN A 1 371 ? -29.830 -37.078 6.697 1.00 43.25 371 ASN A O 1
ATOM 3015 N N . LYS A 1 372 ? -29.674 -36.188 4.649 1.00 45.03 372 LYS A N 1
ATOM 3016 C CA . LYS A 1 372 ? -30.941 -35.447 4.750 1.00 45.03 372 LYS A CA 1
ATOM 3017 C C . LYS A 1 372 ? -32.154 -36.347 4.525 1.00 45.03 372 LYS A C 1
ATOM 3019 O O . LYS A 1 372 ? -33.176 -36.087 5.138 1.00 45.03 372 LYS A O 1
ATOM 3024 N N . PHE A 1 373 ? -32.047 -37.380 3.690 1.00 34.56 373 PHE A N 1
ATOM 3025 C CA . PHE A 1 373 ? -33.159 -38.283 3.379 1.00 34.56 373 PHE A CA 1
ATOM 3026 C C . PHE A 1 373 ? -33.471 -39.245 4.536 1.00 34.56 373 PHE A C 1
ATOM 3028 O O . PHE A 1 373 ? -34.635 -39.447 4.862 1.00 34.56 373 PHE A O 1
ATOM 3035 N N . ASN A 1 374 ? -32.444 -39.744 5.232 1.00 38.94 374 ASN A N 1
ATOM 3036 C CA . ASN A 1 374 ? -32.635 -40.597 6.414 1.00 38.94 374 ASN A CA 1
ATOM 3037 C C . ASN A 1 374 ? -33.239 -39.848 7.611 1.00 38.94 374 ASN A C 1
ATOM 3039 O O . ASN A 1 374 ? -33.906 -40.455 8.434 1.00 38.94 374 ASN A O 1
ATOM 3043 N N . LYS A 1 375 ? -33.087 -38.520 7.673 1.00 42.53 375 LYS A N 1
ATOM 3044 C CA . LYS A 1 375 ? -33.659 -37.684 8.740 1.00 42.53 375 LYS A CA 1
ATOM 3045 C C . LYS A 1 375 ? -35.157 -37.374 8.570 1.00 42.53 375 LYS A C 1
ATOM 3047 O O . LYS A 1 375 ? -35.722 -36.682 9.406 1.00 42.53 375 LYS A O 1
ATOM 3052 N N . TYR A 1 376 ? -35.768 -37.822 7.472 1.00 40.25 376 TYR A N 1
ATOM 3053 C CA . TYR A 1 376 ? -37.220 -37.771 7.243 1.00 40.25 376 TYR A CA 1
ATOM 3054 C C . TYR A 1 376 ? -37.879 -39.159 7.352 1.00 40.25 376 TYR A C 1
ATOM 3056 O O . TYR A 1 376 ? -39.080 -39.276 7.120 1.00 40.25 376 TYR A O 1
ATOM 3064 N N . LEU A 1 377 ? -37.098 -40.203 7.658 1.00 38.88 377 LEU A N 1
ATOM 3065 C CA . LEU A 1 377 ? -37.555 -41.590 7.819 1.00 38.88 377 LEU A CA 1
ATOM 3066 C C . LEU A 1 377 ? -37.367 -42.126 9.254 1.00 38.88 377 LEU A C 1
ATOM 3068 O O . LEU A 1 377 ? -37.742 -43.265 9.520 1.00 38.88 377 LEU A O 1
ATOM 3072 N N . GLU A 1 378 ? -36.836 -41.297 10.156 1.00 39.25 378 GLU A N 1
ATOM 3073 C CA . GLU A 1 378 ? -36.916 -41.419 11.621 1.00 39.25 378 GLU A CA 1
ATOM 3074 C C . GLU A 1 378 ? -37.849 -40.324 12.144 1.00 39.25 378 GLU A C 1
ATOM 3076 O O . GLU A 1 378 ? -38.630 -40.615 13.078 1.00 39.25 378 GLU A O 1
#

pLDDT: mean 75.34, std 18.42, range [34.56, 98.19]

Radius of gyration: 23.16 Å; chains: 1; bounding box: 58×59×61 Å